Protein AF-A0A7V5YPP4-F1 (afdb_monomer)

Foldseek 3Di:
DPPPDPADLLLVLLVVLVVQLVVQLVQCQDCQWFPVVDGDDSLQSSLLSLLLLLLQAAHLDALQHGTDPSNLVSSLVSLLCSFLSQLLSLVVVVLVVLVVDDQVSNVVVCCLQPNDSHPPSVVSSVVSVVVLVVLLVVQLVQQLVVCVVPDPSVVSSVQSSSLSSLLLLLRQRHSDPQQCQVCLVPPSNLVSSLVSNQNQQLAPSLVSQVVPPPDDGDPQNVLQVVLLCCQQVVQLVVLLVQCVVPPCPPPDPSSSSSQSNSLSSLLQRRQGHNDQPLRGDLVNLVSSLVSLQAHGARSGSWWHQYSVLVSLQVQVVVCVVVVHPFSDDPRDTDDPVSNVVSVVLSVLLVVLLVVLLVQQCVQCVVVLFDPSGDSNSQSSSLSSSLLRSRNHHSPCSNSGDSSNSVSSSVSSSCRSSGVVSVVVSPDDDDPPDPDDDDDDDDDDD

Mean predicted aligned error: 7.01 Å

Sequence (445 aa):
MRRRTPLQPQRVLVLSFLLLILTGTLLLQTPWATPPDQPIPFIDALFTATSATCVTGLTVRDTGTGFTLFGQLVILSLIQLGGLGIMTFSILGTAVVERRLSIPARSLLAQTITGTDRPDLIAVLKLVLRFTLIVELLGAVLLWIRWREQYPVTDAAYLALFHAISAFCNAGFGLWTDSLAAYRADAYVVVVVCVLIVLGGLGFITVHDLLRLRQRKSLHARIVVWTTGVLTLGGAAVFWLLERRHLLQGLSASESLLVSLFQSVTARTAGFSTVDIGALASPTLLLLIVLMFIGGSPGSCAGGIKTTTSANLVLAFWNRLRRRTHVNVAGRTIPQDSVATAVNITLAGLGAVLLGWFALLVCESGNSLPAQHDPFTSCFFETVSALGTVGLSTGITPYLEPLSRLVLTGLMFSGRVGPLTLALALASPDPIRDWQYPEEEVMVG

pLDDT: mean 86.73, std 14.37, range [33.94, 98.25]

Radius of gyration: 22.11 Å; Cα contacts (8 Å, |Δi|>4): 721; chains: 1; bounding box: 52×50×67 Å

Secondary structure (DSSP, 8-state):
----PPPPHHHHHHHHHHHHHHHHHHHHTSTTTS-TTSPPPHHHHHHHHHHHHHT----SS-HHHHS-HHHHHHHHHHHHHHHHHHHHHHHHHHHHHHTTS-HHHHHHHHHHHTSSSS--HHHHHHHHHHHHHHHHHHHHHHHHHHHTTTS-HHHHHHHHHHHHHHHHHT----SSTTTTGGGTT-HHHHHHHHHHHHHHHS-HHHHHHHH-TTSPPPHHHHHHHHHHHHHHHHHHHHHHHHHTTTTTTTS-HHHHHHHHHHHHHHTTTT---SS-STTS-HHHHHHHHHHHHB---TTSS--SB-HHHHHHHHHHHHHHHTT-SSEEETTEEE-HHHHHHHHHHHHHHHHHHHHHHHHHHHHGGGS-S-TTS-HHHHHHHHHHHHHHT----SS-GGGS-HHHHHHHHHHHHHHHH-HHHHHHHHS---------PPP------

Solvent-accessible surface area (backbone atoms only — not comparable to full-atom values): 22794 Å² total; per-residue (Å²): 131,86,77,76,73,78,77,54,71,58,46,53,52,55,52,52,53,52,51,50,26,53,52,41,17,58,55,43,56,35,76,68,12,21,50,89,92,52,75,63,54,68,67,58,26,40,34,40,22,37,19,26,30,39,12,12,23,52,53,64,57,52,52,45,84,49,26,30,74,59,24,44,52,49,42,54,49,33,27,51,52,31,20,53,45,50,25,51,51,42,50,53,50,52,57,55,55,43,73,72,48,58,73,75,62,33,51,61,50,27,46,70,78,61,66,35,100,64,72,54,64,67,60,52,51,54,48,52,54,52,51,51,54,50,53,28,50,52,43,13,52,57,44,20,68,60,36,42,80,79,38,59,68,68,58,14,45,52,54,16,44,50,42,21,45,21,26,27,26,9,16,20,55,39,65,43,91,63,48,41,33,93,41,39,72,40,62,67,60,51,49,54,45,49,50,33,30,49,62,23,18,50,4,57,66,36,54,58,51,59,70,45,75,91,54,87,72,51,71,66,41,51,50,46,52,50,49,51,49,49,51,30,54,50,39,14,52,52,43,37,68,64,29,53,84,51,83,39,50,90,53,52,74,66,37,40,50,46,45,20,40,48,53,28,50,20,28,32,6,21,16,55,35,50,60,71,57,57,73,52,56,70,72,48,51,51,51,41,46,58,37,15,43,45,12,14,23,70,40,16,30,22,19,28,48,30,40,59,39,58,47,44,52,55,46,40,52,54,26,44,77,68,73,40,94,60,36,69,56,98,93,42,73,59,58,66,69,61,46,53,50,33,51,52,44,48,52,44,47,51,51,49,38,54,54,47,27,52,52,34,54,62,65,50,66,80,66,63,58,64,92,90,57,59,64,70,63,46,42,43,45,41,33,37,16,25,26,5,8,9,17,52,56,57,72,52,64,58,55,52,52,75,66,40,46,49,50,44,40,52,30,22,52,34,22,52,70,30,49,54,48,51,52,58,53,72,47,78,85,72,77,88,70,94,72,80,77,86,89,74,93,74,92,74,136

Nearest PDB structures (foldseek):
  8k1s-assembly1_I  TM=9.705E-01  e=1.070E-30  Bacillus subtilis
  7zpo-assembly1_M  TM=9.224E-01  e=2.915E-29  Vibrio alginolyticus
  7zp9-assembly1_M  TM=9.219E-01  e=4.764E-29  Vibrio alginolyticus
  7zp9-assembly1_I  TM=9.139E-01  e=4.556E-29  Vibrio alginolyticus
  8poo-assembly2_A  TM=9.608E-01  e=3.381E-26  Bacillus subtilis subsp. subtilis str. 168

Structure (mmCIF, N/CA/C/O backbone):
data_AF-A0A7V5YPP4-F1
#
_entry.id   AF-A0A7V5YPP4-F1
#
loop_
_atom_site.group_PDB
_atom_site.id
_atom_site.type_symbol
_atom_site.label_atom_id
_atom_site.label_alt_id
_atom_site.label_comp_id
_atom_site.label_asym_id
_atom_site.label_entity_id
_atom_site.label_seq_id
_atom_site.pdbx_PDB_ins_code
_atom_site.Cartn_x
_atom_site.Cartn_y
_atom_site.Cartn_z
_atom_site.occupancy
_atom_site.B_iso_or_equiv
_atom_site.auth_seq_id
_atom_site.auth_comp_id
_atom_site.auth_asym_id
_atom_site.auth_atom_id
_atom_site.pdbx_PDB_model_num
ATOM 1 N N . MET A 1 1 ? 19.720 -20.409 36.048 1.00 38.69 1 MET A N 1
ATOM 2 C CA . MET A 1 1 ? 19.062 -20.351 34.721 1.00 38.69 1 MET A CA 1
ATOM 3 C C . MET A 1 1 ? 18.516 -18.944 34.491 1.00 38.69 1 MET A C 1
ATOM 5 O O . MET A 1 1 ? 17.532 -18.581 35.123 1.00 38.69 1 MET A O 1
ATOM 9 N N . ARG A 1 2 ? 19.156 -18.120 33.644 1.00 36.59 2 ARG A N 1
ATOM 10 C CA . ARG A 1 2 ? 18.581 -16.828 33.222 1.00 36.59 2 ARG A CA 1
ATOM 11 C C . ARG A 1 2 ? 17.288 -17.127 32.459 1.00 36.59 2 ARG A C 1
ATOM 13 O O . ARG A 1 2 ? 17.353 -17.617 31.333 1.00 36.59 2 ARG A O 1
ATOM 20 N N . ARG A 1 3 ? 16.124 -16.893 33.077 1.00 37.84 3 ARG A N 1
ATOM 21 C CA . ARG A 1 3 ? 14.834 -16.903 32.374 1.00 37.84 3 ARG A CA 1
ATOM 22 C C . ARG A 1 3 ? 14.948 -15.872 31.254 1.00 37.84 3 ARG A C 1
ATOM 24 O O . ARG A 1 3 ? 14.982 -14.679 31.534 1.00 37.84 3 ARG A O 1
ATOM 31 N N . ARG A 1 4 ? 15.082 -16.326 30.003 1.00 39.12 4 ARG A N 1
ATOM 32 C CA . ARG A 1 4 ? 14.943 -15.450 28.838 1.00 39.12 4 ARG A CA 1
ATOM 33 C C . ARG A 1 4 ? 13.543 -14.856 28.941 1.00 39.12 4 ARG A C 1
ATOM 35 O O . ARG A 1 4 ? 12.564 -15.598 28.883 1.00 39.12 4 ARG A O 1
ATOM 42 N N . THR A 1 5 ? 13.452 -13.557 29.196 1.00 51.78 5 THR A N 1
ATOM 43 C CA . THR A 1 5 ? 12.185 -12.840 29.104 1.00 51.78 5 THR A CA 1
ATOM 44 C C . THR A 1 5 ? 11.649 -13.073 27.691 1.00 51.78 5 THR A C 1
ATOM 46 O O . THR A 1 5 ? 12.398 -12.883 26.728 1.00 51.78 5 THR A O 1
ATOM 49 N N . PRO A 1 6 ? 10.413 -13.574 27.532 1.00 58.66 6 PRO A N 1
ATOM 50 C CA . PRO A 1 6 ? 9.853 -13.761 26.203 1.00 58.66 6 PRO A CA 1
ATOM 51 C C . PRO A 1 6 ? 9.845 -12.402 25.499 1.00 58.66 6 PRO A C 1
ATOM 53 O O . PRO A 1 6 ? 9.441 -11.397 26.087 1.00 58.66 6 PRO A O 1
ATOM 56 N N . LEU A 1 7 ? 10.354 -12.365 24.265 1.00 62.09 7 LEU A N 1
ATOM 57 C CA . LEU A 1 7 ? 10.361 -11.153 23.450 1.00 62.09 7 LEU A CA 1
ATOM 58 C C . LEU A 1 7 ? 8.935 -10.597 23.359 1.00 62.09 7 LEU A C 1
ATOM 60 O O . LEU A 1 7 ? 7.978 -11.349 23.171 1.00 62.09 7 LEU A O 1
ATOM 64 N N . GLN A 1 8 ? 8.797 -9.278 23.497 1.00 71.19 8 GLN A N 1
ATOM 65 C CA . GLN A 1 8 ? 7.509 -8.610 23.318 1.00 71.19 8 GLN A CA 1
ATOM 66 C C . GLN A 1 8 ? 6.975 -8.895 21.899 1.00 71.19 8 GLN A C 1
ATOM 68 O O . GLN A 1 8 ? 7.756 -8.804 20.947 1.00 71.19 8 GLN A O 1
ATOM 73 N N . PRO A 1 9 ? 5.677 -9.215 21.720 1.00 72.62 9 PRO A N 1
ATOM 74 C CA . PRO A 1 9 ? 5.106 -9.561 20.413 1.00 72.62 9 PRO A CA 1
ATOM 75 C C . PRO A 1 9 ? 5.399 -8.535 19.308 1.00 72.62 9 PRO A C 1
ATOM 77 O O . PRO A 1 9 ? 5.677 -8.909 18.172 1.00 72.62 9 PRO A O 1
ATOM 80 N N . GLN A 1 10 ? 5.418 -7.246 19.658 1.00 75.88 10 GLN A N 1
ATOM 81 C CA . GLN A 1 10 ? 5.750 -6.139 18.759 1.00 75.88 10 GLN A CA 1
ATOM 82 C C . GLN A 1 10 ? 7.186 -6.245 18.224 1.00 75.88 10 GLN A C 1
ATOM 84 O O . GLN A 1 10 ? 7.423 -6.041 17.037 1.00 75.88 10 GLN A O 1
ATOM 89 N N . ARG A 1 11 ? 8.147 -6.628 19.077 1.00 82.06 11 ARG A N 1
ATOM 90 C CA . ARG A 1 11 ? 9.552 -6.816 18.679 1.00 82.06 11 ARG A CA 1
ATOM 91 C C . ARG A 1 11 ? 9.725 -8.022 17.762 1.00 82.06 11 ARG A C 1
ATOM 93 O O . ARG A 1 11 ? 10.530 -7.963 16.842 1.00 82.06 11 ARG A O 1
ATOM 100 N N . VAL A 1 12 ? 8.963 -9.094 17.985 1.00 83.19 12 VAL A N 1
ATOM 101 C CA . VAL A 1 12 ? 8.981 -10.273 17.101 1.00 83.19 12 VAL A CA 1
ATOM 102 C C . VAL A 1 12 ? 8.495 -9.901 15.701 1.00 83.19 12 VAL A C 1
ATOM 104 O O . VAL A 1 12 ? 9.151 -10.264 14.728 1.00 83.19 12 VAL A O 1
ATOM 107 N N . LEU A 1 13 ? 7.407 -9.128 15.599 1.00 83.75 13 LEU A N 1
ATOM 108 C CA . LEU A 1 13 ? 6.908 -8.620 14.318 1.00 83.75 13 LEU A CA 1
ATOM 109 C C . LEU A 1 13 ? 7.983 -7.795 13.592 1.00 83.75 13 LEU A C 1
ATOM 111 O O . LEU A 1 13 ? 8.350 -8.140 12.470 1.00 83.75 13 LEU A O 1
ATOM 115 N N . VAL A 1 14 ? 8.536 -6.770 14.253 1.00 88.19 14 VAL A N 1
ATOM 116 C CA . VAL A 1 14 ? 9.585 -5.893 13.692 1.00 88.19 14 VAL A CA 1
ATOM 117 C C . VAL A 1 14 ? 10.781 -6.705 13.185 1.00 88.19 14 VAL A C 1
ATOM 119 O O . VAL A 1 14 ? 11.195 -6.547 12.039 1.00 88.19 14 VAL A O 1
ATOM 122 N N . LEU A 1 15 ? 11.315 -7.607 14.017 1.00 88.88 15 LEU A N 1
ATOM 123 C CA . LEU A 1 15 ? 12.488 -8.412 13.666 1.00 88.88 15 LEU A CA 1
ATOM 124 C C . LEU A 1 15 ? 12.198 -9.403 12.534 1.00 88.88 15 LEU A C 1
ATOM 126 O O . LEU A 1 15 ? 13.066 -9.625 11.694 1.00 88.88 15 LEU A O 1
ATOM 130 N N . SER A 1 16 ? 10.992 -9.977 12.485 1.00 89.75 16 SER A N 1
ATOM 131 C CA . SER A 1 16 ? 10.605 -10.902 11.414 1.00 89.75 16 SER A CA 1
ATOM 132 C C . SER A 1 16 ? 10.545 -10.213 10.048 1.00 89.75 16 SER A C 1
ATOM 134 O O . SER A 1 16 ? 11.088 -10.743 9.081 1.00 89.75 16 SER A O 1
ATOM 136 N N . PHE A 1 17 ? 9.972 -9.006 9.980 1.00 91.25 17 PHE A N 1
ATOM 137 C CA . PHE A 1 17 ? 9.941 -8.211 8.752 1.00 91.25 17 PHE A CA 1
ATOM 138 C C . PHE A 1 17 ? 11.341 -7.752 8.348 1.00 91.25 17 PHE A C 1
ATOM 140 O O . PHE A 1 17 ? 11.702 -7.868 7.181 1.00 91.25 17 PHE A O 1
ATOM 147 N N . LEU A 1 18 ? 12.159 -7.298 9.304 1.00 93.94 18 LEU A N 1
ATOM 148 C CA . LEU A 1 18 ? 13.534 -6.887 9.022 1.00 93.94 18 LEU A CA 1
ATOM 149 C C . LEU A 1 18 ? 14.365 -8.045 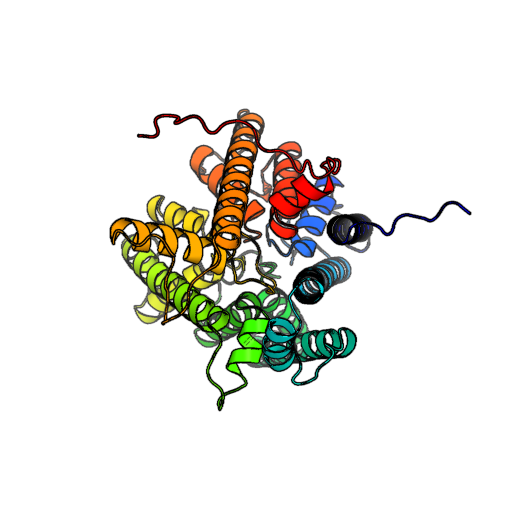8.445 1.00 93.94 18 LEU A C 1
ATOM 151 O O . LEU A 1 18 ? 15.062 -7.865 7.451 1.00 93.94 18 LEU A O 1
ATOM 155 N N . LEU A 1 19 ? 14.262 -9.245 9.026 1.00 94.88 19 LEU A N 1
ATOM 156 C CA . LEU A 1 19 ? 14.966 -10.430 8.530 1.00 94.88 19 LEU A CA 1
ATOM 157 C C . LEU A 1 19 ? 14.526 -10.806 7.108 1.00 94.88 19 LEU A C 1
ATOM 159 O O . LEU A 1 19 ? 15.368 -11.142 6.273 1.00 94.88 19 LEU A O 1
ATOM 163 N N . LEU A 1 20 ? 13.219 -10.741 6.837 1.00 95.62 20 LEU A N 1
ATOM 164 C CA . LEU A 1 20 ? 12.659 -11.027 5.518 1.00 95.62 20 LEU A CA 1
ATOM 165 C C . LEU A 1 20 ? 13.166 -10.027 4.467 1.00 95.62 20 LEU A C 1
ATOM 167 O O . LEU A 1 20 ? 13.623 -10.447 3.407 1.00 95.62 20 LEU A O 1
ATOM 171 N N . ILE A 1 21 ? 13.187 -8.732 4.798 1.00 97.31 21 ILE A N 1
ATOM 172 C CA . ILE A 1 21 ? 13.722 -7.667 3.935 1.00 97.31 21 ILE A CA 1
ATOM 173 C C . ILE A 1 21 ? 15.208 -7.886 3.647 1.00 97.31 21 ILE A C 1
ATOM 175 O O . ILE A 1 21 ? 15.622 -7.829 2.490 1.00 97.31 21 ILE A O 1
ATOM 179 N N . LEU A 1 22 ? 16.017 -8.162 4.673 1.00 97.25 22 LEU A N 1
ATOM 180 C CA . LEU A 1 22 ? 17.456 -8.379 4.503 1.00 97.25 22 LEU A CA 1
ATOM 181 C C . LEU A 1 22 ? 17.740 -9.617 3.648 1.00 97.25 22 LEU A C 1
ATOM 183 O O . LEU A 1 22 ? 18.587 -9.573 2.760 1.00 97.25 22 LEU A O 1
ATOM 187 N N . THR A 1 23 ? 16.989 -10.698 3.861 1.00 97.31 23 THR A N 1
ATOM 188 C CA . THR A 1 23 ? 17.115 -11.917 3.052 1.00 97.31 23 THR A CA 1
ATOM 189 C C . THR A 1 23 ? 16.712 -11.652 1.601 1.00 97.31 23 THR A C 1
ATOM 191 O O . THR A 1 23 ? 17.440 -12.029 0.687 1.00 97.31 23 THR A O 1
ATOM 194 N N . GLY A 1 24 ? 15.603 -10.941 1.377 1.00 97.31 24 GLY A N 1
ATOM 195 C CA . GLY A 1 24 ? 15.173 -10.507 0.048 1.00 97.31 24 GLY A CA 1
ATOM 196 C C . GLY A 1 24 ? 16.207 -9.627 -0.655 1.00 97.31 24 GLY A C 1
ATOM 197 O O . GLY A 1 24 ? 16.499 -9.842 -1.825 1.00 97.31 24 GLY A O 1
ATOM 198 N N . THR A 1 25 ? 16.820 -8.698 0.080 1.00 97.69 25 THR A N 1
ATOM 199 C CA . THR A 1 25 ? 17.880 -7.812 -0.428 1.00 97.69 25 THR A CA 1
ATOM 200 C C . THR A 1 25 ? 19.068 -8.624 -0.935 1.00 97.69 25 THR A C 1
ATOM 202 O O . THR A 1 25 ? 19.504 -8.436 -2.067 1.00 97.69 25 THR A O 1
ATOM 205 N N . LEU A 1 26 ? 19.555 -9.574 -0.130 1.00 97.06 26 LEU A N 1
ATOM 206 C CA . LEU A 1 26 ? 20.679 -10.435 -0.504 1.00 97.06 26 LEU A CA 1
ATOM 207 C C . LEU A 1 26 ? 20.350 -11.323 -1.711 1.00 97.06 26 LEU A C 1
ATOM 209 O O . LEU A 1 26 ? 21.198 -11.501 -2.581 1.00 97.06 26 LEU A O 1
ATOM 213 N N . LEU A 1 27 ? 19.122 -11.848 -1.797 1.00 97.19 27 LEU A N 1
ATOM 214 C CA . LEU A 1 27 ? 18.677 -12.642 -2.945 1.00 97.19 27 LEU A CA 1
ATOM 215 C C . LEU A 1 27 ? 18.593 -11.804 -4.228 1.00 97.19 27 LEU A C 1
ATOM 217 O O . LEU A 1 27 ? 19.044 -12.262 -5.277 1.00 97.19 27 LEU A O 1
ATOM 221 N N . LEU A 1 28 ? 18.073 -10.575 -4.155 1.00 96.12 28 LEU A N 1
ATOM 222 C CA . LEU A 1 28 ? 17.990 -9.668 -5.306 1.00 96.12 28 LEU A CA 1
ATOM 223 C C . LEU A 1 28 ? 19.357 -9.150 -5.769 1.00 96.12 28 LEU A C 1
ATOM 225 O O . LEU A 1 28 ? 19.508 -8.810 -6.938 1.00 96.12 28 LEU A O 1
ATOM 229 N N . GLN A 1 29 ? 20.360 -9.128 -4.890 1.00 95.00 29 GLN A N 1
ATOM 230 C CA . GLN A 1 29 ? 21.737 -8.798 -5.265 1.00 95.00 29 GLN A CA 1
ATOM 231 C C . GLN A 1 29 ? 22.477 -9.924 -5.993 1.00 95.00 29 GLN A C 1
ATOM 233 O O . GLN A 1 29 ? 23.570 -9.700 -6.512 1.00 95.00 29 GLN A O 1
ATOM 238 N N . THR A 1 30 ? 21.928 -11.139 -6.025 1.00 94.62 30 THR A N 1
ATOM 239 C CA . THR A 1 30 ? 22.583 -12.236 -6.742 1.00 94.62 30 THR A CA 1
ATOM 240 C C . THR A 1 30 ? 22.604 -11.968 -8.254 1.00 94.62 30 THR A C 1
ATOM 242 O O . THR A 1 30 ? 21.656 -11.393 -8.798 1.00 94.62 30 THR A O 1
ATOM 245 N N . PRO A 1 31 ? 23.636 -12.442 -8.978 1.00 92.25 31 PRO A N 1
ATOM 246 C CA . PRO A 1 31 ? 23.728 -12.272 -10.431 1.00 92.25 31 PRO A CA 1
ATOM 247 C C . PRO A 1 31 ? 22.612 -12.999 -11.195 1.00 92.25 31 PRO A C 1
ATOM 249 O O . PRO A 1 31 ? 22.431 -12.775 -12.383 1.00 92.25 31 PRO A O 1
ATOM 252 N N . TRP A 1 32 ? 21.857 -13.881 -10.532 1.00 93.81 32 TRP A N 1
ATOM 253 C CA . TRP A 1 32 ? 20.709 -14.554 -11.131 1.00 93.81 32 TRP A CA 1
ATOM 254 C C . TRP A 1 32 ? 19.449 -13.703 -11.124 1.00 93.81 32 TRP A C 1
ATOM 256 O O . TRP A 1 32 ? 18.552 -13.997 -11.904 1.00 93.81 32 TRP A O 1
ATOM 266 N N . ALA A 1 33 ? 19.352 -12.688 -10.261 1.00 93.94 33 ALA A N 1
ATOM 267 C CA . ALA A 1 33 ? 18.147 -11.876 -10.099 1.00 93.94 33 ALA A CA 1
ATOM 268 C C . ALA A 1 33 ? 18.056 -10.709 -11.086 1.00 93.94 33 ALA A C 1
ATOM 270 O O . ALA A 1 33 ? 16.955 -10.237 -11.369 1.00 93.94 33 ALA A O 1
ATOM 271 N N . THR A 1 34 ? 19.187 -10.262 -11.627 1.00 93.56 34 THR A N 1
ATOM 272 C CA . THR A 1 34 ? 19.261 -9.130 -12.557 1.00 93.56 34 THR A CA 1
ATOM 273 C C . THR A 1 34 ? 19.972 -9.524 -13.850 1.00 93.56 34 THR A C 1
ATOM 275 O O . THR A 1 34 ? 20.782 -10.452 -13.840 1.00 93.56 34 THR A O 1
ATOM 278 N N . PRO A 1 35 ? 19.657 -8.865 -14.979 1.00 91.06 35 PRO A N 1
ATOM 279 C CA . PRO A 1 35 ? 20.409 -9.036 -16.217 1.00 91.06 35 PRO A CA 1
ATOM 280 C C . PRO A 1 35 ? 21.919 -8.790 -16.005 1.00 91.06 35 PRO A C 1
ATOM 282 O O . PRO A 1 35 ? 22.270 -7.851 -15.283 1.00 91.06 35 PRO A O 1
ATOM 285 N N . PRO A 1 36 ? 22.822 -9.590 -16.612 1.00 85.81 36 PRO A N 1
ATOM 286 C CA . PRO A 1 36 ? 24.268 -9.508 -16.362 1.00 85.81 36 PRO A CA 1
ATOM 287 C C . PRO A 1 36 ? 24.897 -8.143 -16.670 1.00 85.81 36 PRO A C 1
ATOM 289 O O . PRO A 1 36 ? 25.913 -7.778 -16.085 1.00 85.81 36 PRO A O 1
ATOM 292 N N . ASP A 1 37 ? 24.300 -7.401 -17.598 1.00 86.12 37 ASP A N 1
ATOM 293 C CA . ASP A 1 37 ? 24.714 -6.073 -18.046 1.00 86.12 37 ASP A CA 1
ATOM 294 C C . ASP A 1 37 ? 24.282 -4.946 -17.094 1.00 86.12 37 ASP A C 1
ATOM 296 O O . ASP A 1 37 ? 24.785 -3.828 -17.198 1.00 86.12 37 ASP A O 1
ATOM 300 N N . GLN A 1 38 ? 23.367 -5.219 -16.157 1.00 88.50 38 GLN A N 1
ATOM 301 C CA . GLN A 1 38 ? 22.753 -4.208 -15.293 1.00 88.50 38 GLN A CA 1
ATOM 302 C C . GLN A 1 38 ? 22.598 -4.721 -13.849 1.00 88.50 38 GLN A C 1
ATOM 304 O O . GLN A 1 38 ? 21.470 -4.977 -13.406 1.00 88.50 38 GLN A O 1
ATOM 309 N N . PRO A 1 39 ? 23.701 -4.869 -13.089 1.00 90.00 39 PRO A N 1
ATOM 310 C CA . PRO A 1 39 ? 23.638 -5.268 -11.687 1.00 90.00 39 PRO A CA 1
ATOM 311 C C . PRO A 1 39 ? 22.944 -4.197 -10.835 1.00 90.00 39 PRO A C 1
ATOM 313 O O . PRO A 1 39 ? 23.101 -2.998 -11.063 1.00 90.00 39 PRO A O 1
ATOM 316 N N . ILE A 1 40 ? 22.187 -4.628 -9.824 1.00 93.38 40 ILE A N 1
ATOM 317 C CA . ILE A 1 40 ? 21.458 -3.719 -8.931 1.00 93.38 40 ILE A CA 1
ATOM 318 C C . ILE A 1 40 ? 22.329 -3.252 -7.745 1.00 93.38 40 ILE A C 1
ATOM 320 O O . ILE A 1 40 ? 22.887 -4.085 -7.021 1.00 93.38 40 ILE A O 1
ATOM 324 N N . PRO A 1 41 ? 22.439 -1.933 -7.489 1.00 94.62 41 PRO A N 1
ATOM 325 C CA . PRO A 1 41 ? 23.097 -1.412 -6.292 1.00 94.62 41 PRO A CA 1
ATOM 326 C C . PRO A 1 41 ? 22.423 -1.892 -4.998 1.00 94.62 41 PRO A C 1
ATOM 328 O O . PRO A 1 41 ? 21.221 -2.145 -4.963 1.00 94.62 41 PRO A O 1
ATOM 331 N N . PHE A 1 42 ? 23.175 -1.956 -3.893 1.00 96.19 42 PHE A N 1
ATOM 332 C CA . PHE A 1 42 ? 22.640 -2.413 -2.599 1.00 96.19 42 PHE A CA 1
ATOM 333 C C . PHE A 1 42 ? 21.424 -1.612 -2.126 1.00 96.19 42 PHE A C 1
ATOM 335 O O . PHE A 1 42 ? 20.450 -2.198 -1.666 1.00 96.19 42 PHE A O 1
ATOM 342 N N . ILE A 1 43 ? 21.465 -0.284 -2.258 1.00 97.00 43 ILE A N 1
ATOM 343 C CA . ILE A 1 43 ? 20.372 0.595 -1.819 1.00 97.00 43 ILE A CA 1
ATOM 344 C C . ILE A 1 43 ? 19.100 0.317 -2.629 1.00 97.00 43 ILE A C 1
ATOM 346 O O . ILE A 1 43 ? 18.018 0.253 -2.055 1.00 97.00 43 ILE A O 1
ATOM 350 N N . ASP A 1 44 ? 19.231 0.055 -3.928 1.00 96.44 44 ASP A N 1
ATOM 351 C CA . ASP A 1 44 ? 18.098 -0.216 -4.817 1.00 96.44 44 ASP A CA 1
ATOM 352 C C . ASP A 1 44 ? 17.522 -1.614 -4.578 1.00 96.44 44 ASP A C 1
ATOM 354 O O . ASP A 1 44 ? 16.302 -1.801 -4.589 1.00 96.44 44 ASP A O 1
ATOM 358 N N . ALA A 1 45 ? 18.386 -2.592 -4.289 1.00 97.12 45 ALA A N 1
ATOM 359 C CA . ALA A 1 45 ? 17.969 -3.926 -3.871 1.00 97.12 45 ALA A CA 1
ATOM 360 C C . ALA A 1 45 ? 17.241 -3.884 -2.520 1.00 97.12 45 ALA A C 1
ATOM 362 O O . ALA A 1 45 ? 16.188 -4.504 -2.376 1.00 97.12 45 ALA A O 1
ATOM 363 N N . LEU A 1 46 ? 17.756 -3.113 -1.554 1.00 98.12 46 LEU A N 1
ATOM 364 C CA . LEU A 1 46 ? 17.135 -2.915 -0.244 1.00 98.12 46 LEU A CA 1
ATOM 365 C C . LEU A 1 46 ? 15.781 -2.217 -0.376 1.00 98.12 46 LEU A C 1
ATOM 367 O O . LEU A 1 46 ? 14.803 -2.649 0.239 1.00 98.12 46 LEU A O 1
ATOM 371 N N . PHE A 1 47 ? 15.710 -1.173 -1.201 1.00 98.25 47 PHE A N 1
ATOM 372 C CA . PHE A 1 47 ? 14.475 -0.456 -1.493 1.00 98.25 47 PHE A CA 1
ATOM 373 C C . PHE A 1 47 ? 13.435 -1.392 -2.109 1.00 98.25 47 PHE A C 1
ATOM 375 O O . PHE A 1 47 ? 12.313 -1.478 -1.615 1.00 98.25 47 PHE A O 1
ATOM 382 N N . THR A 1 48 ? 13.819 -2.146 -3.143 1.00 97.50 48 THR A N 1
ATOM 383 C CA . THR A 1 48 ? 12.916 -3.064 -3.852 1.00 97.50 48 THR A CA 1
ATOM 384 C C . THR A 1 48 ? 12.449 -4.196 -2.939 1.00 97.50 48 THR A C 1
ATOM 386 O O . THR A 1 48 ? 11.253 -4.473 -2.871 1.00 97.50 48 THR A O 1
ATOM 389 N N . ALA A 1 49 ? 13.352 -4.808 -2.166 1.00 97.88 49 ALA A N 1
ATOM 390 C CA . ALA A 1 49 ? 13.001 -5.849 -1.201 1.00 97.88 49 ALA A CA 1
ATOM 391 C C . ALA A 1 49 ? 12.076 -5.323 -0.092 1.00 97.88 49 ALA A C 1
ATOM 393 O O . ALA A 1 49 ? 11.135 -6.015 0.310 1.00 97.88 49 ALA A O 1
ATOM 394 N N . THR A 1 50 ? 12.315 -4.097 0.384 1.00 97.75 50 THR A N 1
ATOM 395 C CA . THR A 1 50 ? 11.454 -3.436 1.374 1.00 97.75 50 THR A CA 1
ATOM 396 C C . THR A 1 50 ? 10.088 -3.129 0.792 1.00 97.75 50 THR A C 1
ATOM 398 O O . THR A 1 50 ? 9.091 -3.448 1.429 1.00 97.75 50 THR A O 1
ATOM 401 N N . SER A 1 51 ? 10.029 -2.576 -0.418 1.00 97.44 51 SER A N 1
ATOM 402 C CA . SER A 1 51 ? 8.783 -2.284 -1.124 1.00 97.44 51 SER A CA 1
ATOM 403 C C . SER A 1 51 ? 7.973 -3.559 -1.377 1.00 97.44 51 SER A C 1
ATOM 405 O O . SER A 1 51 ? 6.783 -3.587 -1.080 1.00 97.44 51 SER A O 1
ATOM 407 N N . ALA A 1 52 ? 8.608 -4.656 -1.799 1.00 97.31 52 ALA A N 1
ATOM 408 C CA . ALA A 1 52 ? 7.943 -5.945 -1.995 1.00 97.31 52 ALA A CA 1
ATOM 409 C C . ALA A 1 52 ? 7.428 -6.541 -0.672 1.00 97.31 52 ALA A C 1
ATOM 411 O O . ALA A 1 52 ? 6.264 -6.915 -0.569 1.00 97.31 52 ALA A O 1
ATOM 412 N N . THR A 1 53 ? 8.262 -6.571 0.373 1.00 96.81 53 THR A N 1
ATOM 413 C CA . THR A 1 53 ? 7.904 -7.155 1.682 1.00 96.81 53 THR A CA 1
ATOM 414 C C . THR A 1 53 ? 6.875 -6.320 2.444 1.00 96.81 53 THR A C 1
ATOM 416 O O . THR A 1 53 ? 6.001 -6.850 3.132 1.00 96.81 53 THR A O 1
ATOM 419 N N . CYS A 1 54 ? 6.984 -4.995 2.361 1.00 95.06 54 CYS A N 1
ATOM 420 C CA . CYS A 1 54 ? 6.012 -4.076 2.946 1.00 95.06 54 CYS A CA 1
ATOM 421 C C . CYS A 1 54 ? 4.771 -3.928 2.080 1.00 95.06 54 CYS A C 1
ATOM 423 O O . CYS A 1 54 ? 3.790 -3.361 2.565 1.00 95.06 54 CYS A O 1
ATOM 425 N N . VAL A 1 55 ? 4.798 -4.507 0.873 1.00 95.44 55 VAL A N 1
ATOM 426 C CA . VAL A 1 55 ? 3.669 -4.538 -0.045 1.00 95.44 55 VAL A CA 1
ATOM 427 C C . VAL A 1 55 ? 3.283 -3.096 -0.398 1.00 95.44 55 VAL A C 1
ATOM 429 O O . VAL A 1 55 ? 2.147 -2.671 -0.252 1.00 95.44 55 VAL A O 1
ATOM 432 N N . THR A 1 56 ? 4.301 -2.309 -0.751 1.00 95.06 56 THR A N 1
ATOM 433 C CA . THR A 1 56 ? 4.173 -0.893 -1.086 1.00 95.06 56 THR A CA 1
ATOM 434 C C . THR A 1 56 ? 3.941 -0.722 -2.574 1.00 95.06 56 THR A C 1
ATOM 436 O O . THR A 1 56 ? 2.925 -0.158 -2.930 1.00 95.06 56 THR A O 1
ATOM 439 N N . GLY A 1 57 ? 4.863 -1.172 -3.432 1.00 92.38 57 GLY A N 1
ATOM 440 C CA . GLY A 1 57 ? 4.730 -1.052 -4.892 1.00 92.38 57 GLY A CA 1
ATOM 441 C C . GLY A 1 57 ? 5.537 0.066 -5.534 1.00 92.38 57 GLY A C 1
ATOM 442 O O . GLY A 1 57 ? 5.547 0.179 -6.751 1.00 92.38 57 GLY A O 1
ATOM 443 N N . LEU A 1 58 ? 6.268 0.860 -4.745 1.00 94.56 58 LEU A N 1
ATOM 444 C CA . LEU A 1 58 ? 7.252 1.791 -5.295 1.00 94.56 58 LEU A CA 1
ATOM 445 C C . LEU A 1 58 ? 8.433 1.008 -5.869 1.00 94.56 58 LEU A C 1
ATOM 447 O O . LEU A 1 58 ? 8.990 0.133 -5.194 1.00 94.56 58 LEU A O 1
ATOM 451 N N . THR A 1 59 ? 8.840 1.343 -7.088 1.00 92.25 59 THR A N 1
ATOM 452 C CA . THR A 1 59 ? 9.926 0.664 -7.798 1.00 92.25 59 THR A CA 1
ATOM 453 C C . THR A 1 59 ? 10.945 1.672 -8.306 1.00 92.25 59 THR A C 1
ATOM 455 O O . THR A 1 59 ? 10.598 2.605 -9.024 1.00 92.25 59 THR A O 1
ATOM 458 N N . VAL A 1 60 ? 12.219 1.467 -7.967 1.00 93.06 60 VAL A N 1
ATOM 459 C CA . VAL A 1 60 ? 13.336 2.260 -8.522 1.00 93.06 60 VAL A CA 1
ATOM 460 C C . VAL A 1 60 ? 13.668 1.808 -9.944 1.00 93.06 60 VAL A C 1
ATOM 462 O O . VAL A 1 60 ? 14.081 2.604 -10.780 1.00 93.06 60 VAL A O 1
ATOM 465 N N . ARG A 1 61 ? 13.468 0.519 -10.222 1.00 91.38 61 ARG A N 1
ATOM 466 C CA . ARG A 1 61 ? 13.673 -0.107 -11.524 1.00 91.38 61 ARG A CA 1
ATOM 467 C C . ARG A 1 61 ? 12.416 -0.872 -11.904 1.00 91.38 61 ARG A C 1
ATOM 469 O O . ARG A 1 61 ? 11.803 -1.495 -11.040 1.00 91.38 61 ARG A O 1
ATOM 476 N N . ASP A 1 62 ? 12.065 -0.838 -13.184 1.00 92.00 62 ASP A N 1
ATOM 477 C CA . ASP A 1 62 ? 10.923 -1.582 -13.702 1.00 92.00 62 ASP A CA 1
ATOM 478 C C . ASP A 1 62 ? 11.026 -3.080 -13.369 1.00 92.00 62 ASP A C 1
ATOM 480 O O . ASP A 1 62 ? 12.085 -3.694 -13.511 1.00 92.00 62 ASP A O 1
ATOM 484 N N . THR A 1 63 ? 9.925 -3.674 -12.908 1.00 92.75 63 THR A N 1
ATOM 485 C CA . THR A 1 63 ? 9.941 -5.056 -12.403 1.00 92.75 63 THR A CA 1
ATOM 486 C C . THR A 1 63 ? 9.982 -6.078 -13.540 1.00 92.75 63 THR A C 1
ATOM 488 O O . THR A 1 63 ? 10.640 -7.114 -13.418 1.00 92.75 63 THR A O 1
ATOM 491 N N . GLY A 1 64 ? 9.309 -5.783 -14.655 1.00 90.25 64 GLY A N 1
ATOM 492 C CA . GLY A 1 64 ? 9.218 -6.678 -15.807 1.00 90.25 64 GLY A CA 1
ATOM 493 C C . GLY A 1 64 ? 10.523 -6.793 -16.587 1.00 90.25 64 GLY A C 1
ATOM 494 O O . GLY A 1 64 ? 10.959 -7.890 -16.924 1.00 90.25 64 GLY A O 1
ATOM 495 N N . THR A 1 65 ? 11.164 -5.659 -16.848 1.00 90.06 65 THR A N 1
ATOM 496 C CA . THR A 1 65 ? 12.392 -5.564 -17.650 1.00 90.06 65 THR A CA 1
ATOM 497 C C . THR A 1 65 ? 13.657 -5.555 -16.799 1.00 90.06 65 THR A C 1
ATOM 499 O O . THR A 1 65 ? 14.727 -5.943 -17.266 1.00 90.06 65 THR A O 1
ATOM 502 N N . GLY A 1 66 ? 13.560 -5.118 -15.542 1.00 90.94 66 GLY A N 1
ATOM 503 C CA . GLY A 1 66 ? 14.719 -4.927 -14.683 1.00 90.94 66 GLY A CA 1
ATOM 504 C C . GLY A 1 66 ? 15.186 -6.151 -13.908 1.00 90.94 66 GLY A C 1
ATOM 505 O O . GLY A 1 66 ? 16.319 -6.180 -13.425 1.00 90.94 66 GLY A O 1
ATOM 506 N N . PHE A 1 67 ? 14.341 -7.169 -13.800 1.00 95.62 67 PHE A N 1
ATOM 507 C CA . PHE A 1 67 ? 14.647 -8.396 -13.081 1.00 95.62 67 PHE A CA 1
ATOM 508 C C . PHE A 1 67 ? 14.441 -9.598 -13.990 1.00 95.62 67 PHE A C 1
ATOM 510 O O . PHE A 1 67 ? 13.545 -9.626 -14.830 1.00 95.62 67 PHE A O 1
ATOM 517 N N . THR A 1 68 ? 15.275 -10.616 -13.805 1.00 96.38 68 THR A N 1
ATOM 518 C CA . THR A 1 68 ? 15.071 -11.915 -14.450 1.00 96.38 68 THR A CA 1
ATOM 519 C C . THR A 1 68 ? 13.852 -12.613 -13.841 1.00 96.38 68 THR A C 1
ATOM 521 O O . THR A 1 68 ? 13.358 -12.217 -12.782 1.00 96.38 68 THR A O 1
ATOM 524 N N . LEU A 1 69 ? 13.432 -13.737 -14.425 1.00 95.56 69 LEU A N 1
ATOM 525 C CA . LEU A 1 69 ? 12.398 -14.589 -13.830 1.00 95.56 69 LEU A CA 1
ATOM 526 C C . LEU A 1 69 ? 12.711 -14.960 -12.366 1.00 95.56 69 LEU A C 1
ATOM 528 O O . LEU A 1 69 ? 11.814 -14.970 -11.528 1.00 95.56 69 LEU A O 1
ATOM 532 N N . PHE A 1 70 ? 13.981 -15.222 -12.031 1.00 96.69 70 PHE A N 1
ATOM 533 C CA . PHE A 1 70 ? 14.380 -15.496 -10.648 1.00 96.69 70 PHE A CA 1
ATOM 534 C C . PHE A 1 70 ? 14.137 -14.280 -9.743 1.00 96.69 70 PHE A C 1
ATOM 536 O O . PHE A 1 70 ? 13.528 -14.424 -8.685 1.00 96.69 70 PHE A O 1
ATOM 543 N N . GLY A 1 71 ? 14.545 -13.080 -10.169 1.00 96.75 71 GLY A N 1
ATOM 544 C CA . GLY A 1 71 ? 14.314 -11.849 -9.407 1.00 96.75 71 GLY A CA 1
ATOM 545 C C . GLY A 1 71 ? 12.824 -11.537 -9.229 1.00 96.75 71 GLY A C 1
ATOM 546 O O . GLY A 1 71 ? 12.386 -11.227 -8.121 1.00 96.75 71 GLY A O 1
ATOM 547 N N . GLN A 1 72 ? 12.023 -11.719 -10.280 1.00 97.38 72 GLN A N 1
ATOM 548 C CA . GLN A 1 72 ? 10.569 -11.548 -10.226 1.00 97.38 72 GLN A CA 1
ATOM 549 C C . GLN A 1 72 ? 9.909 -12.550 -9.263 1.00 97.38 72 GLN A C 1
ATOM 551 O O . GLN A 1 72 ? 9.028 -12.171 -8.492 1.00 97.38 72 GLN A O 1
ATOM 556 N N . LEU A 1 73 ? 10.355 -13.812 -9.235 1.00 97.31 73 LEU A N 1
ATOM 557 C CA . LEU A 1 73 ? 9.871 -14.814 -8.274 1.00 97.31 73 LEU A CA 1
ATOM 558 C C . LEU A 1 73 ? 10.275 -14.493 -6.829 1.00 97.31 73 LEU A C 1
ATOM 560 O O . LEU A 1 73 ? 9.491 -14.743 -5.909 1.00 97.31 73 LEU A O 1
ATOM 564 N N . VAL A 1 74 ? 11.462 -13.916 -6.613 1.00 97.81 74 VAL A N 1
ATOM 565 C CA . VAL A 1 74 ? 11.872 -13.410 -5.293 1.00 97.81 74 VAL A CA 1
ATOM 566 C C . VAL A 1 74 ? 10.940 -12.280 -4.856 1.00 97.81 74 VAL A C 1
ATOM 568 O O . VAL A 1 74 ? 10.387 -12.360 -3.761 1.00 97.81 74 VAL A O 1
ATOM 571 N N . ILE A 1 75 ? 10.692 -11.281 -5.712 1.00 97.81 75 ILE A N 1
ATOM 572 C CA . ILE A 1 75 ? 9.754 -10.177 -5.435 1.00 97.81 75 ILE A CA 1
ATOM 573 C C . ILE A 1 75 ? 8.362 -10.723 -5.099 1.00 97.81 75 ILE A C 1
ATOM 575 O O . ILE A 1 75 ? 7.804 -10.380 -4.058 1.00 97.81 75 ILE A O 1
ATOM 579 N N . LEU A 1 76 ? 7.834 -11.636 -5.918 1.00 97.56 76 LEU A N 1
ATOM 580 C CA . LEU A 1 76 ? 6.525 -12.257 -5.706 1.00 97.56 76 LEU A CA 1
ATOM 581 C C . LEU A 1 76 ? 6.448 -13.012 -4.368 1.00 97.56 76 LEU A C 1
ATOM 583 O O . LEU A 1 76 ? 5.450 -12.929 -3.652 1.00 97.56 76 LEU A O 1
ATOM 587 N N . SER A 1 77 ? 7.524 -13.707 -3.994 1.00 97.44 77 SER A N 1
ATOM 588 C CA . SER A 1 77 ? 7.615 -14.414 -2.711 1.00 97.44 77 SER A CA 1
ATOM 589 C C . SER A 1 77 ? 7.645 -13.448 -1.524 1.00 97.44 77 SER A C 1
ATOM 591 O O . SER A 1 77 ? 6.989 -13.699 -0.513 1.00 97.44 77 SER A O 1
ATOM 593 N N . LEU A 1 78 ? 8.371 -12.329 -1.638 1.00 97.56 78 LEU A N 1
ATOM 594 C CA . LEU A 1 78 ? 8.405 -11.282 -0.612 1.00 97.56 78 LEU A CA 1
ATOM 595 C C . LEU A 1 78 ? 7.032 -10.623 -0.438 1.00 97.56 78 LEU A C 1
ATOM 597 O O . LEU A 1 78 ? 6.607 -10.431 0.703 1.00 97.56 78 LEU A O 1
ATOM 601 N N . ILE A 1 79 ? 6.320 -10.359 -1.540 1.00 96.81 79 ILE A N 1
ATOM 602 C CA . ILE A 1 79 ? 4.937 -9.858 -1.524 1.00 96.81 79 ILE A CA 1
ATOM 603 C C . ILE A 1 79 ? 4.038 -10.815 -0.742 1.00 96.81 79 ILE A C 1
ATOM 605 O O . ILE A 1 79 ? 3.363 -10.399 0.202 1.00 96.81 79 ILE A O 1
ATOM 609 N N . GLN A 1 80 ? 4.077 -12.107 -1.074 1.00 95.94 80 GLN A N 1
ATOM 610 C CA . GLN A 1 80 ? 3.211 -13.103 -0.447 1.00 95.94 80 GLN A CA 1
ATOM 611 C C . GLN A 1 80 ? 3.499 -13.263 1.049 1.00 95.94 80 GLN A C 1
ATOM 613 O O . GLN A 1 80 ? 2.588 -13.248 1.882 1.00 95.94 80 GLN A O 1
ATOM 618 N N . LEU A 1 81 ? 4.777 -13.389 1.415 1.00 94.19 81 LEU A N 1
ATOM 619 C CA . LEU A 1 81 ? 5.193 -13.544 2.809 1.00 94.19 81 LEU A CA 1
ATOM 620 C C . LEU A 1 81 ? 4.911 -12.276 3.629 1.00 94.19 81 LEU A C 1
ATOM 622 O O . LEU A 1 81 ? 4.469 -12.376 4.775 1.00 94.19 81 LEU A O 1
ATOM 626 N N . GLY A 1 82 ? 5.101 -11.094 3.043 1.00 91.50 82 GLY A N 1
ATOM 627 C CA . GLY A 1 82 ? 4.800 -9.805 3.663 1.00 91.50 82 GLY A CA 1
ATOM 628 C C . GLY A 1 82 ? 3.300 -9.542 3.843 1.00 91.50 82 GLY A C 1
ATOM 629 O O . GLY A 1 82 ? 2.867 -9.045 4.892 1.00 91.50 82 GLY A O 1
ATOM 630 N N . GLY A 1 83 ? 2.490 -9.906 2.846 1.00 89.56 83 GLY A N 1
ATOM 631 C CA . GLY A 1 83 ? 1.024 -9.868 2.870 1.00 89.56 83 GLY A CA 1
ATOM 632 C C . GLY A 1 83 ? 0.447 -10.771 3.957 1.00 89.56 83 GLY A C 1
ATOM 633 O O . GLY A 1 83 ? -0.218 -10.313 4.891 1.00 89.56 83 GLY A O 1
ATOM 634 N N . LEU A 1 84 ? 0.779 -12.060 3.898 1.00 86.44 84 LEU A N 1
ATOM 635 C CA . LEU A 1 84 ? 0.325 -13.057 4.871 1.00 86.44 84 LEU A CA 1
ATOM 636 C C . LEU A 1 84 ? 0.870 -12.798 6.281 1.00 86.44 84 LEU A C 1
ATOM 638 O O . LEU A 1 84 ? 0.167 -13.032 7.271 1.00 86.44 84 LEU A O 1
ATOM 642 N N . GLY A 1 85 ? 2.105 -12.298 6.383 1.00 82.69 85 GLY A N 1
ATOM 643 C CA . GLY A 1 85 ? 2.764 -11.985 7.645 1.00 82.69 85 GLY A CA 1
ATOM 644 C C . GLY A 1 85 ? 1.971 -10.971 8.464 1.00 82.69 85 GLY A C 1
ATOM 645 O O . GLY A 1 85 ? 1.595 -11.263 9.603 1.00 82.69 85 GLY A O 1
ATOM 646 N N . ILE A 1 86 ? 1.638 -9.810 7.883 1.00 80.56 86 ILE A N 1
ATOM 647 C CA . ILE A 1 86 ? 0.922 -8.758 8.624 1.00 80.56 86 ILE A CA 1
ATOM 648 C C . ILE A 1 86 ? -0.490 -9.200 9.031 1.00 80.56 86 ILE A C 1
ATOM 650 O O . ILE A 1 86 ? -0.933 -8.902 10.146 1.00 80.56 86 ILE A O 1
ATOM 654 N N . MET A 1 87 ? -1.180 -9.960 8.173 1.00 79.62 87 MET A N 1
ATOM 655 C CA . MET A 1 87 ? -2.508 -10.499 8.477 1.00 79.62 87 MET A CA 1
ATOM 656 C C . MET A 1 87 ? -2.448 -11.475 9.651 1.00 79.62 87 MET A C 1
ATOM 658 O O . MET A 1 87 ? -3.221 -11.352 10.604 1.00 79.62 87 MET A O 1
ATOM 662 N N . THR A 1 88 ? -1.484 -12.396 9.622 1.00 78.56 88 THR A N 1
ATOM 663 C CA . THR A 1 88 ? -1.281 -13.384 10.687 1.00 78.56 88 THR A CA 1
ATOM 664 C C . THR A 1 88 ? -1.003 -12.694 12.018 1.00 78.56 88 THR A C 1
ATOM 666 O O . THR A 1 88 ? -1.686 -12.962 13.006 1.00 78.56 88 THR A O 1
ATOM 669 N N . PHE A 1 89 ? -0.057 -11.752 12.055 1.00 73.19 89 PHE A N 1
ATOM 670 C CA . PHE A 1 89 ? 0.276 -11.033 13.286 1.00 73.19 89 PHE A CA 1
ATOM 671 C C . PHE A 1 89 ? -0.871 -10.161 13.804 1.00 73.19 89 PHE A C 1
ATOM 673 O O . PHE A 1 89 ? -1.078 -10.109 15.016 1.00 73.19 89 PHE A O 1
ATOM 680 N N . SER A 1 90 ? -1.652 -9.533 12.920 1.00 69.62 90 SER A N 1
ATOM 681 C CA . SER A 1 90 ? -2.836 -8.757 13.317 1.00 69.62 90 SER A CA 1
ATOM 682 C C . SER A 1 90 ? -3.862 -9.633 14.044 1.00 69.62 90 SER A C 1
ATOM 684 O O . SER A 1 90 ? -4.359 -9.262 15.108 1.00 69.62 90 SER A O 1
ATOM 686 N N . ILE A 1 91 ? -4.124 -10.832 13.517 1.00 67.88 91 ILE A N 1
ATOM 687 C CA . ILE A 1 91 ? -5.053 -11.803 14.107 1.00 67.88 91 ILE A CA 1
ATOM 688 C C . ILE A 1 91 ? -4.517 -12.337 15.443 1.00 67.88 91 ILE A C 1
ATOM 690 O O . ILE A 1 91 ? -5.235 -12.343 16.448 1.00 67.88 91 ILE A O 1
ATOM 694 N N . LEU A 1 92 ? -3.243 -12.743 15.490 1.00 65.94 92 LEU A N 1
ATOM 695 C CA . LEU A 1 92 ? -2.601 -13.191 16.730 1.00 65.94 92 LEU A CA 1
ATOM 696 C C . LEU A 1 92 ? -2.645 -12.094 17.808 1.00 65.94 92 LEU A C 1
ATOM 698 O O . LEU A 1 92 ? -2.942 -12.382 18.968 1.00 65.94 92 LEU A O 1
ATOM 702 N N . GLY A 1 93 ? -2.406 -10.837 17.423 1.00 60.03 93 GLY A N 1
ATOM 703 C CA . GLY A 1 93 ? -2.498 -9.674 18.303 1.00 60.03 93 GLY A CA 1
ATOM 704 C C . GLY A 1 93 ? -3.890 -9.514 18.910 1.00 60.03 93 GLY A C 1
ATOM 705 O O . GLY A 1 93 ? -4.010 -9.398 20.132 1.00 60.03 93 GLY A O 1
ATOM 706 N N . THR A 1 94 ? -4.947 -9.602 18.093 1.00 58.72 94 THR A N 1
ATOM 707 C CA . THR A 1 94 ? -6.332 -9.563 18.597 1.00 58.72 94 THR A CA 1
ATOM 708 C C . THR A 1 94 ? -6.627 -10.701 19.578 1.00 58.72 94 THR A C 1
ATOM 710 O O . THR A 1 94 ? -7.158 -10.445 20.657 1.00 58.72 94 THR A O 1
ATOM 713 N N . ALA A 1 95 ? -6.169 -11.925 19.300 1.00 56.53 95 ALA A N 1
ATOM 714 C CA . ALA A 1 95 ? -6.369 -13.067 20.194 1.00 56.53 95 ALA A CA 1
ATOM 715 C C . ALA A 1 95 ? -5.625 -12.928 21.541 1.00 56.53 95 ALA A C 1
ATOM 717 O O . ALA A 1 95 ? -6.077 -13.435 22.570 1.00 56.53 95 ALA A O 1
ATOM 718 N N . VAL A 1 96 ? -4.482 -12.231 21.576 1.00 51.81 96 VAL A N 1
ATOM 719 C CA . VAL A 1 96 ? -3.750 -11.936 22.824 1.00 51.81 96 VAL A CA 1
ATOM 720 C C . VAL A 1 96 ? -4.453 -10.850 23.643 1.00 51.81 96 VAL A C 1
ATOM 722 O O . VAL A 1 96 ? -4.505 -10.957 24.870 1.00 51.81 96 VAL A O 1
ATOM 725 N N . VAL A 1 97 ? -5.031 -9.835 22.995 1.00 45.69 97 VAL A N 1
ATOM 726 C CA . VAL A 1 97 ? -5.847 -8.806 23.667 1.00 45.69 97 VAL A CA 1
ATOM 727 C C . VAL A 1 97 ? -7.136 -9.415 24.227 1.00 45.69 97 VAL A C 1
ATOM 729 O O . VAL A 1 97 ? -7.510 -9.110 25.358 1.00 45.69 97 VAL A O 1
ATOM 732 N N . GLU A 1 98 ? -7.754 -10.366 23.522 1.00 45.78 98 GLU A N 1
ATOM 733 C CA . GLU A 1 98 ? -8.898 -11.138 24.031 1.00 45.78 98 GLU A CA 1
ATOM 734 C C . GLU A 1 98 ? -8.556 -11.912 25.311 1.00 45.78 98 GLU A C 1
ATOM 736 O O . GLU A 1 98 ? -9.357 -11.975 26.248 1.00 45.78 98 GLU A O 1
ATOM 741 N N . ARG A 1 99 ? -7.319 -12.410 25.440 1.00 37.72 99 ARG A N 1
ATOM 742 C CA . ARG A 1 99 ? -6.826 -12.999 26.697 1.00 37.72 99 ARG A CA 1
ATOM 743 C C . ARG A 1 99 ? -6.676 -11.984 27.840 1.00 37.72 99 ARG A C 1
ATOM 745 O O . ARG A 1 99 ? -6.383 -12.403 28.953 1.00 37.72 99 ARG A O 1
ATOM 752 N N . ARG A 1 100 ? -6.911 -10.687 27.651 1.00 33.94 100 ARG A N 1
ATOM 753 C CA . ARG A 1 100 ? -6.978 -9.700 28.749 1.00 33.94 100 ARG A CA 1
ATOM 754 C C . ARG A 1 100 ? -8.403 -9.249 29.089 1.00 33.94 100 ARG A C 1
ATOM 756 O O . ARG A 1 100 ? -8.583 -8.547 30.076 1.00 33.94 100 ARG A O 1
ATOM 763 N N . LEU A 1 101 ? -9.411 -9.681 28.326 1.00 37.03 101 LEU A N 1
ATOM 764 C CA . LEU A 1 101 ? -10.821 -9.367 28.576 1.00 37.03 101 LEU A CA 1
ATOM 765 C C . LEU A 1 101 ? -11.434 -10.298 29.638 1.00 37.03 101 LEU A C 1
ATOM 767 O O . LEU A 1 101 ? -11.034 -11.460 29.762 1.00 37.03 101 LEU A O 1
ATOM 771 N N . SER A 1 102 ? -12.424 -9.796 30.387 1.00 35.62 102 SER A N 1
ATOM 772 C CA . SER A 1 102 ? -13.188 -10.589 31.358 1.00 35.62 102 SER A CA 1
ATOM 773 C C . SER A 1 102 ? -13.946 -11.739 30.669 1.00 35.62 102 SER A C 1
ATOM 775 O O . SER A 1 102 ? -14.298 -11.664 29.489 1.00 35.62 102 SER A O 1
ATOM 777 N N . ILE A 1 103 ? -14.180 -12.834 31.403 1.00 44.81 103 ILE A N 1
ATOM 778 C CA . ILE A 1 103 ? -14.739 -14.108 30.901 1.00 44.81 103 ILE A CA 1
ATOM 779 C C . ILE A 1 103 ? -16.026 -13.937 30.050 1.00 44.81 103 ILE A C 1
ATOM 781 O O . ILE A 1 103 ? -16.116 -14.586 29.005 1.00 44.81 103 ILE A O 1
ATOM 785 N N . PRO A 1 104 ? -16.976 -13.031 30.374 1.00 41.22 104 PRO A N 1
ATOM 786 C CA . PRO A 1 104 ? -18.159 -12.807 29.535 1.00 41.22 104 PRO A CA 1
ATOM 787 C C . PRO A 1 104 ? -17.835 -12.186 28.166 1.00 41.22 104 PRO A C 1
ATOM 789 O O . PRO A 1 104 ? -18.377 -12.616 27.148 1.00 41.22 104 PRO A O 1
ATOM 792 N N . ALA A 1 105 ? -16.909 -11.221 28.109 1.00 40.75 105 ALA A N 1
ATOM 793 C CA . ALA A 1 105 ? -16.521 -10.536 26.871 1.00 40.75 105 ALA A CA 1
ATOM 794 C C . ALA A 1 105 ? -15.678 -11.428 25.941 1.00 40.75 105 ALA A C 1
ATOM 796 O O . ALA A 1 105 ? -15.791 -11.326 24.717 1.00 40.75 105 ALA A O 1
ATOM 797 N N . ARG A 1 106 ? -14.893 -12.354 26.514 1.00 42.97 106 ARG A N 1
ATOM 798 C CA . ARG A 1 106 ? -14.168 -13.391 25.761 1.00 42.97 106 ARG A CA 1
ATOM 799 C C . ARG A 1 106 ? -15.100 -14.319 24.992 1.00 42.97 106 ARG A C 1
ATOM 801 O O . ARG A 1 106 ? -14.814 -14.621 23.840 1.00 42.97 106 ARG A O 1
ATOM 808 N N . SER A 1 107 ? -16.206 -14.748 25.604 1.00 39.91 107 SER A N 1
ATOM 809 C CA . SER A 1 107 ? -17.143 -15.689 24.972 1.00 39.91 107 SER A CA 1
ATOM 810 C C . SER A 1 107 ? -17.797 -15.108 23.711 1.00 39.91 107 SER A C 1
ATOM 812 O O . SER A 1 107 ? -17.910 -15.794 22.699 1.00 39.91 107 SER A O 1
ATOM 814 N N . LEU A 1 108 ? -18.133 -13.813 23.719 1.00 44.38 108 LEU A N 1
ATOM 815 C CA . LEU A 1 108 ? -18.785 -13.142 22.592 1.00 44.38 108 LEU A CA 1
ATOM 816 C C . LEU A 1 108 ? -17.844 -12.958 21.390 1.00 44.38 108 LEU A C 1
ATOM 818 O O . LEU A 1 108 ? -18.267 -13.125 20.246 1.00 44.38 108 LEU A O 1
ATOM 822 N N . LEU A 1 109 ? -16.564 -12.654 21.624 1.00 43.25 109 LEU A N 1
ATOM 823 C CA . LEU A 1 109 ? -15.562 -12.524 20.557 1.00 43.25 109 LEU A CA 1
ATOM 824 C C . LEU A 1 109 ? -15.051 -13.886 20.058 1.00 43.25 109 LEU A C 1
ATOM 826 O O . LEU A 1 109 ? -14.997 -14.100 18.846 1.00 43.25 109 LEU A O 1
ATOM 830 N N . ALA A 1 110 ? -14.804 -14.847 20.955 1.00 44.78 110 ALA A N 1
ATOM 831 C CA . ALA A 1 110 ? -14.421 -16.213 20.587 1.00 44.78 110 ALA A CA 1
ATOM 832 C C . ALA A 1 110 ? -15.507 -16.907 19.737 1.00 44.78 110 ALA A C 1
ATOM 834 O O . ALA A 1 110 ? -15.196 -17.526 18.713 1.00 44.78 110 ALA A O 1
ATOM 835 N N . GLN A 1 111 ? -16.791 -16.695 20.058 1.00 41.69 111 GLN A N 1
ATOM 836 C CA . GLN A 1 111 ? -17.917 -17.134 19.220 1.00 41.69 111 GLN A CA 1
ATOM 837 C C . GLN A 1 111 ? -17.938 -16.450 17.840 1.00 41.69 111 GLN A C 1
ATOM 839 O O . GLN A 1 111 ? -18.299 -17.071 16.834 1.00 41.69 111 GLN A O 1
ATOM 844 N N . THR A 1 112 ? -17.505 -15.189 17.760 1.00 43.44 112 THR A N 1
ATOM 845 C CA . THR A 1 112 ? -17.489 -14.427 16.502 1.00 43.44 112 THR A CA 1
ATOM 846 C C . THR A 1 112 ? -16.353 -14.878 15.572 1.00 43.44 112 THR A C 1
ATOM 848 O O . THR A 1 112 ? -16.565 -14.987 14.364 1.00 43.44 112 THR A O 1
ATOM 851 N N . ILE A 1 113 ? -15.173 -15.215 16.108 1.00 44.84 113 ILE A N 1
ATOM 852 C CA . ILE A 1 113 ? -13.998 -15.589 15.297 1.00 44.84 113 ILE A CA 1
ATOM 853 C C . ILE A 1 113 ? -13.925 -17.100 15.036 1.00 44.84 113 ILE A C 1
ATOM 855 O O . ILE A 1 113 ? -13.678 -17.505 13.905 1.00 44.84 113 ILE A O 1
ATOM 859 N N . THR A 1 114 ? -14.176 -17.944 16.040 1.00 40.28 114 THR A N 1
ATOM 860 C CA . THR A 1 114 ? -13.950 -19.405 15.939 1.00 40.28 114 THR A CA 1
ATOM 861 C C . THR A 1 114 ? -15.177 -20.260 16.237 1.00 40.28 114 THR A C 1
ATOM 863 O O . THR A 1 114 ? -15.202 -21.425 15.856 1.00 40.28 114 THR A O 1
ATOM 866 N N . GLY A 1 115 ? -16.229 -19.698 16.843 1.00 41.91 115 GLY A N 1
ATOM 867 C CA . GLY A 1 115 ? -17.411 -20.479 17.229 1.00 41.91 115 GLY A CA 1
ATOM 868 C C . GLY A 1 115 ? -17.146 -21.470 18.372 1.00 41.91 115 GLY A C 1
ATOM 869 O O . GLY A 1 115 ? -18.006 -22.293 18.664 1.00 41.91 115 GLY A O 1
ATOM 870 N N . THR A 1 116 ? -15.976 -21.398 19.016 1.00 36.91 116 THR A N 1
ATOM 871 C CA . THR A 1 116 ? -15.526 -22.296 20.088 1.00 36.91 116 THR A CA 1
ATOM 872 C C . THR A 1 116 ? -14.893 -21.499 21.234 1.00 36.91 116 THR A C 1
ATOM 874 O O . THR A 1 116 ? -14.331 -20.426 21.023 1.00 36.91 116 THR A O 1
ATOM 877 N N . ASP A 1 117 ? -14.951 -22.029 22.462 1.00 41.00 117 ASP A N 1
ATOM 878 C CA . ASP A 1 117 ? -14.474 -21.364 23.694 1.00 41.00 117 ASP A CA 1
ATOM 879 C C . ASP A 1 117 ? -12.943 -21.168 23.773 1.00 41.00 117 ASP A C 1
ATOM 881 O O . ASP A 1 117 ? -12.428 -20.551 24.711 1.00 41.00 117 ASP A O 1
ATOM 885 N N . ARG A 1 118 ? -12.187 -21.681 22.793 1.00 49.97 118 ARG A N 1
ATOM 886 C CA . ARG A 1 118 ? -10.742 -21.464 22.652 1.00 49.97 118 ARG A CA 1
ATOM 887 C C . ARG A 1 118 ? -10.403 -21.190 21.186 1.00 49.97 118 ARG A C 1
ATOM 889 O O . ARG A 1 118 ? -10.549 -22.105 20.377 1.00 49.97 118 ARG A O 1
ATOM 896 N N . PRO A 1 119 ? -9.899 -19.992 20.841 1.00 53.75 119 PRO A N 1
ATOM 897 C CA . PRO A 1 119 ? -9.466 -19.724 19.482 1.00 53.75 119 PRO A CA 1
ATOM 898 C C . PRO A 1 119 ? -8.251 -20.598 19.154 1.00 53.75 119 PRO A C 1
ATOM 900 O O . PRO A 1 119 ? -7.162 -20.412 19.705 1.00 53.75 119 PRO A O 1
ATOM 903 N N . ASP A 1 120 ? -8.445 -21.575 18.268 1.00 66.25 120 ASP A N 1
ATOM 904 C CA . ASP A 1 120 ? -7.355 -22.340 17.673 1.00 66.25 120 ASP A CA 1
ATOM 905 C C . ASP A 1 120 ? -6.636 -21.450 16.651 1.00 66.25 120 ASP A C 1
ATOM 907 O O . ASP A 1 120 ? -7.058 -21.297 15.504 1.00 66.25 120 ASP A O 1
ATOM 911 N N . LEU A 1 121 ? -5.540 -20.831 17.095 1.00 67.44 121 LEU A N 1
ATOM 912 C CA . LEU A 1 121 ? -4.711 -19.938 16.281 1.00 67.44 121 LEU A CA 1
ATOM 913 C C . LEU A 1 121 ? -4.196 -20.629 15.009 1.00 67.44 121 LEU A C 1
ATOM 915 O O . LEU A 1 121 ? -4.061 -19.982 13.972 1.00 67.44 121 LEU A O 1
ATOM 919 N N . ILE A 1 122 ? -3.943 -21.942 15.071 1.00 72.19 1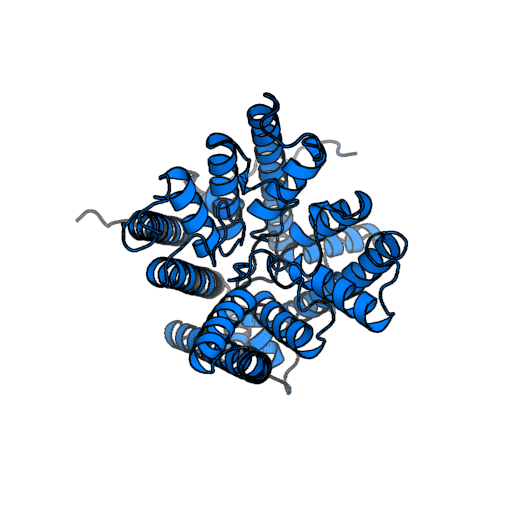22 ILE A N 1
ATOM 920 C CA . ILE A 1 122 ? -3.474 -22.725 13.924 1.00 72.19 122 ILE A CA 1
ATOM 921 C C . ILE A 1 122 ? -4.623 -22.924 12.933 1.00 72.19 122 ILE A C 1
ATOM 923 O O . ILE A 1 122 ? -4.407 -22.816 11.724 1.00 72.19 122 ILE A O 1
ATOM 927 N N . ALA A 1 123 ? -5.843 -23.178 13.412 1.00 72.00 123 ALA A N 1
ATOM 928 C CA . ALA A 1 123 ? -7.020 -23.259 12.547 1.00 72.00 123 ALA A CA 1
ATOM 929 C C . ALA A 1 123 ? -7.300 -21.926 11.840 1.00 72.00 123 ALA A C 1
ATOM 931 O O . ALA A 1 123 ? -7.561 -21.928 10.636 1.00 72.00 123 ALA A O 1
ATOM 932 N N . VAL A 1 124 ? -7.179 -20.796 12.548 1.00 71.56 124 VAL A N 1
ATOM 933 C CA . VAL A 1 124 ? -7.355 -19.468 11.939 1.00 71.56 124 VAL A CA 1
ATOM 934 C C . VAL A 1 124 ? -6.274 -19.201 10.890 1.00 71.56 124 VAL A C 1
ATOM 936 O O . VAL A 1 124 ? -6.605 -18.793 9.780 1.00 71.56 124 VAL A O 1
ATOM 939 N N . LEU A 1 125 ? -5.006 -19.516 11.175 1.00 75.75 125 LEU A N 1
ATOM 940 C CA . LEU A 1 125 ? -3.922 -19.388 10.195 1.00 75.75 125 LEU A CA 1
ATOM 941 C C . LEU A 1 125 ? -4.168 -20.247 8.944 1.00 75.75 125 LEU A C 1
ATOM 943 O O . LEU A 1 125 ? -4.062 -19.752 7.824 1.00 75.75 125 LEU A O 1
ATOM 947 N N . LYS A 1 126 ? -4.550 -21.521 9.115 1.00 81.50 126 LYS A N 1
ATOM 948 C CA . LYS A 1 126 ? -4.897 -22.410 7.990 1.00 81.50 126 LYS A CA 1
ATOM 949 C C . LYS A 1 126 ? -6.061 -21.860 7.169 1.00 81.50 126 LYS A C 1
ATOM 951 O O . LYS A 1 126 ? -6.070 -22.028 5.952 1.00 81.50 126 LYS A O 1
ATOM 956 N N . LEU A 1 127 ? -7.038 -21.232 7.818 1.00 80.19 127 LEU A N 1
ATOM 957 C CA . LEU A 1 127 ? -8.188 -20.641 7.144 1.00 80.19 127 LEU A CA 1
ATOM 958 C C . LEU A 1 127 ? -7.796 -19.402 6.330 1.00 80.19 127 LEU A C 1
ATOM 960 O O . LEU A 1 127 ? -8.209 -19.308 5.179 1.00 80.19 127 LEU A O 1
ATOM 964 N N . VAL A 1 128 ? -6.966 -18.510 6.884 1.00 82.44 128 VAL A N 1
ATOM 965 C CA . VAL A 1 128 ? -6.428 -17.338 6.168 1.00 82.44 128 VAL A CA 1
ATOM 966 C C . VAL A 1 128 ? -5.636 -17.786 4.944 1.00 82.44 128 VAL A C 1
ATOM 968 O O . VAL A 1 128 ? -5.935 -17.348 3.840 1.00 82.44 128 VAL A O 1
ATOM 971 N N . LEU A 1 129 ? -4.699 -18.725 5.115 1.00 87.25 129 LEU A N 1
ATOM 972 C CA . LEU A 1 129 ? -3.883 -19.245 4.013 1.00 87.25 129 LEU A CA 1
ATOM 973 C C . LEU A 1 129 ? -4.739 -19.866 2.903 1.00 87.25 129 LEU A C 1
ATOM 975 O O . LEU A 1 129 ? -4.530 -19.574 1.730 1.00 87.25 129 LEU A O 1
ATOM 979 N N . ARG A 1 130 ? -5.728 -20.698 3.258 1.00 88.88 130 ARG A N 1
ATOM 980 C CA . ARG A 1 130 ? -6.649 -21.289 2.272 1.00 88.88 130 ARG A CA 1
ATOM 981 C C . ARG A 1 130 ? -7.478 -20.227 1.562 1.00 88.88 130 ARG A C 1
ATOM 983 O O . ARG A 1 130 ? -7.639 -20.314 0.353 1.00 88.88 130 ARG A O 1
ATOM 990 N N . PHE A 1 131 ? -8.006 -19.254 2.300 1.00 87.69 131 PHE A N 1
ATOM 991 C CA . PHE A 1 131 ? -8.795 -18.168 1.726 1.00 87.69 131 PHE A CA 1
ATOM 992 C C . PHE A 1 131 ? -7.971 -17.358 0.720 1.00 87.69 131 PHE A C 1
ATOM 994 O O . PHE A 1 131 ? -8.409 -17.197 -0.415 1.00 87.69 131 PHE A O 1
ATOM 1001 N N . THR A 1 132 ? -6.769 -16.930 1.109 1.00 91.44 132 THR A N 1
ATOM 1002 C CA . THR A 1 132 ? -5.839 -16.195 0.244 1.00 91.44 132 THR A CA 1
ATOM 1003 C C . THR A 1 132 ? -5.529 -16.975 -1.030 1.00 91.44 132 THR A C 1
ATOM 1005 O O . THR A 1 132 ? -5.810 -16.481 -2.116 1.00 91.44 132 THR A O 1
ATOM 1008 N N . LEU A 1 133 ? -5.090 -18.233 -0.909 1.00 92.94 133 LEU A N 1
ATOM 1009 C CA . LEU A 1 133 ? -4.754 -19.063 -2.071 1.00 92.94 133 LEU A CA 1
ATOM 1010 C C . LEU A 1 133 ? -5.945 -19.282 -3.015 1.00 92.94 133 LEU A C 1
ATOM 1012 O O . LEU A 1 133 ? -5.767 -19.297 -4.228 1.00 92.94 133 LEU A O 1
ATOM 1016 N N . ILE A 1 134 ? -7.161 -19.450 -2.481 1.00 94.19 134 ILE A N 1
ATOM 1017 C CA . ILE A 1 134 ? -8.367 -19.614 -3.305 1.00 94.19 134 ILE A CA 1
ATOM 1018 C C . ILE A 1 134 ? -8.676 -18.324 -4.067 1.00 94.19 134 ILE A C 1
ATOM 1020 O O . ILE A 1 134 ? -8.937 -18.380 -5.266 1.00 94.19 134 ILE A O 1
ATOM 1024 N N . VAL A 1 135 ? -8.662 -17.171 -3.394 1.00 94.44 135 VAL A N 1
ATOM 1025 C CA . VAL A 1 135 ? -8.989 -15.885 -4.028 1.00 94.44 135 VAL A CA 1
ATOM 1026 C C . VAL A 1 135 ? -7.938 -15.505 -5.070 1.00 94.44 135 VAL A C 1
ATOM 1028 O O . VAL A 1 135 ? -8.306 -15.105 -6.172 1.00 94.44 135 VAL A O 1
ATOM 1031 N N . GLU A 1 136 ? -6.655 -15.696 -4.766 1.00 96.56 136 GLU A N 1
ATOM 1032 C CA . GLU A 1 136 ? -5.549 -15.462 -5.700 1.00 96.56 136 GLU A CA 1
ATOM 1033 C C . GLU A 1 136 ? -5.639 -16.375 -6.920 1.00 96.56 136 GLU A C 1
ATOM 1035 O O . GLU A 1 136 ? -5.541 -15.894 -8.046 1.00 96.56 136 GLU A O 1
ATOM 1040 N N . LEU A 1 137 ? -5.891 -17.674 -6.723 1.00 96.94 137 LEU A N 1
ATOM 1041 C CA . LEU A 1 137 ? -6.017 -18.619 -7.830 1.00 96.94 137 LEU A CA 1
ATOM 1042 C C . LEU A 1 137 ? -7.234 -18.306 -8.705 1.00 96.94 137 LEU A C 1
ATOM 1044 O O . LEU A 1 137 ? -7.128 -18.342 -9.927 1.00 96.94 137 LEU A O 1
ATOM 1048 N N . LEU A 1 138 ? -8.381 -17.972 -8.107 1.00 97.12 138 LEU A N 1
ATOM 1049 C CA . LEU A 1 138 ? -9.566 -17.556 -8.862 1.00 97.12 138 LEU A CA 1
ATOM 1050 C C . LEU A 1 138 ? -9.296 -16.267 -9.646 1.00 97.12 138 LEU A C 1
ATOM 1052 O O . LEU A 1 138 ? -9.624 -16.198 -10.828 1.00 97.12 138 LEU A O 1
ATOM 1056 N N . GLY A 1 139 ? -8.657 -15.278 -9.018 1.00 97.38 139 GLY A N 1
ATOM 1057 C CA . GLY A 1 139 ? -8.221 -14.048 -9.676 1.00 97.38 139 GLY A CA 1
ATOM 1058 C C . GLY A 1 139 ? -7.284 -14.317 -10.851 1.00 97.38 139 GLY A C 1
ATOM 1059 O O . GLY A 1 139 ? -7.513 -13.808 -11.946 1.00 97.38 139 GLY A O 1
ATOM 1060 N N . ALA A 1 140 ? -6.284 -15.177 -10.651 1.00 97.69 140 ALA A N 1
ATOM 1061 C CA . ALA A 1 140 ? -5.339 -15.582 -11.683 1.00 97.69 140 ALA A CA 1
ATOM 1062 C C . ALA A 1 140 ? -6.043 -16.308 -12.836 1.00 97.69 140 ALA A C 1
ATOM 1064 O O . ALA A 1 140 ? -5.790 -16.003 -13.995 1.00 97.69 140 ALA A O 1
ATOM 1065 N N . VAL A 1 141 ? -6.977 -17.220 -12.557 1.00 97.88 141 VAL A N 1
ATOM 1066 C CA . VAL A 1 141 ? -7.747 -17.905 -13.608 1.00 97.88 141 VAL A CA 1
ATOM 1067 C C . VAL A 1 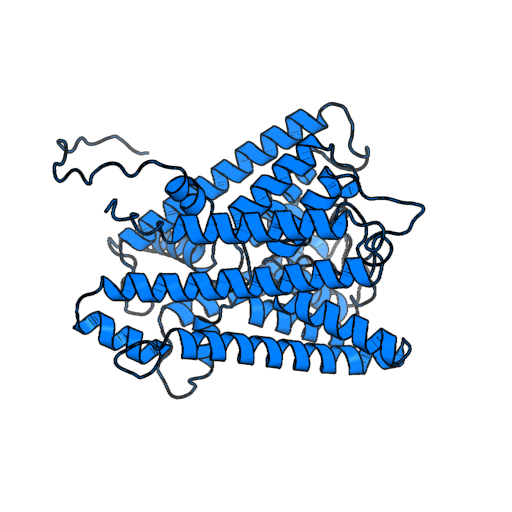141 ? -8.580 -16.909 -14.417 1.00 97.88 141 VAL A C 1
ATOM 1069 O O . VAL A 1 141 ? -8.592 -16.994 -15.644 1.00 97.88 141 VAL A O 1
ATOM 1072 N N . LEU A 1 142 ? -9.243 -15.952 -13.761 1.00 97.62 142 LEU A N 1
ATOM 1073 C CA . LEU A 1 142 ? -10.024 -14.919 -14.446 1.00 97.62 142 LEU A CA 1
ATOM 1074 C C . LEU A 1 142 ? -9.130 -14.045 -15.337 1.00 97.62 142 LEU A C 1
ATOM 1076 O O . LEU A 1 142 ? -9.404 -13.912 -16.527 1.00 97.62 142 LEU A O 1
ATOM 1080 N N . LEU A 1 143 ? -8.017 -13.523 -14.816 1.00 97.31 143 LEU A N 1
ATOM 1081 C CA . LEU A 1 143 ? -7.071 -12.731 -15.613 1.00 97.31 143 LEU A CA 1
ATOM 1082 C C . LEU A 1 143 ? -6.474 -13.541 -16.775 1.00 97.31 143 LEU A C 1
ATOM 1084 O O . LEU A 1 143 ? -6.400 -13.050 -17.901 1.00 97.31 143 LEU A O 1
ATOM 1088 N N . TRP A 1 144 ? -6.129 -14.808 -16.540 1.00 97.38 144 TRP A N 1
ATOM 1089 C CA . TRP A 1 144 ? -5.592 -15.708 -17.561 1.00 97.38 144 TRP A CA 1
ATOM 1090 C C . TRP A 1 144 ? -6.572 -15.954 -18.711 1.00 97.38 144 TRP A C 1
ATOM 1092 O O . TRP A 1 144 ? -6.152 -15.993 -19.868 1.00 97.38 144 TRP A O 1
ATOM 1102 N N . ILE A 1 145 ? -7.878 -16.076 -18.427 1.00 96.38 145 ILE A N 1
ATOM 1103 C CA . ILE A 1 145 ? -8.914 -16.228 -19.463 1.00 96.38 145 ILE A CA 1
ATOM 1104 C C . ILE A 1 145 ? -8.858 -15.077 -20.469 1.00 96.38 145 ILE A C 1
ATOM 1106 O O . ILE A 1 145 ? -9.030 -15.324 -21.662 1.00 96.38 145 ILE A O 1
ATOM 1110 N N . ARG A 1 146 ? -8.593 -13.853 -20.001 1.00 95.31 146 ARG A N 1
ATOM 1111 C CA . ARG A 1 146 ? -8.496 -12.669 -20.856 1.00 95.31 146 ARG A CA 1
ATOM 1112 C C . ARG A 1 146 ? -7.131 -12.543 -21.530 1.00 95.31 146 ARG A C 1
ATOM 1114 O O . ARG A 1 146 ? -7.061 -12.270 -22.722 1.00 95.31 146 ARG A O 1
ATOM 1121 N N . TRP A 1 147 ? -6.042 -12.772 -20.799 1.00 95.94 147 TRP A N 1
ATOM 1122 C CA . TRP A 1 147 ? -4.686 -12.565 -21.322 1.00 95.94 147 TRP A CA 1
ATOM 1123 C C . TRP A 1 147 ? -4.186 -13.674 -22.246 1.00 95.94 147 TRP A C 1
ATOM 1125 O O . TRP A 1 147 ? -3.346 -13.400 -23.099 1.00 95.94 147 TRP A O 1
ATOM 1135 N N . ARG A 1 148 ? -4.739 -14.892 -22.182 1.00 95.44 148 ARG A N 1
ATOM 1136 C CA . ARG A 1 148 ? -4.421 -15.955 -23.158 1.00 95.44 148 ARG A CA 1
ATOM 1137 C C . ARG A 1 148 ? -4.853 -15.620 -24.593 1.00 95.44 148 ARG A C 1
ATOM 1139 O O . ARG A 1 148 ? -4.423 -16.289 -25.521 1.00 95.44 148 ARG A O 1
ATOM 1146 N N . GLU A 1 149 ? -5.748 -14.642 -24.770 1.00 93.81 149 GLU A N 1
ATOM 1147 C CA . GLU A 1 149 ? -6.153 -14.152 -26.096 1.00 93.81 149 GLU A CA 1
ATOM 1148 C C . GLU A 1 149 ? -5.065 -13.268 -26.728 1.00 93.81 149 GLU A C 1
ATOM 1150 O O . GLU A 1 149 ? -5.049 -13.092 -27.942 1.00 93.81 149 GLU A O 1
ATOM 1155 N N . GLN A 1 150 ? -4.161 -12.716 -25.909 1.00 92.00 150 GLN A N 1
ATOM 1156 C CA . GLN A 1 150 ? -3.162 -11.717 -26.306 1.00 92.00 150 GLN A CA 1
ATOM 1157 C C . GLN A 1 150 ? -1.722 -12.244 -26.207 1.00 92.00 150 GLN A C 1
ATOM 1159 O O . GLN A 1 150 ? -0.856 -11.802 -26.958 1.00 92.00 150 GLN A O 1
ATOM 1164 N N . TYR A 1 151 ? -1.467 -13.197 -25.307 1.00 94.00 151 TYR A N 1
ATOM 1165 C CA . TYR A 1 151 ? -0.142 -13.755 -25.029 1.00 94.00 151 TYR A CA 1
ATOM 1166 C C . TYR A 1 151 ? -0.133 -15.285 -25.149 1.00 94.00 151 TYR A C 1
ATOM 1168 O O . TYR A 1 151 ? -1.179 -15.923 -24.982 1.00 94.00 151 TYR A O 1
ATOM 1176 N N . PRO A 1 152 ? 1.046 -15.906 -25.368 1.00 96.38 152 PRO A N 1
ATOM 1177 C CA . PRO A 1 152 ? 1.204 -17.352 -25.268 1.00 96.38 152 PRO A CA 1
ATOM 1178 C C . PRO A 1 152 ? 0.665 -17.889 -23.940 1.00 96.38 152 PRO A C 1
ATOM 1180 O O . PRO A 1 152 ? 0.769 -17.244 -22.898 1.00 96.38 152 PRO A O 1
ATOM 1183 N N . VAL A 1 153 ? 0.106 -19.099 -23.965 1.00 94.06 153 VAL A N 1
ATOM 1184 C CA . VAL A 1 153 ? -0.647 -19.667 -22.832 1.00 94.06 153 VAL A CA 1
ATOM 1185 C C . VAL A 1 153 ? 0.162 -19.708 -21.529 1.00 94.06 153 VAL A C 1
ATOM 1187 O O . VAL A 1 153 ? -0.393 -19.451 -20.458 1.00 94.06 153 VAL A O 1
ATOM 1190 N N . THR A 1 154 ? 1.455 -20.021 -21.617 1.00 94.00 154 THR A N 1
ATOM 1191 C CA . THR A 1 154 ? 2.386 -20.075 -20.479 1.00 94.00 154 THR A CA 1
ATOM 1192 C C . THR A 1 154 ? 2.667 -18.695 -19.904 1.00 94.00 154 THR A C 1
ATOM 1194 O O . THR A 1 154 ? 2.622 -18.508 -18.689 1.00 94.00 154 THR A O 1
ATOM 1197 N N . ASP A 1 155 ? 2.892 -17.719 -20.777 1.00 93.56 155 ASP A N 1
ATOM 1198 C CA . ASP A 1 155 ? 3.270 -16.360 -20.399 1.00 93.56 155 ASP A CA 1
ATOM 1199 C C . ASP A 1 155 ? 2.061 -15.638 -19.805 1.00 93.56 155 ASP A C 1
ATOM 1201 O O . ASP A 1 155 ? 2.157 -15.018 -18.747 1.00 93.56 155 ASP A O 1
ATOM 1205 N N . ALA A 1 156 ? 0.885 -15.832 -20.411 1.00 95.62 156 ALA A N 1
ATOM 1206 C CA . ALA A 1 156 ? -0.392 -15.393 -19.866 1.00 95.62 156 ALA A CA 1
ATOM 1207 C C . ALA A 1 156 ? -0.630 -15.951 -18.455 1.00 95.62 156 ALA A C 1
ATOM 1209 O O . ALA A 1 156 ? -1.143 -15.236 -17.597 1.00 95.62 156 ALA A O 1
ATOM 1210 N N . ALA A 1 157 ? -0.283 -17.219 -18.198 1.00 96.19 157 ALA A N 1
ATOM 1211 C CA . ALA A 1 157 ? -0.482 -17.836 -16.885 1.00 96.19 157 ALA A CA 1
ATOM 1212 C C . ALA A 1 157 ? 0.443 -17.220 -15.829 1.00 96.19 157 ALA A C 1
ATOM 1214 O O . ALA A 1 157 ? 0.002 -16.944 -14.712 1.00 96.19 157 ALA A O 1
ATOM 1215 N N . TYR A 1 158 ? 1.700 -16.953 -16.193 1.00 96.75 158 TYR A N 1
ATOM 1216 C CA . TYR A 1 158 ? 2.649 -16.274 -15.317 1.00 96.75 158 TYR A CA 1
ATOM 1217 C C . TYR A 1 158 ? 2.223 -14.831 -15.015 1.00 96.75 158 TYR A C 1
ATOM 1219 O O . TYR A 1 158 ? 2.136 -14.454 -13.844 1.00 96.75 158 TYR A O 1
ATOM 1227 N N . LEU A 1 159 ? 1.871 -14.059 -16.051 1.00 96.12 159 LEU A N 1
ATOM 1228 C CA . LEU A 1 159 ? 1.348 -12.696 -15.918 1.00 96.12 159 LEU A CA 1
ATOM 1229 C C . LEU A 1 159 ? 0.126 -12.672 -14.994 1.00 96.12 159 LEU A C 1
ATOM 1231 O O . LEU A 1 159 ? 0.076 -11.870 -14.062 1.00 96.12 159 LEU A O 1
ATOM 1235 N N . ALA A 1 160 ? -0.834 -13.571 -15.223 1.00 97.38 160 ALA A N 1
ATOM 1236 C CA . ALA A 1 160 ? -2.062 -13.673 -14.444 1.00 97.38 160 ALA A CA 1
ATOM 1237 C C . ALA A 1 160 ? -1.807 -13.999 -12.973 1.00 97.38 160 ALA A C 1
ATOM 1239 O O . ALA A 1 160 ? -2.378 -13.347 -12.099 1.00 97.38 160 ALA A O 1
ATOM 1240 N N . LEU A 1 161 ? -0.930 -14.964 -12.689 1.00 97.62 161 LEU A N 1
ATOM 1241 C CA . LEU A 1 161 ? -0.586 -15.334 -11.319 1.00 97.62 161 LEU A CA 1
ATOM 1242 C C . LEU A 1 161 ? 0.123 -14.190 -10.585 1.00 97.62 161 LEU A C 1
ATOM 1244 O O . LEU A 1 161 ? -0.248 -13.869 -9.455 1.00 97.62 161 LEU A O 1
ATOM 1248 N N . PHE A 1 162 ? 1.103 -13.553 -11.232 1.00 97.75 162 PHE A N 1
ATOM 1249 C CA . PHE A 1 162 ? 1.862 -12.453 -10.642 1.00 97.75 162 PHE A CA 1
ATOM 1250 C C . PHE A 1 162 ? 0.950 -11.275 -10.283 1.00 97.75 162 PHE A C 1
ATOM 1252 O O . PHE A 1 162 ? 0.946 -10.814 -9.140 1.00 97.75 162 PHE A O 1
ATOM 1259 N N . HIS A 1 163 ? 0.127 -10.820 -11.234 1.00 97.31 163 HIS A N 1
ATOM 1260 C CA . HIS A 1 163 ? -0.773 -9.690 -11.006 1.00 97.31 163 HIS A CA 1
ATOM 1261 C C . HIS A 1 163 ? -1.906 -10.032 -10.037 1.00 97.31 163 HIS A C 1
ATOM 1263 O O . HIS A 1 163 ? -2.318 -9.158 -9.282 1.00 97.31 163 HIS A O 1
ATOM 1269 N N . ALA A 1 164 ? -2.390 -11.279 -9.997 1.00 97.62 164 ALA A N 1
ATOM 1270 C CA . ALA A 1 164 ? -3.418 -11.677 -9.037 1.00 97.62 164 ALA A CA 1
ATOM 1271 C C . ALA A 1 164 ? -2.904 -11.653 -7.592 1.00 97.62 164 ALA A C 1
ATOM 1273 O O . ALA A 1 164 ? -3.575 -11.096 -6.722 1.00 97.62 164 ALA A O 1
ATOM 1274 N N . ILE A 1 165 ? -1.709 -12.204 -7.347 1.00 97.19 165 ILE A N 1
ATOM 1275 C CA . ILE A 1 165 ? -1.054 -12.152 -6.032 1.00 97.19 165 ILE A CA 1
ATOM 1276 C C . ILE A 1 165 ? -0.749 -10.701 -5.663 1.00 97.19 165 ILE A C 1
ATOM 1278 O O . ILE A 1 165 ? -1.109 -10.260 -4.576 1.00 97.19 165 ILE A O 1
ATOM 1282 N N . SER A 1 166 ? -0.152 -9.932 -6.577 1.00 96.88 166 SER A N 1
ATOM 1283 C CA . SER A 1 166 ? 0.152 -8.517 -6.348 1.00 96.88 166 SER A CA 1
ATOM 1284 C C . SER A 1 166 ? -1.111 -7.700 -6.032 1.00 96.88 166 SER A C 1
ATOM 1286 O O . SER A 1 166 ? -1.124 -6.938 -5.068 1.00 96.88 166 SER A O 1
ATOM 1288 N N . ALA A 1 167 ? -2.216 -7.916 -6.753 1.00 96.81 167 ALA A N 1
ATOM 1289 C CA . ALA A 1 167 ? -3.491 -7.241 -6.507 1.00 96.81 167 ALA A CA 1
ATOM 1290 C C . ALA A 1 167 ? -4.158 -7.651 -5.197 1.00 96.81 167 ALA A C 1
ATOM 1292 O O . ALA A 1 167 ? -4.583 -6.775 -4.449 1.00 96.81 167 ALA A O 1
ATOM 1293 N N . PHE A 1 168 ? -4.239 -8.947 -4.887 1.00 95.88 168 PHE A N 1
ATOM 1294 C CA . PHE A 1 168 ? -4.838 -9.409 -3.632 1.00 95.88 168 PHE A CA 1
ATOM 1295 C C . PHE A 1 168 ? -4.001 -9.002 -2.420 1.00 95.88 168 PHE A C 1
ATOM 1297 O O . PHE A 1 168 ? -4.531 -8.608 -1.380 1.00 95.88 168 PHE A O 1
ATOM 1304 N N . CYS A 1 169 ? -2.679 -9.092 -2.543 1.00 94.56 169 CYS A N 1
ATOM 1305 C CA . CYS A 1 169 ? -1.795 -8.637 -1.495 1.00 94.56 169 CYS A CA 1
ATOM 1306 C C . CYS A 1 169 ? -1.739 -7.119 -1.413 1.00 94.56 169 CYS A C 1
ATOM 1308 O O . CYS A 1 169 ? -1.243 -6.673 -0.399 1.00 94.56 169 CYS A O 1
ATOM 1310 N N . ASN A 1 170 ? -2.305 -6.334 -2.340 1.00 95.31 170 ASN A N 1
ATOM 1311 C CA . ASN A 1 170 ? -2.258 -4.868 -2.304 1.00 95.31 170 ASN A CA 1
ATOM 1312 C C . ASN A 1 170 ? -0.842 -4.295 -2.571 1.00 95.31 170 ASN A C 1
ATOM 1314 O O . ASN A 1 170 ? -0.467 -3.259 -2.040 1.00 95.31 170 ASN A O 1
ATOM 1318 N N . ALA A 1 171 ? -0.039 -4.988 -3.385 1.00 93.50 171 ALA A N 1
ATOM 1319 C CA . ALA A 1 171 ? 1.393 -4.738 -3.537 1.00 93.50 171 ALA A CA 1
ATOM 1320 C C . ALA A 1 171 ? 1.783 -3.738 -4.627 1.00 93.50 171 ALA A C 1
ATOM 1322 O O . ALA A 1 171 ? 2.873 -3.196 -4.541 1.00 93.50 171 ALA A O 1
ATOM 1323 N N . GLY A 1 172 ? 0.982 -3.560 -5.679 1.00 91.12 172 GLY A N 1
ATOM 1324 C CA . GLY A 1 172 ? 1.250 -2.597 -6.760 1.00 91.12 172 GLY A CA 1
ATOM 1325 C C . GLY A 1 172 ? 2.366 -2.936 -7.738 1.00 91.12 172 GLY A C 1
ATOM 1326 O O . GLY A 1 172 ? 2.538 -2.226 -8.724 1.00 91.12 172 GLY A O 1
ATOM 1327 N N . PHE A 1 173 ? 3.081 -4.042 -7.535 1.00 94.81 173 PHE A N 1
ATOM 1328 C CA . PHE A 1 173 ? 4.054 -4.529 -8.508 1.00 94.81 173 PHE A CA 1
ATOM 1329 C C . PHE A 1 173 ? 3.334 -5.050 -9.755 1.00 94.81 173 PHE A C 1
ATOM 1331 O O . PHE A 1 173 ? 2.488 -5.946 -9.661 1.00 94.81 173 PHE A O 1
ATOM 1338 N N . GLY A 1 174 ? 3.698 -4.513 -10.917 1.00 92.94 174 GLY A N 1
ATOM 1339 C CA . GLY A 1 174 ? 3.278 -4.994 -12.232 1.00 92.94 174 GLY A CA 1
ATOM 1340 C C . GLY A 1 174 ? 4.474 -5.479 -13.044 1.00 92.94 174 GLY A C 1
ATOM 1341 O O . GLY A 1 174 ? 5.605 -5.069 -12.796 1.00 92.94 174 GLY A O 1
ATOM 1342 N N . LEU A 1 175 ? 4.228 -6.362 -14.011 1.00 93.69 175 LEU A N 1
ATOM 1343 C CA . LEU A 1 175 ? 5.262 -6.806 -14.960 1.00 93.69 175 LEU A CA 1
ATOM 1344 C C . LEU A 1 175 ? 5.332 -5.917 -16.210 1.00 93.69 175 LEU A C 1
ATOM 1346 O O . LEU A 1 175 ? 6.208 -6.111 -17.046 1.00 93.69 175 LEU A O 1
ATOM 1350 N N . TRP A 1 176 ? 4.420 -4.954 -16.335 1.00 92.94 176 TRP A N 1
ATOM 1351 C CA . TRP A 1 176 ? 4.445 -3.938 -17.379 1.00 92.94 176 TRP A CA 1
ATOM 1352 C C . TRP A 1 176 ? 4.944 -2.606 -16.825 1.00 92.94 176 TRP A C 1
ATOM 1354 O O . TRP A 1 176 ? 4.604 -2.223 -15.704 1.00 92.94 176 TRP A O 1
ATOM 1364 N N . THR A 1 177 ? 5.704 -1.887 -17.650 1.00 86.44 177 THR A N 1
ATOM 1365 C CA . THR A 1 177 ? 6.282 -0.576 -17.322 1.00 86.44 177 THR A CA 1
ATOM 1366 C C . THR A 1 177 ? 5.223 0.496 -17.086 1.00 86.44 177 THR A C 1
ATOM 1368 O O . THR A 1 177 ? 5.421 1.400 -16.281 1.00 86.44 177 THR A O 1
ATOM 1371 N N . ASP A 1 178 ? 4.085 0.398 -17.770 1.00 84.88 178 ASP A N 1
ATOM 1372 C CA . ASP A 1 178 ? 2.938 1.301 -17.662 1.00 84.88 178 ASP A CA 1
ATOM 1373 C C . ASP A 1 178 ? 1.873 0.794 -16.673 1.00 84.88 178 ASP A C 1
ATOM 1375 O O . ASP A 1 178 ? 0.730 1.259 -16.682 1.00 84.88 178 ASP A O 1
ATOM 1379 N N . SER A 1 179 ? 2.238 -0.150 -15.797 1.00 91.12 179 SER A N 1
ATOM 1380 C CA . SER A 1 179 ? 1.334 -0.765 -14.825 1.00 91.12 179 SER A CA 1
ATOM 1381 C C . SER A 1 179 ? 0.126 -1.429 -15.508 1.00 91.12 179 SER A C 1
ATOM 1383 O O . SER A 1 179 ? 0.275 -2.479 -16.125 1.00 91.12 179 SER A O 1
ATOM 1385 N N . LEU A 1 180 ? -1.079 -0.857 -15.400 1.00 92.88 180 LEU A N 1
ATOM 1386 C CA . LEU A 1 180 ? -2.301 -1.347 -16.049 1.00 92.88 180 LEU A CA 1
ATOM 1387 C C . LEU A 1 180 ? -2.915 -0.300 -16.994 1.00 92.88 180 LEU A C 1
ATOM 1389 O O . LEU A 1 180 ? -4.091 -0.411 -17.356 1.00 92.88 180 LEU A O 1
ATOM 1393 N N . ALA A 1 181 ? -2.147 0.710 -17.416 1.00 91.38 181 ALA A N 1
ATOM 1394 C CA . ALA A 1 181 ? -2.627 1.780 -18.290 1.00 91.38 181 ALA A CA 1
ATOM 1395 C C . ALA A 1 181 ? -3.160 1.257 -19.632 1.00 91.38 181 ALA A C 1
ATOM 1397 O O . ALA A 1 181 ? -4.238 1.682 -20.064 1.00 91.38 181 ALA A O 1
ATOM 1398 N N . ALA A 1 182 ? -2.497 0.262 -20.230 1.00 91.88 182 ALA A N 1
ATOM 1399 C CA . ALA A 1 182 ? -2.980 -0.428 -21.428 1.00 91.88 182 ALA A CA 1
ATOM 1400 C C . ALA A 1 182 ? -4.396 -1.033 -21.283 1.00 91.88 182 ALA A C 1
ATOM 1402 O O . ALA A 1 182 ? -5.136 -1.118 -22.262 1.00 91.88 182 ALA A O 1
ATOM 1403 N N . TYR A 1 183 ? -4.816 -1.400 -20.066 1.00 92.62 183 TYR A N 1
ATOM 1404 C CA . TYR A 1 183 ? -6.113 -2.034 -19.790 1.00 92.62 183 TYR A CA 1
ATOM 1405 C C . TYR A 1 183 ? -7.179 -1.064 -19.267 1.00 92.62 183 TYR A C 1
ATOM 1407 O O . TYR A 1 183 ? -8.251 -1.504 -18.855 1.00 92.62 183 TYR A O 1
ATOM 1415 N N . ARG A 1 184 ? -6.949 0.257 -19.308 1.00 92.12 184 ARG A N 1
ATOM 1416 C CA . ARG A 1 184 ? -7.877 1.266 -18.752 1.00 92.12 184 ARG A CA 1
ATOM 1417 C C . ARG A 1 184 ? -9.314 1.198 -19.295 1.00 92.12 184 ARG A C 1
ATOM 1419 O O . ARG A 1 184 ? -10.244 1.588 -18.595 1.00 92.12 184 ARG A O 1
ATOM 1426 N N . ALA A 1 185 ? -9.488 0.715 -20.528 1.00 91.88 185 ALA A N 1
ATOM 1427 C CA . ALA A 1 185 ? -10.788 0.541 -21.180 1.00 91.88 185 ALA A CA 1
ATOM 1428 C C . ALA A 1 185 ? -11.359 -0.883 -21.039 1.00 91.88 185 ALA A C 1
ATOM 1430 O O . ALA A 1 185 ? -12.536 -1.115 -21.320 1.00 91.88 185 ALA A O 1
ATOM 1431 N N . ASP A 1 186 ? -10.545 -1.845 -20.596 1.00 94.12 186 ASP A N 1
ATOM 1432 C CA . ASP A 1 186 ? -10.959 -3.233 -20.429 1.00 94.12 186 ASP A CA 1
ATOM 1433 C C . ASP A 1 186 ? -11.658 -3.415 -19.076 1.00 94.12 186 ASP A C 1
ATOM 1435 O O . ASP A 1 186 ? -11.042 -3.680 -18.040 1.00 94.12 186 ASP A O 1
ATOM 1439 N N . ALA A 1 187 ? -12.986 -3.284 -19.099 1.00 94.81 187 ALA A N 1
ATOM 1440 C CA . ALA A 1 187 ? -13.827 -3.440 -17.918 1.00 94.81 187 ALA A CA 1
ATOM 1441 C C . ALA A 1 187 ? -13.606 -4.781 -17.201 1.00 94.81 187 ALA A C 1
ATOM 1443 O O . ALA A 1 187 ? -13.718 -4.837 -15.978 1.00 94.81 187 ALA A O 1
ATOM 1444 N N . TYR A 1 188 ? -13.288 -5.853 -17.935 1.00 95.69 188 TYR A N 1
ATOM 1445 C CA . TYR A 1 188 ? -13.103 -7.174 -17.347 1.00 95.69 188 TYR A CA 1
ATOM 1446 C C . TYR A 1 188 ? -11.862 -7.200 -16.451 1.00 95.69 188 TYR A C 1
ATOM 1448 O O . TYR A 1 188 ? -11.963 -7.538 -15.270 1.00 95.69 188 TYR A O 1
ATOM 1456 N N . VAL A 1 189 ? -10.710 -6.772 -16.978 1.00 95.75 189 VAL A N 1
ATOM 1457 C CA . VAL A 1 189 ? -9.446 -6.734 -16.220 1.00 95.75 189 VAL A CA 1
ATOM 1458 C C . VAL A 1 189 ? -9.555 -5.769 -15.039 1.00 95.75 189 VAL A C 1
ATOM 1460 O O . VAL A 1 189 ? -9.252 -6.143 -13.905 1.00 95.75 189 VAL A O 1
ATOM 1463 N N . VAL A 1 190 ? -10.063 -4.556 -15.282 1.00 95.44 190 VAL A N 1
ATOM 1464 C CA . VAL A 1 190 ? -10.221 -3.509 -14.259 1.00 95.44 190 VAL A CA 1
ATOM 1465 C C . VAL A 1 190 ? -11.097 -3.987 -13.099 1.00 95.44 190 VAL A C 1
ATOM 1467 O O . VAL A 1 190 ? -10.736 -3.800 -11.936 1.00 95.44 190 VAL A O 1
ATOM 1470 N N . VAL A 1 191 ? -12.232 -4.636 -13.382 1.00 96.00 191 VAL A N 1
ATOM 1471 C CA . VAL A 1 191 ? -13.139 -5.135 -12.336 1.00 96.00 191 VAL A CA 1
ATOM 1472 C C . VAL A 1 191 ? -12.511 -6.286 -11.555 1.00 96.00 191 VAL A C 1
ATOM 1474 O O . VAL A 1 191 ? -12.593 -6.279 -10.326 1.00 96.00 191 VAL A O 1
ATOM 1477 N N . VAL A 1 192 ? -11.862 -7.246 -12.223 1.00 97.06 192 VAL A N 1
ATOM 1478 C CA . VAL A 1 192 ? -11.201 -8.373 -11.541 1.00 97.06 192 VAL A CA 1
ATOM 1479 C C . VAL A 1 192 ? -10.122 -7.866 -10.582 1.00 97.06 192 VAL A C 1
ATOM 1481 O O . VAL A 1 192 ? -10.118 -8.251 -9.411 1.00 97.06 192 VAL A O 1
ATOM 1484 N N . VAL A 1 193 ? -9.267 -6.943 -11.032 1.00 97.06 193 VAL A N 1
ATOM 1485 C CA . VAL A 1 193 ? -8.213 -6.349 -10.195 1.00 97.06 193 VAL A CA 1
ATOM 1486 C C . VAL A 1 193 ? -8.814 -5.549 -9.034 1.00 97.06 193 VAL A C 1
ATOM 1488 O O . VAL A 1 193 ? -8.414 -5.752 -7.889 1.00 97.06 193 VAL A O 1
ATOM 1491 N N . CYS A 1 194 ? -9.833 -4.716 -9.278 1.00 96.44 194 CYS A N 1
ATOM 1492 C CA . CYS A 1 194 ? -10.540 -3.992 -8.214 1.00 96.44 194 CYS A CA 1
ATOM 1493 C C . CYS A 1 194 ? -11.122 -4.930 -7.148 1.00 96.44 194 CYS A C 1
ATOM 1495 O O . CYS A 1 194 ? -11.029 -4.641 -5.955 1.00 96.44 194 CYS A O 1
ATOM 1497 N N . VAL A 1 195 ? -11.723 -6.052 -7.553 1.00 95.62 195 VAL A N 1
ATOM 1498 C CA . VAL A 1 195 ? -12.286 -7.035 -6.617 1.00 95.62 195 VAL A CA 1
ATOM 1499 C C . VAL A 1 195 ? -11.186 -7.673 -5.772 1.00 95.62 195 VAL A C 1
ATOM 1501 O O . VAL A 1 195 ? -11.357 -7.773 -4.557 1.00 95.62 195 VAL A O 1
ATOM 1504 N N . LEU A 1 196 ? -10.053 -8.050 -6.372 1.00 96.06 196 LEU A N 1
ATOM 1505 C CA . LEU A 1 196 ? -8.910 -8.603 -5.636 1.00 96.06 196 LEU A CA 1
ATOM 1506 C C . LEU A 1 196 ? -8.375 -7.611 -4.597 1.00 96.06 196 LEU A C 1
ATOM 1508 O O . LEU A 1 196 ? -8.251 -7.980 -3.429 1.00 96.06 196 LEU A O 1
ATOM 1512 N N . ILE A 1 197 ? -8.175 -6.350 -4.992 1.00 95.75 197 ILE A N 1
ATOM 1513 C CA . ILE A 1 197 ? -7.714 -5.271 -4.103 1.00 95.75 197 ILE A CA 1
ATOM 1514 C C . ILE A 1 197 ? -8.692 -5.051 -2.945 1.00 95.75 197 ILE A C 1
ATOM 1516 O O . ILE A 1 197 ? -8.308 -4.919 -1.781 1.00 95.75 197 ILE A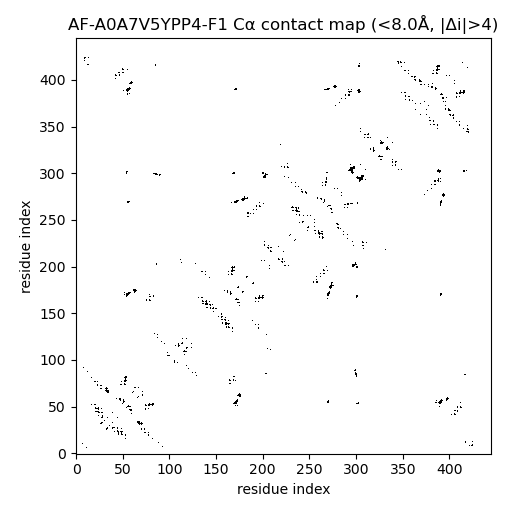 O 1
ATOM 1520 N N . VAL A 1 198 ? -9.996 -4.998 -3.234 1.00 94.75 198 VAL A N 1
ATOM 1521 C CA . VAL A 1 198 ? -11.008 -4.773 -2.195 1.00 94.75 198 VAL A CA 1
ATOM 1522 C C . VAL A 1 198 ? -11.066 -5.958 -1.229 1.00 94.75 198 VAL A C 1
ATOM 1524 O O . VAL A 1 198 ? -11.120 -5.741 -0.018 1.00 94.75 198 VAL A O 1
ATOM 1527 N N . LEU A 1 199 ? -11.019 -7.198 -1.722 1.00 93.06 199 LEU A N 1
ATOM 1528 C CA . LEU A 1 199 ? -11.013 -8.389 -0.868 1.00 93.06 199 LEU A CA 1
ATOM 1529 C C . LEU A 1 199 ? -9.750 -8.469 0.001 1.00 93.06 199 LEU A C 1
ATOM 1531 O O . LEU A 1 199 ? -9.864 -8.766 1.193 1.00 93.06 199 LEU A O 1
ATOM 1535 N N . GLY A 1 200 ? -8.586 -8.138 -0.560 1.00 91.56 200 GLY A N 1
ATOM 1536 C CA . GLY A 1 200 ? -7.319 -8.037 0.163 1.00 91.56 200 GLY A CA 1
ATOM 1537 C C . GLY A 1 200 ? -7.312 -6.941 1.231 1.00 91.56 200 GLY A C 1
ATOM 1538 O O . GLY A 1 200 ? -6.824 -7.153 2.345 1.00 91.56 200 GLY A O 1
ATOM 1539 N N . GLY A 1 201 ? -7.919 -5.787 0.929 1.00 90.94 201 GLY A N 1
ATOM 1540 C CA . GLY A 1 201 ? -7.950 -4.593 1.781 1.00 90.94 201 GLY A CA 1
ATOM 1541 C C . GLY A 1 201 ? -9.051 -4.541 2.855 1.00 90.94 201 GLY A C 1
ATOM 1542 O O . GLY A 1 201 ? -8.928 -3.780 3.820 1.00 90.94 201 GLY A O 1
ATOM 1543 N N . LEU A 1 202 ? -10.132 -5.326 2.745 1.00 88.69 202 LEU A N 1
ATOM 1544 C CA . LEU A 1 202 ? -11.224 -5.363 3.745 1.00 88.69 202 LEU A CA 1
ATOM 1545 C C . LEU A 1 202 ? -10.824 -6.039 5.066 1.00 88.69 202 LEU A C 1
ATOM 1547 O O . LEU A 1 202 ? -11.442 -5.793 6.107 1.00 88.69 202 LEU A O 1
ATOM 1551 N N . GLY A 1 203 ? -9.784 -6.867 5.024 1.00 81.69 203 GLY A N 1
ATOM 1552 C CA . GLY A 1 203 ? -9.283 -7.607 6.171 1.00 81.69 203 GLY A CA 1
ATOM 1553 C C . GLY A 1 203 ? -10.067 -8.881 6.448 1.00 81.69 203 GLY A C 1
ATOM 1554 O O . GLY A 1 203 ? -11.291 -8.950 6.307 1.00 81.69 203 GLY A O 1
ATOM 1555 N N . PHE A 1 204 ? -9.339 -9.908 6.878 1.00 77.62 204 PHE A N 1
ATOM 1556 C CA . PHE A 1 204 ? -9.877 -11.258 7.016 1.00 77.62 204 PHE A CA 1
ATOM 1557 C C . PHE A 1 204 ? -11.058 -11.335 7.999 1.00 77.62 204 PHE A C 1
ATOM 1559 O O . PHE A 1 204 ? -12.041 -12.026 7.735 1.00 77.62 204 PHE A O 1
ATOM 1566 N N . ILE A 1 205 ? -10.997 -10.582 9.104 1.00 76.56 205 ILE A N 1
ATOM 1567 C CA . ILE A 1 205 ? -12.051 -10.547 10.134 1.00 76.56 205 ILE A CA 1
ATOM 1568 C C . ILE A 1 205 ? -13.380 -10.081 9.527 1.00 76.56 205 ILE A C 1
ATOM 1570 O O . ILE A 1 205 ? -14.421 -10.699 9.753 1.00 76.56 205 ILE A O 1
ATOM 1574 N N . THR A 1 206 ? -13.338 -9.017 8.724 1.00 83.12 206 THR A N 1
ATOM 1575 C CA . THR A 1 206 ? -14.516 -8.471 8.046 1.00 83.12 206 THR A CA 1
ATOM 1576 C C . THR A 1 206 ? -15.064 -9.456 7.027 1.00 83.12 206 THR A C 1
ATOM 1578 O O . THR A 1 206 ? -16.267 -9.708 7.015 1.00 83.12 206 THR A O 1
ATOM 1581 N N . VAL A 1 207 ? -14.200 -10.035 6.187 1.00 83.12 207 VAL A N 1
ATOM 1582 C CA . VAL A 1 207 ? -14.625 -10.993 5.157 1.00 83.12 207 VAL A CA 1
ATOM 1583 C C . VAL A 1 207 ? -15.303 -12.203 5.797 1.00 83.12 207 VAL A C 1
ATOM 1585 O O . VAL A 1 207 ? -16.409 -12.574 5.407 1.00 83.12 207 VAL A O 1
ATOM 1588 N N . HIS A 1 208 ? -14.694 -12.775 6.832 1.00 79.44 208 HIS A N 1
ATOM 1589 C CA . HIS A 1 208 ? -15.263 -13.907 7.553 1.00 79.44 208 HIS A CA 1
ATOM 1590 C C . HIS A 1 208 ? -16.614 -13.568 8.217 1.00 79.44 208 HIS A C 1
ATOM 1592 O O . HIS A 1 208 ? -17.552 -14.364 8.131 1.00 79.44 208 HIS A O 1
ATOM 1598 N N . ASP A 1 209 ? -16.767 -12.376 8.809 1.00 80.12 209 ASP A N 1
ATOM 1599 C CA . ASP A 1 209 ? -18.055 -11.919 9.359 1.00 80.12 209 ASP A CA 1
ATOM 1600 C C . ASP A 1 209 ? -19.111 -11.714 8.252 1.00 80.12 209 ASP A C 1
ATOM 1602 O O . ASP A 1 209 ? -20.285 -12.062 8.411 1.00 80.12 209 ASP A O 1
ATOM 1606 N N . LEU A 1 210 ? -18.717 -11.214 7.075 1.00 83.25 210 LEU A N 1
ATOM 1607 C CA . LEU A 1 210 ? -19.611 -11.035 5.925 1.00 83.25 210 LEU A CA 1
ATOM 1608 C C . LEU A 1 210 ? -20.120 -12.366 5.358 1.00 83.25 210 LEU A C 1
ATOM 1610 O O . LEU A 1 210 ? -21.321 -12.472 5.089 1.00 83.25 210 LEU A O 1
ATOM 1614 N N . LEU A 1 211 ? -19.272 -13.394 5.289 1.00 81.94 211 LEU A N 1
ATOM 1615 C CA . LEU A 1 211 ? -19.646 -14.733 4.813 1.00 81.94 211 LEU A CA 1
ATOM 1616 C C . LEU A 1 211 ? -20.702 -15.421 5.700 1.00 81.94 211 LEU A C 1
ATOM 1618 O O . LEU A 1 211 ? -21.462 -16.266 5.227 1.00 81.94 211 LEU A O 1
ATOM 1622 N N . ARG A 1 212 ? -20.841 -15.022 6.972 1.00 79.06 212 ARG A N 1
ATOM 1623 C CA . ARG A 1 212 ? -21.897 -15.514 7.880 1.00 79.06 212 ARG A CA 1
ATOM 1624 C C . ARG A 1 212 ? -23.245 -14.830 7.605 1.00 79.06 212 ARG A C 1
ATOM 1626 O O . ARG A 1 212 ? -23.716 -14.006 8.390 1.00 79.06 212 ARG A O 1
ATOM 1633 N N . LEU A 1 213 ? -23.870 -15.125 6.462 1.00 71.75 213 LEU A N 1
ATOM 1634 C CA . LEU A 1 213 ? -25.059 -14.417 5.941 1.00 71.75 213 LEU A CA 1
ATOM 1635 C C . LEU A 1 213 ? -26.280 -14.405 6.886 1.00 71.75 213 LEU A C 1
ATOM 1637 O O . LEU A 1 213 ? -27.056 -13.456 6.862 1.00 71.75 213 LEU A O 1
ATOM 1641 N N . ARG A 1 214 ? -26.442 -15.422 7.743 1.00 69.38 214 ARG A N 1
ATOM 1642 C CA . ARG A 1 214 ? -27.604 -15.569 8.646 1.00 69.38 214 ARG A CA 1
ATOM 1643 C C . ARG A 1 214 ? -27.456 -14.894 10.019 1.00 69.38 214 ARG A C 1
ATOM 1645 O O . ARG A 1 214 ? -28.390 -14.947 10.812 1.00 69.38 214 ARG A O 1
ATOM 1652 N N . GLN A 1 215 ? -26.312 -14.278 10.328 1.00 73.88 215 GLN A N 1
ATOM 1653 C CA . GLN A 1 215 ? -26.045 -13.681 11.644 1.00 73.88 215 GLN A CA 1
ATOM 1654 C C . GLN A 1 215 ? -25.989 -12.147 11.600 1.00 73.88 215 GLN A C 1
ATOM 1656 O O . GLN A 1 215 ? -25.699 -11.535 10.570 1.00 73.88 215 GLN A O 1
ATOM 1661 N N . ARG A 1 216 ? -26.264 -11.505 12.746 1.00 74.31 216 ARG A N 1
ATOM 1662 C CA . ARG A 1 216 ? -26.117 -10.049 12.893 1.00 74.31 216 ARG A CA 1
ATOM 1663 C C . ARG A 1 216 ? -24.640 -9.675 12.764 1.00 74.31 216 ARG A C 1
ATOM 1665 O O . ARG A 1 216 ? -23.842 -10.054 13.610 1.00 74.31 216 ARG A O 1
ATOM 1672 N N . LYS A 1 217 ? -24.316 -8.875 11.745 1.00 81.25 217 LYS A N 1
ATOM 1673 C CA . LYS A 1 217 ? -22.953 -8.376 11.500 1.00 81.25 217 LYS A CA 1
ATOM 1674 C C . LYS A 1 217 ? -22.423 -7.558 12.675 1.00 81.25 217 LYS A C 1
ATOM 1676 O O . LYS A 1 217 ? -23.173 -6.761 13.258 1.00 81.25 217 LYS A O 1
ATOM 1681 N N . SER A 1 218 ? -21.138 -7.720 12.971 1.00 81.06 218 SER A N 1
ATOM 1682 C CA . SER A 1 218 ? -20.433 -6.981 14.016 1.00 81.06 218 SER A CA 1
ATOM 1683 C C . SER A 1 218 ? -20.397 -5.472 13.732 1.00 81.06 218 SER A C 1
ATOM 1685 O O . SER A 1 218 ? -20.524 -5.021 12.591 1.00 81.06 218 SER A O 1
ATOM 1687 N N . LEU A 1 219 ? -20.206 -4.662 14.783 1.00 82.06 219 LEU A N 1
ATOM 1688 C CA . LEU A 1 219 ? -20.000 -3.217 14.622 1.00 82.06 219 LEU A CA 1
ATOM 1689 C C . LEU A 1 219 ? -18.755 -2.932 13.771 1.00 82.06 219 LEU A C 1
ATOM 1691 O O . LEU A 1 219 ? -18.790 -2.042 12.929 1.00 82.06 219 LEU A O 1
ATOM 1695 N N . HIS A 1 220 ? -17.696 -3.724 13.961 1.00 83.69 220 HIS A N 1
ATOM 1696 C CA . HIS A 1 220 ? -16.456 -3.621 13.202 1.00 83.69 220 HIS A CA 1
ATOM 1697 C C . HIS A 1 220 ? -16.700 -3.793 11.699 1.00 83.69 220 HIS A C 1
ATOM 1699 O O . HIS A 1 220 ? -16.394 -2.883 10.934 1.00 83.69 220 HIS A O 1
ATOM 1705 N N . ALA A 1 221 ? -17.343 -4.891 11.284 1.00 85.88 221 ALA A N 1
ATOM 1706 C CA . ALA A 1 221 ? -17.625 -5.137 9.871 1.00 85.88 221 ALA A CA 1
ATOM 1707 C C . ALA A 1 221 ? -18.539 -4.064 9.263 1.00 85.88 221 ALA A C 1
ATOM 1709 O O . ALA A 1 221 ? -18.322 -3.638 8.131 1.00 85.88 221 ALA A O 1
ATOM 1710 N N . ARG A 1 222 ? -19.530 -3.568 10.020 1.00 88.62 222 ARG A N 1
ATOM 1711 C CA . ARG A 1 222 ? -20.386 -2.460 9.565 1.00 88.62 222 ARG A CA 1
ATOM 1712 C C . ARG A 1 222 ? -19.584 -1.186 9.318 1.00 88.62 222 ARG A C 1
ATOM 1714 O O . ARG A 1 222 ? -19.766 -0.582 8.269 1.00 88.62 222 ARG A O 1
ATOM 1721 N N . ILE A 1 223 ? -18.718 -0.791 10.255 1.00 90.38 223 ILE A N 1
ATOM 1722 C CA . ILE A 1 223 ? -17.865 0.398 10.105 1.00 90.38 223 ILE A CA 1
ATOM 1723 C C . ILE A 1 223 ? -16.924 0.216 8.913 1.00 90.38 223 ILE A C 1
ATOM 1725 O O . ILE A 1 223 ? -16.843 1.104 8.074 1.00 90.38 223 ILE A O 1
ATOM 1729 N N . VAL A 1 224 ? -16.268 -0.940 8.794 1.00 92.00 224 VAL A N 1
ATOM 1730 C CA . VAL A 1 224 ? -15.345 -1.226 7.688 1.00 92.00 224 VAL A CA 1
ATOM 1731 C C . VAL A 1 224 ? -16.037 -1.117 6.329 1.00 92.00 224 VAL A C 1
ATOM 1733 O O . VAL A 1 224 ? -15.537 -0.412 5.453 1.00 92.00 224 VAL A O 1
ATOM 1736 N N . VAL A 1 225 ? -17.189 -1.772 6.147 1.00 92.31 225 VAL A N 1
ATOM 1737 C CA . VAL A 1 225 ? -17.921 -1.758 4.869 1.00 92.31 225 VAL A CA 1
ATOM 1738 C C . VAL A 1 225 ? -18.430 -0.359 4.538 1.00 92.31 225 VAL A C 1
ATOM 1740 O O . VAL A 1 225 ? -18.251 0.094 3.409 1.00 92.31 225 VAL A O 1
ATOM 1743 N N . TRP A 1 226 ? -19.009 0.351 5.514 1.00 93.19 226 TRP A N 1
ATOM 1744 C CA . TRP A 1 226 ? -19.485 1.720 5.306 1.00 93.19 226 TRP A CA 1
ATOM 1745 C C . TRP A 1 226 ? -18.350 2.668 4.935 1.00 93.19 226 TRP A C 1
ATOM 1747 O O . TRP A 1 226 ? -18.440 3.352 3.919 1.00 93.19 226 TRP A O 1
ATOM 1757 N N . THR A 1 227 ? -17.268 2.685 5.714 1.00 93.81 227 THR A N 1
ATOM 1758 C CA . THR A 1 227 ? -16.128 3.572 5.462 1.00 93.81 227 THR A CA 1
ATOM 1759 C C . THR A 1 227 ? -15.468 3.250 4.124 1.00 93.81 227 THR A C 1
ATOM 1761 O O . THR A 1 227 ? -15.201 4.156 3.343 1.00 93.81 227 THR A O 1
ATOM 1764 N N . THR A 1 228 ? -15.274 1.966 3.807 1.00 93.56 228 THR A N 1
ATOM 1765 C CA . THR A 1 228 ? -14.704 1.537 2.520 1.00 93.56 228 THR A CA 1
ATOM 1766 C C . THR A 1 228 ? -15.582 1.960 1.343 1.00 93.56 228 THR A C 1
ATOM 1768 O O . THR A 1 228 ? -15.070 2.495 0.360 1.00 93.56 228 THR A O 1
ATOM 1771 N N . GLY A 1 229 ? -16.901 1.766 1.445 1.00 94.44 229 GLY A N 1
ATOM 1772 C CA . GLY A 1 229 ? -17.851 2.169 0.409 1.00 94.44 229 GLY A CA 1
ATOM 1773 C C . GLY A 1 229 ? -17.875 3.682 0.195 1.00 94.44 229 GLY A C 1
ATOM 1774 O O . GLY A 1 229 ? -17.778 4.136 -0.942 1.00 94.44 229 GLY A O 1
ATOM 1775 N N . VAL A 1 230 ? -17.925 4.464 1.280 1.00 95.38 230 VAL A N 1
ATOM 1776 C CA . VAL A 1 230 ? -17.917 5.936 1.220 1.00 95.38 230 VAL A CA 1
ATOM 1777 C C . VAL A 1 230 ? -16.619 6.460 0.613 1.00 95.38 230 VAL A C 1
ATOM 1779 O O . VAL A 1 230 ? -16.677 7.294 -0.285 1.00 95.38 230 VAL A O 1
ATOM 1782 N N . LEU A 1 231 ? -15.460 5.959 1.048 1.00 95.00 231 LEU A N 1
ATOM 1783 C CA . LEU A 1 231 ? -14.169 6.403 0.514 1.00 95.00 231 LEU A CA 1
ATOM 1784 C C . LEU A 1 231 ? -13.988 6.018 -0.957 1.00 95.00 231 LEU A C 1
ATOM 1786 O O . LEU A 1 231 ? -13.463 6.816 -1.722 1.00 95.00 231 LEU A O 1
ATOM 1790 N N . THR A 1 232 ? -14.451 4.833 -1.366 1.00 94.94 232 THR A N 1
ATOM 1791 C CA . THR A 1 232 ? -14.315 4.366 -2.758 1.00 94.94 232 THR A CA 1
ATOM 1792 C C . THR A 1 232 ? -15.260 5.098 -3.704 1.00 94.94 232 THR A C 1
ATOM 1794 O O . THR A 1 232 ? -14.848 5.603 -4.740 1.00 94.94 232 THR A O 1
ATOM 1797 N N . LEU A 1 233 ? -16.550 5.166 -3.368 1.00 96.38 233 LEU A N 1
ATOM 1798 C CA . LEU A 1 233 ? -17.535 5.802 -4.244 1.00 96.38 233 LEU A CA 1
ATOM 1799 C C . LEU A 1 233 ? -17.402 7.326 -4.208 1.00 96.38 233 LEU A C 1
ATOM 1801 O O . LEU A 1 233 ? -17.473 7.974 -5.248 1.00 96.38 233 LEU A O 1
ATOM 1805 N N . GLY A 1 234 ? -17.166 7.896 -3.023 1.00 96.56 234 GLY A N 1
ATOM 1806 C CA . GLY A 1 234 ? -16.908 9.323 -2.858 1.00 96.56 234 GLY A CA 1
ATOM 1807 C C . GLY A 1 234 ? -15.598 9.743 -3.521 1.00 96.56 234 GLY A C 1
ATOM 1808 O O . GLY A 1 234 ? -15.587 10.722 -4.262 1.00 96.56 234 GLY A O 1
ATOM 1809 N N . GLY A 1 235 ? -14.523 8.973 -3.331 1.00 96.50 235 GLY A N 1
ATOM 1810 C CA . GLY A 1 235 ? -13.241 9.209 -3.992 1.00 96.50 235 GLY A CA 1
ATOM 1811 C C . GLY A 1 235 ? -13.357 9.157 -5.514 1.00 96.50 235 GLY A C 1
ATOM 1812 O O . GLY A 1 235 ? -12.919 10.088 -6.181 1.00 96.50 235 GLY A O 1
ATOM 1813 N N . ALA A 1 236 ? -14.031 8.143 -6.063 1.00 96.56 236 ALA A N 1
ATOM 1814 C CA . ALA A 1 236 ? -14.266 8.032 -7.503 1.00 96.56 236 ALA A CA 1
ATOM 1815 C C . ALA A 1 236 ? -15.092 9.206 -8.056 1.00 96.56 236 ALA A C 1
ATOM 1817 O O . ALA A 1 236 ? -14.775 9.740 -9.117 1.00 96.56 236 ALA A O 1
ATOM 1818 N N . ALA A 1 237 ? -16.126 9.643 -7.331 1.00 96.88 237 ALA A N 1
ATOM 1819 C CA . ALA A 1 237 ? -16.958 10.771 -7.743 1.00 96.88 237 ALA A CA 1
ATOM 1820 C C . ALA A 1 237 ? -16.179 12.097 -7.763 1.00 96.88 237 ALA A C 1
ATOM 1822 O O . ALA A 1 237 ? -16.303 12.866 -8.718 1.00 96.88 237 ALA A O 1
ATOM 1823 N N . VAL A 1 238 ? -15.362 12.360 -6.735 1.00 96.94 238 VAL A N 1
ATOM 1824 C CA . VAL A 1 238 ? -14.522 13.568 -6.682 1.00 96.94 238 VAL A CA 1
ATOM 1825 C C . VAL A 1 238 ? -13.417 13.500 -7.738 1.00 96.94 238 VAL A C 1
ATOM 1827 O O . VAL A 1 238 ? -13.204 14.490 -8.430 1.00 96.94 238 VAL A O 1
ATOM 1830 N N . PHE A 1 239 ? -12.780 12.341 -7.935 1.00 96.94 239 PHE A N 1
ATOM 1831 C CA . PHE A 1 239 ? -11.778 12.141 -8.987 1.00 96.94 239 PHE A CA 1
ATOM 1832 C C . PHE A 1 239 ? -12.357 12.468 -10.368 1.00 96.94 239 PHE A C 1
ATOM 1834 O O . PHE A 1 239 ? -11.807 13.292 -11.096 1.00 96.94 239 PHE A O 1
ATOM 1841 N N . TRP A 1 240 ? -13.518 11.892 -10.697 1.00 96.19 240 TRP A N 1
ATOM 1842 C CA . TRP A 1 240 ? -14.214 12.175 -11.950 1.00 96.19 240 TRP A CA 1
ATOM 1843 C C . TRP A 1 240 ? -14.532 13.668 -12.101 1.00 96.19 240 TRP A C 1
ATOM 1845 O O . TRP A 1 240 ? -14.311 14.250 -13.161 1.00 96.19 240 TRP A O 1
ATOM 1855 N N . LEU A 1 241 ? -15.026 14.315 -11.038 1.00 95.81 241 LEU A N 1
ATOM 1856 C CA . LEU A 1 241 ? -15.392 15.731 -11.068 1.00 95.81 241 LEU A CA 1
ATOM 1857 C C . LEU A 1 241 ? -14.196 16.644 -11.377 1.00 95.81 241 LEU A C 1
ATOM 1859 O O . LEU A 1 241 ? -14.367 17.627 -12.107 1.00 95.81 241 LEU A O 1
ATOM 1863 N N . LEU A 1 242 ? -13.028 16.328 -10.816 1.00 95.50 242 LEU A N 1
ATOM 1864 C CA . LEU A 1 242 ? -11.796 17.096 -10.986 1.00 95.50 242 LEU A CA 1
ATOM 1865 C C . LEU A 1 242 ? -11.159 16.851 -12.362 1.00 95.50 242 LEU A C 1
ATOM 1867 O O . LEU A 1 242 ? -10.794 17.808 -13.042 1.00 95.50 242 LEU A O 1
ATOM 1871 N N . GLU A 1 243 ? -11.109 15.598 -12.820 1.00 95.38 243 GLU A N 1
ATOM 1872 C CA . GLU A 1 243 ? -10.386 15.219 -14.043 1.00 95.38 243 GLU A CA 1
ATOM 1873 C C . GLU A 1 243 ? -11.233 15.225 -15.325 1.00 95.38 243 GLU A C 1
ATOM 1875 O O . GLU A 1 243 ? -10.681 15.134 -16.422 1.00 95.38 243 GLU A O 1
ATOM 1880 N N . ARG A 1 244 ? -12.563 15.397 -15.247 1.00 92.56 244 ARG A N 1
ATOM 1881 C CA . ARG A 1 244 ? -13.453 15.430 -16.436 1.00 92.56 244 ARG A CA 1
ATOM 1882 C C . ARG A 1 244 ? -13.075 16.473 -17.498 1.00 92.56 244 ARG A C 1
ATOM 1884 O O . ARG A 1 244 ? -13.519 16.358 -18.635 1.00 92.56 244 ARG A O 1
ATOM 1891 N N . ARG A 1 245 ? -12.335 17.524 -17.122 1.00 90.31 245 ARG A N 1
ATOM 1892 C CA . ARG A 1 245 ? -11.846 18.587 -18.027 1.00 90.31 245 ARG A CA 1
ATOM 1893 C C . ARG A 1 245 ? -10.335 18.523 -18.282 1.00 90.31 245 ARG A C 1
ATOM 1895 O O . ARG A 1 245 ? -9.811 19.417 -18.932 1.00 90.31 245 ARG A O 1
ATOM 1902 N N . HIS A 1 246 ? -9.664 17.515 -17.738 1.00 90.19 246 HIS A N 1
ATOM 1903 C CA . HIS A 1 246 ? -8.225 17.306 -17.841 1.00 90.19 246 HIS A CA 1
ATOM 1904 C C . HIS A 1 246 ? -7.978 15.908 -18.409 1.00 90.19 246 HIS A C 1
ATOM 1906 O O . HIS A 1 246 ? -8.272 15.674 -19.580 1.00 90.19 246 HIS A O 1
ATOM 1912 N N . LEU A 1 247 ? -7.499 14.958 -17.604 1.00 89.06 247 LEU A N 1
ATOM 1913 C CA . LEU A 1 247 ? -7.018 13.672 -18.105 1.00 89.06 247 LEU A CA 1
ATOM 1914 C C . LEU A 1 247 ? -8.143 12.785 -18.668 1.00 89.06 247 LEU A C 1
ATOM 1916 O O . LEU A 1 247 ? -7.914 11.980 -19.569 1.00 89.06 247 LEU A O 1
ATOM 1920 N N . LEU A 1 248 ? -9.380 12.962 -18.193 1.00 90.12 248 LEU A N 1
ATOM 1921 C CA . LEU A 1 248 ? -10.543 12.229 -18.707 1.00 90.12 248 LEU A CA 1
ATOM 1922 C C . LEU A 1 248 ? -11.157 12.871 -19.961 1.00 90.12 248 LEU A C 1
ATOM 1924 O O . LEU A 1 248 ? -12.122 12.339 -20.515 1.00 90.12 248 LEU A O 1
ATOM 1928 N N . GLN A 1 249 ? -10.641 14.016 -20.418 1.00 89.25 249 GLN A N 1
ATOM 1929 C CA . GLN A 1 249 ? -11.166 14.677 -21.604 1.00 89.25 249 GLN A CA 1
ATOM 1930 C C . GLN A 1 249 ? -10.947 13.796 -22.844 1.00 89.25 249 GLN A C 1
ATOM 1932 O O . GLN A 1 249 ? -9.832 13.391 -23.154 1.00 89.25 249 GLN A O 1
ATOM 1937 N N . GLY A 1 250 ? -12.030 13.506 -23.569 1.00 86.06 250 GLY A N 1
ATOM 1938 C CA . GLY A 1 250 ? -11.991 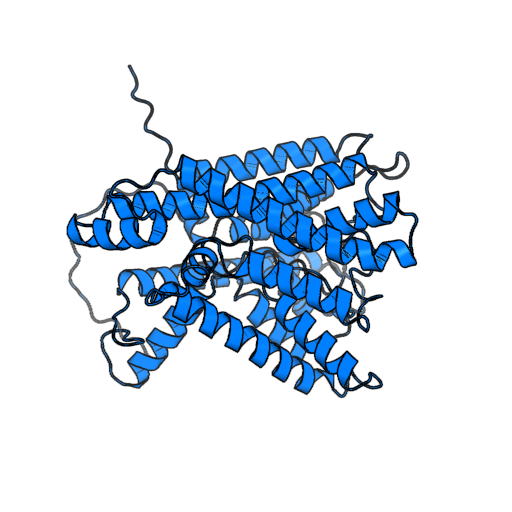12.671 -24.774 1.00 86.06 250 GLY A CA 1
ATOM 1939 C C . GLY A 1 250 ? -12.144 11.167 -24.528 1.00 86.06 250 GLY A C 1
ATOM 1940 O O . GLY A 1 250 ? -12.246 10.421 -25.497 1.00 86.06 250 GLY A O 1
ATOM 1941 N N . LEU A 1 251 ? -12.222 10.718 -23.270 1.00 90.50 251 LEU A N 1
ATOM 1942 C CA . LEU A 1 251 ? -12.605 9.341 -22.951 1.00 90.50 251 LEU A CA 1
ATOM 1943 C C . LEU A 1 251 ? -14.123 9.157 -23.036 1.00 90.50 251 LEU A C 1
ATOM 1945 O O . LEU A 1 251 ? -14.903 10.083 -22.789 1.00 90.50 251 LEU A O 1
ATOM 1949 N N . SER A 1 252 ? -14.558 7.933 -23.333 1.00 93.06 252 SER A N 1
ATOM 1950 C CA . SER A 1 252 ? -15.976 7.582 -23.238 1.00 93.06 252 SER A CA 1
ATOM 1951 C C . SER A 1 252 ? -16.471 7.665 -21.786 1.00 93.06 252 SER A C 1
ATOM 1953 O O . SER A 1 252 ? -15.697 7.593 -20.825 1.00 93.06 252 SER A O 1
ATOM 1955 N N . ALA A 1 253 ? -17.788 7.794 -21.597 1.00 89.94 253 ALA A N 1
ATOM 1956 C CA . ALA A 1 253 ? -18.376 7.859 -20.258 1.00 89.94 253 ALA A CA 1
ATOM 1957 C C . ALA A 1 253 ? -18.102 6.584 -19.435 1.00 89.94 253 ALA A C 1
ATOM 1959 O O . ALA A 1 253 ? -17.846 6.667 -18.233 1.00 89.94 253 ALA A O 1
ATOM 1960 N N . SER A 1 254 ? -18.111 5.415 -20.084 1.00 91.50 254 SER A N 1
ATOM 1961 C CA . SER A 1 254 ? -17.790 4.128 -19.459 1.00 91.50 254 SER A CA 1
ATOM 1962 C C . SER A 1 254 ? -16.326 4.038 -19.037 1.00 91.50 254 SER A C 1
ATOM 1964 O O . SER A 1 254 ? -16.048 3.642 -17.909 1.00 91.50 254 SER A O 1
ATOM 1966 N N . GLU A 1 255 ? -15.393 4.449 -19.898 1.00 92.56 255 GLU A N 1
ATOM 1967 C CA . GLU A 1 255 ? -13.963 4.475 -19.564 1.00 92.56 255 GLU A CA 1
ATOM 1968 C C . GLU A 1 255 ? -13.679 5.466 -18.438 1.00 92.56 255 GLU A C 1
ATOM 1970 O O . GLU A 1 255 ? -12.976 5.137 -17.487 1.00 92.56 255 GLU A O 1
ATOM 1975 N N . SER A 1 256 ? -14.285 6.654 -18.491 1.00 93.19 256 SER A N 1
ATOM 1976 C CA . SER A 1 256 ? -14.135 7.668 -17.444 1.00 93.19 256 SER A CA 1
ATOM 1977 C C . SER A 1 256 ? -14.592 7.150 -16.081 1.00 93.19 256 SER A C 1
ATOM 1979 O O . SER A 1 256 ? -13.934 7.402 -15.070 1.00 93.19 256 SER A O 1
ATOM 1981 N N . LEU A 1 257 ? -15.702 6.405 -16.045 1.00 93.50 257 LEU A N 1
ATOM 1982 C CA . LEU A 1 257 ? -16.200 5.774 -14.825 1.00 93.50 257 LEU A CA 1
ATOM 1983 C C . LEU A 1 257 ? -15.233 4.698 -14.312 1.00 93.50 257 LEU A C 1
ATOM 1985 O O . LEU A 1 257 ? -14.924 4.682 -13.121 1.00 93.50 257 LEU A O 1
ATOM 1989 N N . LEU A 1 258 ? -14.743 3.826 -15.200 1.00 94.62 258 LEU A N 1
ATOM 1990 C CA . LEU A 1 258 ? -13.806 2.755 -14.853 1.00 94.62 258 LEU A CA 1
ATOM 1991 C C . LEU A 1 258 ? -12.486 3.306 -14.315 1.00 94.62 258 LEU A C 1
ATOM 1993 O O . LEU A 1 258 ? -12.041 2.868 -13.257 1.00 94.62 258 LEU A O 1
ATOM 1997 N N . VAL A 1 259 ? -11.902 4.301 -14.987 1.00 95.38 259 VAL A N 1
ATOM 1998 C CA . VAL A 1 259 ? -10.670 4.969 -14.546 1.00 95.38 259 VAL A CA 1
ATOM 1999 C C . VAL A 1 259 ? -10.878 5.617 -13.181 1.00 95.38 259 VAL A C 1
ATOM 2001 O O . VAL A 1 259 ? -10.088 5.384 -12.272 1.00 95.38 259 VAL A O 1
ATOM 2004 N N . SER A 1 260 ? -11.965 6.371 -13.001 1.00 96.00 260 SER A N 1
ATOM 2005 C CA . SER A 1 260 ? -12.233 7.066 -11.734 1.00 96.00 260 SER A CA 1
ATOM 2006 C C . SER A 1 260 ? -12.442 6.091 -10.572 1.00 96.00 260 SER A C 1
ATOM 2008 O O . SER A 1 260 ? -11.922 6.301 -9.474 1.00 96.00 260 SER A O 1
ATOM 2010 N N . LEU A 1 261 ? -13.171 4.995 -10.812 1.00 96.12 261 LEU A N 1
ATOM 2011 C CA . LEU A 1 261 ? -13.368 3.938 -9.824 1.00 96.12 261 LEU A CA 1
ATOM 2012 C C . LEU A 1 261 ? -12.049 3.238 -9.491 1.00 96.12 261 LEU A C 1
ATOM 2014 O O . LEU A 1 261 ? -11.727 3.075 -8.314 1.00 96.12 261 LEU A O 1
ATOM 2018 N N . PHE A 1 262 ? -11.280 2.857 -10.510 1.00 96.50 262 PHE A N 1
ATOM 2019 C CA . PHE A 1 262 ? -10.005 2.171 -10.339 1.00 96.50 262 PHE A CA 1
ATOM 2020 C C . PHE A 1 262 ? -9.016 3.020 -9.545 1.00 96.50 262 PHE A C 1
ATOM 2022 O O . PHE A 1 262 ? -8.430 2.529 -8.584 1.00 96.50 262 PHE A O 1
ATOM 2029 N N . GLN A 1 263 ? -8.897 4.309 -9.873 1.00 95.62 263 GLN A N 1
ATOM 2030 C CA . GLN A 1 263 ? -7.993 5.224 -9.179 1.00 95.62 263 GLN A CA 1
ATOM 2031 C C . GLN A 1 263 ? -8.390 5.437 -7.712 1.00 95.62 263 GLN A C 1
ATOM 2033 O O . GLN A 1 263 ? -7.539 5.494 -6.826 1.00 95.62 263 GLN A O 1
ATOM 2038 N N . SER A 1 264 ? -9.688 5.455 -7.405 1.00 95.69 264 SER A N 1
ATOM 2039 C CA . SER A 1 264 ? -10.132 5.512 -6.010 1.00 95.69 264 SER A CA 1
ATOM 2040 C C . SER A 1 264 ? -9.904 4.204 -5.241 1.00 95.69 264 SER A C 1
ATOM 2042 O O . SER A 1 264 ? -9.606 4.243 -4.044 1.00 95.69 264 SER A O 1
ATOM 2044 N N . VAL A 1 265 ? -10.039 3.044 -5.895 1.00 96.06 265 VAL A N 1
ATOM 2045 C CA . VAL A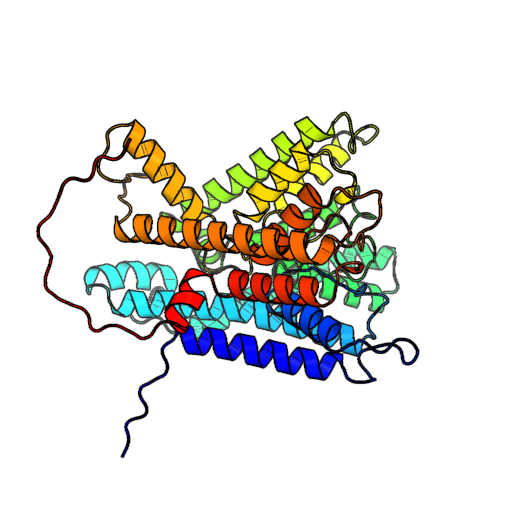 1 265 ? -9.750 1.736 -5.284 1.00 96.06 265 VAL A CA 1
ATOM 2046 C C . VAL A 1 265 ? -8.249 1.572 -5.046 1.00 96.06 265 VAL A C 1
ATOM 2048 O O . VAL A 1 265 ? -7.855 1.194 -3.945 1.00 96.06 265 VAL A O 1
ATOM 2051 N N . THR A 1 266 ? -7.419 1.899 -6.038 1.00 94.50 266 THR A N 1
ATOM 2052 C CA . THR A 1 266 ? -5.966 1.694 -5.986 1.00 94.50 266 THR A CA 1
ATOM 2053 C C . THR A 1 266 ? -5.254 2.647 -5.024 1.00 94.50 266 THR A C 1
ATOM 2055 O O . THR A 1 266 ? -4.321 2.240 -4.329 1.00 94.50 266 THR A O 1
ATOM 2058 N N . ALA A 1 267 ? -5.758 3.880 -4.865 1.00 93.31 267 ALA A N 1
ATOM 2059 C CA . ALA A 1 267 ? -5.255 4.824 -3.866 1.00 93.31 267 ALA A CA 1
ATOM 2060 C C . ALA A 1 267 ? -5.343 4.270 -2.439 1.00 93.31 267 ALA A C 1
ATOM 2062 O O . ALA A 1 267 ? -4.540 4.624 -1.583 1.00 93.31 267 ALA A O 1
ATOM 2063 N N . ARG A 1 268 ? -6.265 3.336 -2.176 1.00 89.44 268 ARG A N 1
ATOM 2064 C CA . ARG A 1 268 ? -6.371 2.641 -0.888 1.00 89.44 268 ARG A CA 1
ATOM 2065 C C . ARG A 1 268 ? -5.431 1.440 -0.837 1.00 89.44 268 ARG A C 1
ATOM 2067 O O . ARG A 1 268 ? -5.845 0.327 -0.509 1.00 89.44 268 ARG A O 1
ATOM 2074 N N . THR A 1 269 ? -4.154 1.712 -1.086 1.00 86.12 269 THR A N 1
ATOM 2075 C CA . THR A 1 269 ? -3.002 0.814 -0.941 1.00 86.12 269 THR A CA 1
ATOM 2076 C C . THR A 1 269 ? -2.895 -0.320 -1.957 1.00 86.12 269 THR A C 1
ATOM 2078 O O . THR A 1 269 ? -2.786 -1.457 -1.545 1.00 86.12 269 THR A O 1
ATOM 2081 N N . ALA A 1 270 ? -2.993 -0.076 -3.263 1.00 89.12 270 ALA A N 1
ATOM 2082 C CA . ALA A 1 270 ? -2.770 -1.146 -4.245 1.00 89.12 270 ALA A CA 1
ATOM 2083 C C . ALA A 1 270 ? -1.774 -0.832 -5.351 1.00 89.12 270 ALA A C 1
ATOM 2085 O O . ALA A 1 270 ? -1.384 -1.762 -6.039 1.00 89.12 270 ALA A O 1
ATOM 2086 N N . GLY A 1 271 ? -1.411 0.433 -5.560 1.00 89.56 271 GLY A N 1
ATOM 2087 C CA . GLY A 1 271 ? -0.253 0.853 -6.357 1.00 89.56 271 GLY A CA 1
ATOM 2088 C C . GLY A 1 271 ? -0.355 0.698 -7.868 1.00 89.56 271 GLY A C 1
ATOM 2089 O O . GLY A 1 271 ? 0.453 1.275 -8.585 1.00 89.56 271 GLY A O 1
ATOM 2090 N N . PHE A 1 272 ? -1.365 -0.002 -8.380 1.00 94.06 272 PHE A N 1
ATOM 2091 C CA . PHE A 1 272 ? -1.613 -0.050 -9.815 1.00 94.06 272 PHE A CA 1
ATOM 2092 C C . PHE A 1 272 ? -2.137 1.281 -10.339 1.00 94.06 272 PHE A C 1
ATOM 2094 O O . PHE A 1 272 ? -2.989 1.910 -9.708 1.00 94.06 272 PHE A O 1
ATOM 2101 N N . SER A 1 273 ? -1.719 1.656 -11.542 1.00 93.19 273 SER A N 1
ATOM 2102 C CA . SER A 1 273 ? -2.206 2.844 -12.232 1.00 93.19 273 SER A CA 1
ATOM 2103 C C . SER A 1 273 ? -2.773 2.482 -13.607 1.00 93.19 273 SER A C 1
ATOM 2105 O O . SER A 1 273 ? -2.242 1.649 -14.334 1.00 93.19 273 SER A O 1
ATOM 2107 N N . THR A 1 274 ? -3.905 3.095 -13.953 1.00 93.06 274 THR A N 1
ATOM 2108 C CA . THR A 1 274 ? -4.513 3.038 -15.299 1.00 93.06 274 THR A CA 1
ATOM 2109 C C . THR A 1 274 ? -4.305 4.326 -16.095 1.00 93.06 274 THR A C 1
ATOM 2111 O O . THR A 1 274 ? -4.675 4.414 -17.265 1.00 93.06 274 THR A O 1
ATOM 2114 N N . VAL A 1 275 ? -3.751 5.345 -15.441 1.00 93.44 275 VAL A N 1
ATOM 2115 C CA . VAL A 1 275 ? -3.405 6.644 -16.012 1.00 93.44 275 VAL A CA 1
ATOM 2116 C C . VAL A 1 275 ? -2.091 7.110 -15.407 1.00 93.44 275 VAL A C 1
ATOM 2118 O O . VAL A 1 275 ? -1.733 6.679 -14.309 1.00 93.44 275 VAL A O 1
ATOM 2121 N N . ASP A 1 276 ? -1.398 7.998 -16.110 1.00 92.50 276 ASP A N 1
ATOM 2122 C CA . ASP A 1 276 ? -0.205 8.643 -15.578 1.00 92.50 276 ASP A CA 1
ATOM 2123 C C . ASP A 1 276 ? -0.580 9.551 -14.398 1.00 92.50 276 ASP A C 1
ATOM 2125 O O . ASP A 1 276 ? -1.318 10.526 -14.544 1.00 92.50 276 ASP A O 1
ATOM 2129 N N . ILE A 1 277 ? -0.079 9.198 -13.215 1.00 93.75 277 ILE A N 1
ATOM 2130 C CA . ILE A 1 277 ? -0.325 9.928 -11.972 1.00 93.75 277 ILE A CA 1
ATOM 2131 C C . ILE A 1 277 ? 0.415 11.269 -11.978 1.00 93.75 277 ILE A C 1
ATOM 2133 O O . ILE A 1 277 ? -0.095 12.239 -11.422 1.00 93.75 277 ILE A O 1
ATOM 2137 N N . GLY A 1 278 ? 1.577 11.356 -12.636 1.00 89.56 278 GLY A N 1
ATOM 2138 C CA . GLY A 1 278 ? 2.346 12.597 -12.750 1.00 89.56 278 GLY A CA 1
ATOM 2139 C C . GLY A 1 278 ? 1.630 13.679 -13.563 1.00 89.56 278 GLY A C 1
ATOM 2140 O O . GLY A 1 278 ? 1.888 14.862 -13.363 1.00 89.56 278 GLY A O 1
ATOM 2141 N N . ALA A 1 279 ? 0.689 13.285 -14.427 1.00 91.25 279 ALA A N 1
ATOM 2142 C CA . ALA A 1 279 ? -0.090 14.184 -15.277 1.00 91.25 279 ALA A CA 1
ATOM 2143 C C . ALA A 1 279 ? -1.420 14.660 -14.653 1.00 91.25 279 ALA A C 1
ATOM 2145 O O . ALA A 1 279 ? -2.164 15.406 -15.293 1.00 91.25 279 ALA A O 1
ATOM 2146 N N . LEU A 1 280 ? -1.753 14.225 -13.432 1.00 93.56 280 LEU A N 1
ATOM 2147 C CA . LEU A 1 280 ? -2.998 14.610 -12.761 1.00 93.56 280 LEU A CA 1
ATOM 2148 C C . LEU A 1 280 ? -2.964 16.061 -12.269 1.00 93.56 280 LEU A C 1
ATOM 2150 O O . LEU A 1 280 ? -1.920 16.597 -11.895 1.00 93.56 280 LEU A O 1
ATOM 2154 N N . ALA A 1 281 ? -4.138 16.689 -12.190 1.00 93.12 281 ALA A N 1
ATOM 2155 C CA . ALA A 1 281 ? -4.254 18.023 -11.620 1.00 93.12 281 ALA A CA 1
ATOM 2156 C C . ALA A 1 281 ? -3.898 18.015 -10.120 1.00 93.12 281 ALA A C 1
ATOM 2158 O O . ALA A 1 281 ? -4.223 17.076 -9.388 1.00 93.12 281 ALA A O 1
ATOM 2159 N N . SER A 1 282 ? -3.299 19.099 -9.612 1.00 93.19 282 SER A N 1
ATOM 2160 C CA . SER A 1 282 ? -2.900 19.207 -8.196 1.00 93.19 282 SER A CA 1
ATOM 2161 C C . SER A 1 282 ? -4.037 18.933 -7.191 1.00 93.19 282 SER A C 1
ATOM 2163 O O . SER A 1 282 ? -3.788 18.249 -6.196 1.00 93.19 282 SER A O 1
ATOM 2165 N N . PRO A 1 283 ? -5.298 19.373 -7.420 1.00 94.94 283 PRO A N 1
ATOM 2166 C CA . PRO A 1 283 ? -6.418 18.998 -6.552 1.00 94.94 283 PRO A CA 1
ATOM 2167 C C . PRO A 1 283 ? -6.698 17.487 -6.535 1.00 94.94 283 PRO A C 1
ATOM 2169 O O . PRO A 1 283 ? -7.087 16.943 -5.501 1.00 94.94 283 PRO A O 1
ATOM 2172 N N . THR A 1 284 ? -6.483 16.799 -7.658 1.00 96.12 284 THR A N 1
ATOM 2173 C CA . THR A 1 284 ? -6.642 15.344 -7.775 1.00 96.12 284 THR A CA 1
ATOM 2174 C C . THR A 1 284 ? -5.519 14.616 -7.045 1.00 96.12 284 THR A C 1
ATOM 2176 O O . THR A 1 284 ? -5.787 13.663 -6.317 1.00 96.12 284 THR A O 1
ATOM 2179 N N . LEU A 1 285 ? -4.277 15.103 -7.143 1.00 95.69 285 LEU A N 1
ATOM 2180 C CA . LEU A 1 285 ? -3.160 14.588 -6.344 1.00 95.69 285 LEU A CA 1
ATOM 2181 C C . LEU A 1 285 ? -3.432 14.728 -4.841 1.00 95.69 285 LEU A C 1
ATOM 2183 O O . LEU A 1 285 ? -3.220 13.775 -4.095 1.00 95.69 285 LEU A O 1
ATOM 2187 N N . LEU A 1 286 ? -3.979 15.866 -4.398 1.00 95.81 286 LEU A N 1
ATOM 2188 C CA . LEU A 1 286 ? -4.381 16.064 -3.001 1.00 95.81 286 LEU A CA 1
ATOM 2189 C C . LEU A 1 286 ? -5.474 15.074 -2.565 1.00 95.81 286 LEU A C 1
ATOM 2191 O O . LEU A 1 286 ? -5.391 14.510 -1.472 1.00 95.81 286 LEU A O 1
ATOM 2195 N N . LEU A 1 287 ? -6.481 14.831 -3.412 1.00 96.62 287 LEU A N 1
ATOM 2196 C CA . LEU A 1 287 ? -7.502 13.810 -3.157 1.00 96.62 287 LEU A CA 1
ATOM 2197 C C . LEU A 1 287 ? -6.861 12.431 -2.962 1.00 96.62 287 LEU A C 1
ATOM 2199 O O . LEU A 1 287 ? -7.169 11.748 -1.982 1.00 96.62 287 LEU A O 1
ATOM 2203 N N . LEU A 1 288 ? -5.973 12.028 -3.876 1.00 97.06 288 LEU A N 1
ATOM 2204 C CA . LEU A 1 288 ? -5.273 10.751 -3.782 1.00 97.06 288 LEU A CA 1
ATOM 2205 C C . LEU A 1 288 ? -4.432 10.688 -2.507 1.00 97.06 288 LEU A C 1
ATOM 2207 O O . LEU A 1 288 ? -4.539 9.706 -1.791 1.00 97.06 288 LEU A O 1
ATOM 2211 N N . ILE A 1 289 ? -3.699 11.743 -2.144 1.00 96.75 289 ILE A N 1
ATOM 2212 C CA . ILE A 1 289 ? -2.927 11.817 -0.892 1.00 96.75 289 ILE A CA 1
ATOM 2213 C C . ILE A 1 289 ? -3.800 11.533 0.337 1.00 96.75 289 ILE A C 1
ATOM 2215 O O . ILE A 1 289 ? -3.421 10.730 1.191 1.00 96.75 289 ILE A O 1
ATOM 2219 N N . VAL A 1 290 ? -4.992 12.127 0.419 1.00 95.88 290 VAL A N 1
ATOM 2220 C CA . VAL A 1 290 ? -5.923 11.867 1.531 1.00 95.88 290 VAL A CA 1
ATOM 2221 C C . VAL A 1 290 ? -6.399 10.410 1.529 1.00 95.88 290 VAL A C 1
ATOM 2223 O O . VAL A 1 290 ? -6.435 9.774 2.585 1.00 95.88 290 VAL A O 1
ATOM 2226 N N . LEU A 1 291 ? -6.736 9.860 0.359 1.00 95.94 291 LEU A N 1
ATOM 2227 C CA . LEU A 1 291 ? -7.146 8.458 0.219 1.00 95.94 291 LEU A CA 1
ATOM 2228 C C . LEU A 1 291 ? -6.006 7.470 0.507 1.00 95.94 291 LEU A C 1
ATOM 2230 O O . LEU A 1 291 ? -6.262 6.407 1.051 1.00 95.94 291 LEU A O 1
ATOM 2234 N N . MET A 1 292 ? -4.766 7.826 0.183 1.00 96.19 292 MET A N 1
ATOM 2235 C CA . MET A 1 292 ? -3.557 7.042 0.445 1.00 96.19 292 MET A CA 1
ATOM 2236 C C . MET A 1 292 ? -3.212 7.006 1.929 1.00 96.19 292 MET A C 1
ATOM 2238 O O . MET A 1 292 ? -2.828 5.968 2.469 1.00 96.19 292 MET A O 1
ATOM 2242 N N . PHE A 1 293 ? -3.389 8.139 2.608 1.00 94.62 293 PHE A N 1
ATOM 2243 C CA . PHE A 1 293 ? -3.185 8.228 4.046 1.00 94.62 293 PHE A CA 1
ATOM 2244 C C . PHE A 1 293 ? -4.201 7.363 4.812 1.00 94.62 293 PHE A C 1
ATOM 2246 O O . PHE A 1 293 ? -3.843 6.691 5.786 1.00 94.62 293 PHE A O 1
ATOM 2253 N N . ILE A 1 294 ? -5.456 7.331 4.341 1.00 94.56 294 ILE A N 1
ATOM 2254 C CA . ILE A 1 294 ? -6.511 6.443 4.845 1.00 94.56 294 ILE A CA 1
ATOM 2255 C C . ILE A 1 294 ? -6.472 5.108 4.087 1.00 94.56 294 ILE A C 1
ATOM 2257 O O . ILE A 1 294 ? -7.230 4.876 3.147 1.00 94.56 294 ILE A O 1
ATOM 2261 N N . GLY A 1 295 ? -5.596 4.212 4.533 1.00 87.62 295 GLY A N 1
ATOM 2262 C CA . GLY A 1 295 ? -5.393 2.909 3.908 1.00 87.62 295 GLY A CA 1
ATOM 2263 C C . GLY A 1 295 ? -6.544 1.916 4.120 1.00 87.62 295 GLY A C 1
ATOM 2264 O O . GLY A 1 295 ? -7.715 2.268 4.280 1.00 87.62 295 GLY A O 1
ATOM 2265 N N . GLY A 1 296 ? -6.223 0.623 4.104 1.00 87.44 296 GLY A N 1
ATOM 2266 C CA . GLY A 1 296 ? -7.228 -0.434 4.241 1.00 87.44 296 GLY A CA 1
ATOM 2267 C C . GLY A 1 296 ? -7.645 -0.724 5.682 1.00 87.44 296 GLY A C 1
ATOM 2268 O O . GLY A 1 296 ? -7.388 0.025 6.623 1.00 87.44 296 GLY A O 1
ATOM 2269 N N . SER A 1 297 ? -8.357 -1.826 5.875 1.00 89.25 297 SER A N 1
ATOM 2270 C CA . SER A 1 297 ? -8.986 -2.142 7.163 1.00 89.25 297 SER A CA 1
ATOM 2271 C C . SER A 1 297 ? -8.064 -2.961 8.072 1.00 89.25 297 SER A C 1
ATOM 2273 O O . SER A 1 297 ? -7.087 -3.543 7.602 1.00 89.25 297 SER A O 1
ATOM 2275 N N . PRO A 1 298 ? -8.306 -3.026 9.390 1.00 83.31 298 PRO A N 1
ATOM 2276 C CA . PRO A 1 298 ? -7.486 -3.853 10.276 1.00 83.31 298 PRO A CA 1
ATOM 2277 C C . PRO A 1 298 ? -7.501 -5.338 9.880 1.00 83.31 298 PRO A C 1
ATOM 2279 O O . PRO A 1 298 ? -8.531 -5.868 9.469 1.00 83.31 298 PRO A O 1
ATOM 2282 N N . GLY A 1 299 ? -6.358 -6.018 10.017 1.00 78.19 299 GLY A N 1
ATOM 2283 C CA . GLY A 1 299 ? -6.224 -7.432 9.639 1.00 78.19 299 GLY A CA 1
ATOM 2284 C C . GLY A 1 299 ? -6.282 -7.696 8.129 1.00 78.19 299 GLY A C 1
ATOM 2285 O O . GLY A 1 299 ? -6.665 -8.793 7.725 1.00 78.19 299 GLY A O 1
ATOM 2286 N N . SER A 1 300 ? -5.953 -6.691 7.315 1.00 86.25 300 SER A N 1
ATOM 2287 C CA . SER A 1 300 ? -5.816 -6.768 5.855 1.00 86.25 300 SER A CA 1
ATOM 2288 C C . SER A 1 300 ? -4.352 -6.725 5.418 1.00 86.25 300 SER A C 1
ATOM 2290 O O . SER A 1 300 ? -3.465 -6.482 6.242 1.00 86.25 300 SER A O 1
ATOM 2292 N N . CYS A 1 301 ? -4.113 -6.922 4.120 1.00 84.25 301 CYS A N 1
ATOM 2293 C CA . CYS A 1 301 ? -2.801 -6.721 3.504 1.00 84.25 301 CYS A CA 1
ATOM 2294 C C . CYS A 1 301 ? -2.469 -5.244 3.255 1.00 84.25 301 CYS A C 1
ATOM 2296 O O . CYS A 1 301 ? -1.339 -4.940 2.904 1.00 84.25 301 CYS A O 1
ATOM 2298 N N . ALA A 1 302 ? -3.426 -4.335 3.420 1.00 82.75 302 ALA A N 1
ATOM 2299 C CA . ALA A 1 302 ? -3.267 -2.913 3.153 1.00 82.75 302 ALA A CA 1
ATOM 2300 C C . ALA A 1 302 ? -2.502 -2.190 4.270 1.00 82.75 302 ALA A C 1
ATOM 2302 O O . ALA A 1 302 ? -2.684 -2.515 5.448 1.00 82.75 302 ALA A O 1
ATOM 2303 N N . GLY A 1 303 ? -1.706 -1.175 3.929 1.00 84.75 303 GLY A N 1
ATOM 2304 C CA . GLY A 1 303 ? -1.000 -0.303 4.876 1.00 84.75 303 GLY A CA 1
ATOM 2305 C C . GLY A 1 303 ? -1.800 0.914 5.337 1.00 84.75 303 GLY A C 1
ATOM 2306 O O . GLY A 1 303 ? -3.028 0.852 5.451 1.00 84.75 303 GLY A O 1
ATOM 2307 N N . GLY A 1 304 ? -1.078 1.985 5.676 1.00 85.62 304 GLY A N 1
ATOM 2308 C CA . GLY A 1 304 ? -1.622 3.285 6.066 1.00 85.62 304 GLY A CA 1
ATOM 2309 C C . GLY A 1 304 ? -2.405 3.303 7.380 1.00 85.62 304 GLY A C 1
ATOM 2310 O O . GLY A 1 304 ? -2.483 2.317 8.129 1.00 85.62 304 GLY A O 1
ATOM 2311 N N . ILE A 1 305 ? -3.012 4.456 7.667 1.00 90.75 305 ILE A N 1
ATOM 2312 C CA . ILE A 1 305 ? -3.932 4.577 8.795 1.00 90.75 305 ILE A CA 1
ATOM 2313 C C . ILE A 1 305 ? -5.204 3.818 8.456 1.00 90.75 305 ILE A C 1
ATOM 2315 O O . ILE A 1 305 ? -5.855 4.073 7.447 1.00 90.75 305 ILE A O 1
ATOM 2319 N N . LYS A 1 306 ? -5.570 2.876 9.326 1.00 91.06 306 LYS A N 1
ATOM 2320 C CA . LYS A 1 306 ? -6.683 1.972 9.048 1.00 91.06 306 LYS A CA 1
ATOM 2321 C C . LYS A 1 306 ? -8.011 2.713 8.925 1.00 91.06 306 LYS A C 1
ATOM 2323 O O . LYS A 1 306 ? -8.282 3.641 9.688 1.00 91.06 306 LYS A O 1
ATOM 2328 N N . THR A 1 307 ? -8.897 2.208 8.067 1.00 92.25 307 THR A N 1
ATOM 2329 C CA . THR A 1 307 ? -10.261 2.742 7.875 1.00 92.25 307 THR A CA 1
ATOM 2330 C C . THR A 1 307 ? -11.016 2.944 9.192 1.00 92.25 307 THR A C 1
ATOM 2332 O O . THR A 1 307 ? -11.696 3.952 9.375 1.00 92.25 307 THR A O 1
ATOM 2335 N N . THR A 1 308 ? -10.873 2.023 10.150 1.00 90.06 308 THR A N 1
ATOM 2336 C CA . THR A 1 308 ? -11.511 2.119 11.472 1.00 90.06 308 THR A CA 1
ATOM 2337 C C . THR A 1 308 ? -10.925 3.224 12.340 1.00 90.06 308 THR A C 1
ATOM 2339 O O . THR A 1 308 ? -11.656 3.831 13.114 1.00 90.06 308 THR A O 1
ATOM 2342 N N . THR A 1 309 ? -9.625 3.495 12.222 1.00 91.25 309 THR A N 1
ATOM 2343 C CA . THR A 1 309 ? -8.951 4.578 12.946 1.00 91.25 309 THR A CA 1
ATOM 2344 C C . THR A 1 309 ? -9.507 5.919 12.485 1.00 91.25 309 THR A C 1
ATOM 2346 O O . THR A 1 309 ? -10.005 6.691 13.304 1.00 91.25 309 THR A O 1
ATOM 2349 N N . SER A 1 310 ? -9.541 6.142 11.170 1.00 93.00 310 SER A N 1
ATOM 2350 C CA . SER A 1 310 ? -10.113 7.354 10.577 1.00 93.00 310 SER A CA 1
ATOM 2351 C C . SER A 1 310 ? -11.605 7.489 10.890 1.00 93.00 310 SER A C 1
ATOM 2353 O O . SER A 1 310 ? -12.060 8.558 11.297 1.00 93.00 310 SER A O 1
ATOM 2355 N N . ALA A 1 311 ? -12.368 6.395 10.791 1.00 93.38 311 ALA A N 1
ATOM 2356 C CA . ALA A 1 311 ? -13.784 6.393 11.146 1.00 93.38 311 ALA A CA 1
ATOM 2357 C C . ALA A 1 311 ? -14.007 6.767 12.618 1.00 93.38 311 ALA A C 1
ATOM 2359 O O . ALA A 1 311 ? -14.873 7.590 12.904 1.00 93.38 311 ALA A O 1
ATOM 2360 N N . ASN A 1 312 ? -13.218 6.221 13.549 1.00 92.88 312 ASN A N 1
ATOM 2361 C CA . ASN A 1 312 ? -13.333 6.540 14.972 1.00 92.88 312 ASN A CA 1
ATOM 2362 C C . ASN A 1 312 ? -13.108 8.031 15.245 1.00 92.88 312 ASN A C 1
ATOM 2364 O O . ASN A 1 312 ? -13.853 8.606 16.036 1.00 92.88 312 ASN A O 1
ATOM 2368 N N . LEU A 1 313 ? -12.139 8.663 14.578 1.00 93.94 313 LEU A N 1
ATOM 2369 C CA . LEU A 1 313 ? -11.879 10.098 14.721 1.00 93.94 313 LEU A CA 1
ATOM 2370 C C . LEU A 1 313 ? -13.039 10.948 14.194 1.00 93.94 313 LEU A C 1
ATOM 2372 O O . LEU A 1 313 ? -13.527 11.830 14.902 1.00 93.94 313 LEU A O 1
ATOM 2376 N N . VAL A 1 314 ? -13.542 10.639 12.995 1.00 94.31 314 VAL A N 1
ATOM 2377 C CA . VAL A 1 314 ? -14.699 11.340 12.410 1.00 94.31 314 VAL A CA 1
ATOM 2378 C C . VAL A 1 314 ? -15.941 11.171 13.287 1.00 94.31 314 VAL A C 1
ATOM 2380 O O . VAL A 1 314 ? -16.663 12.132 13.552 1.00 94.31 314 VAL A O 1
ATOM 2383 N N . LEU A 1 315 ? -16.183 9.960 13.791 1.00 93.62 315 LEU A N 1
ATOM 2384 C CA . LEU A 1 315 ? -17.313 9.659 14.667 1.00 93.62 315 LEU A CA 1
ATOM 2385 C C . LEU A 1 315 ? -17.182 10.336 16.034 1.00 93.62 315 LEU A C 1
ATOM 2387 O O . LEU A 1 315 ? -18.195 10.788 16.576 1.00 93.62 315 LEU A O 1
ATOM 2391 N N . ALA A 1 316 ? -15.971 10.421 16.588 1.00 93.19 316 ALA A N 1
ATOM 2392 C CA . ALA A 1 316 ? -15.703 11.140 17.828 1.00 93.19 316 ALA A CA 1
ATOM 2393 C C . ALA A 1 316 ? -15.991 12.635 17.664 1.00 93.19 316 ALA A C 1
ATOM 2395 O O . ALA A 1 316 ? -16.761 13.200 18.443 1.00 93.19 316 ALA A O 1
ATOM 2396 N N . PHE A 1 317 ? -15.475 13.240 16.592 1.00 93.56 317 PHE A N 1
ATOM 2397 C CA . PHE A 1 317 ? -15.743 14.633 16.243 1.00 93.56 317 PHE A CA 1
ATOM 2398 C C . PHE A 1 317 ? -17.245 14.898 16.048 1.00 93.56 317 PHE A C 1
ATOM 2400 O O . PHE A 1 317 ? -17.811 15.805 16.658 1.00 93.56 317 PHE A O 1
ATOM 2407 N N . TRP A 1 318 ? -17.935 14.048 15.282 1.00 93.69 318 TRP A N 1
ATOM 2408 C CA . TRP A 1 318 ? -19.370 14.192 15.022 1.00 93.69 318 TRP A CA 1
ATOM 2409 C C . TRP A 1 318 ? -20.235 14.052 16.282 1.00 93.69 318 TRP A C 1
ATOM 2411 O O . TRP A 1 318 ? -21.202 14.793 16.472 1.00 93.69 318 TRP A O 1
ATOM 2421 N N . ASN A 1 319 ? -19.904 13.112 17.174 1.00 93.62 319 ASN A N 1
ATOM 2422 C CA . ASN A 1 319 ? -20.614 12.973 18.448 1.00 93.62 319 ASN A CA 1
ATOM 2423 C C . ASN A 1 319 ? -20.342 14.167 19.373 1.00 93.62 319 ASN A C 1
ATOM 2425 O O . ASN A 1 319 ? -21.274 14.626 20.038 1.00 93.62 319 ASN A O 1
ATOM 2429 N N . ARG A 1 320 ? -19.123 14.724 19.356 1.00 92.19 320 ARG A N 1
ATOM 2430 C CA . ARG A 1 320 ? -18.781 15.931 20.116 1.00 92.19 320 ARG A CA 1
ATOM 2431 C C . ARG A 1 320 ? -19.564 17.153 19.634 1.00 92.19 320 ARG A C 1
ATOM 2433 O O . ARG A 1 320 ? -20.131 17.854 20.468 1.00 92.19 320 ARG A O 1
ATOM 2440 N N . LEU A 1 321 ? -19.701 17.342 18.317 1.00 93.31 321 LEU A N 1
ATOM 2441 C CA . LEU A 1 321 ? -20.567 18.376 17.726 1.00 93.31 321 LEU A CA 1
ATOM 2442 C C . LEU A 1 321 ? -22.029 18.239 18.177 1.00 93.31 321 LEU A C 1
ATOM 2444 O O . LEU A 1 321 ? -22.711 19.230 18.419 1.00 93.31 321 LEU A O 1
ATOM 2448 N N . ARG A 1 322 ? -22.506 17.002 18.361 1.00 93.06 322 ARG A N 1
ATOM 2449 C CA . ARG A 1 322 ? -23.841 16.701 18.908 1.00 93.06 322 ARG A CA 1
ATOM 2450 C C . ARG A 1 322 ? -23.913 16.733 20.439 1.00 93.06 322 ARG A C 1
ATOM 2452 O O . ARG A 1 322 ? -24.903 16.262 20.996 1.00 93.06 322 ARG A O 1
ATOM 2459 N N . ARG A 1 323 ? -22.885 17.256 21.118 1.00 91.62 323 ARG A N 1
ATOM 2460 C CA . ARG A 1 323 ? -22.781 17.359 22.585 1.00 91.62 323 ARG A CA 1
ATOM 2461 C C . ARG A 1 323 ? -22.919 16.016 23.315 1.00 91.62 323 ARG A C 1
ATOM 2463 O O . ARG A 1 323 ? -23.379 15.964 24.451 1.00 91.62 323 ARG A O 1
ATOM 2470 N N . ARG A 1 324 ? -22.523 14.915 22.672 1.00 91.06 324 ARG A N 1
ATOM 2471 C CA . ARG A 1 324 ? -22.481 13.585 23.297 1.00 91.06 324 ARG A CA 1
ATOM 2472 C C . ARG A 1 324 ? -21.100 13.351 23.903 1.00 91.06 324 ARG A C 1
ATOM 2474 O O . ARG A 1 324 ? -20.088 13.604 23.255 1.00 91.06 324 ARG A O 1
ATOM 2481 N N . THR A 1 325 ? -21.065 12.852 25.136 1.00 85.50 325 THR A N 1
ATOM 2482 C CA . THR A 1 325 ? -19.827 12.522 25.867 1.00 85.50 325 THR A CA 1
ATOM 2483 C C . THR A 1 325 ? -19.193 11.219 25.388 1.00 85.50 325 THR A C 1
ATOM 2485 O O . THR A 1 325 ? -17.973 11.078 25.389 1.00 85.50 325 THR A O 1
ATOM 2488 N N . HIS A 1 326 ? -20.021 10.276 24.941 1.00 89.81 326 HIS A N 1
ATOM 2489 C CA . HIS A 1 326 ? -19.593 8.977 24.442 1.00 89.81 326 HIS A CA 1
ATOM 2490 C C . HIS A 1 326 ? -19.795 8.866 22.930 1.00 89.81 326 HIS A C 1
ATOM 2492 O O . HIS A 1 326 ? -20.784 9.353 22.372 1.00 89.81 326 HIS A O 1
ATOM 2498 N N . VAL A 1 327 ? -18.866 8.180 22.262 1.00 90.81 327 VAL A N 1
ATOM 2499 C CA . VAL A 1 327 ? -18.942 7.925 20.821 1.00 90.81 327 VAL A CA 1
ATOM 2500 C C . VAL A 1 327 ? -19.917 6.777 20.574 1.00 90.81 327 VAL A C 1
ATOM 2502 O O . VAL A 1 327 ? -19.564 5.605 20.694 1.00 90.81 327 VAL A O 1
ATOM 2505 N N . ASN A 1 328 ? -21.162 7.128 20.249 1.00 89.44 328 ASN A N 1
ATOM 2506 C CA . ASN A 1 328 ? -22.254 6.176 20.053 1.00 89.44 328 ASN A CA 1
ATOM 2507 C C . ASN A 1 328 ? -22.554 5.975 18.563 1.00 89.44 328 ASN A C 1
ATOM 2509 O O . ASN A 1 328 ? -22.849 6.935 17.845 1.00 89.44 328 ASN A O 1
ATOM 2513 N N . VAL A 1 329 ? -22.524 4.721 18.103 1.00 88.94 329 VAL A N 1
ATOM 2514 C CA . VAL A 1 329 ? -22.721 4.323 16.700 1.00 88.94 329 VAL A CA 1
ATOM 2515 C C . VAL A 1 329 ? -23.532 3.034 16.624 1.00 88.94 329 VAL A C 1
ATOM 2517 O O . VAL A 1 329 ? -23.222 2.055 17.296 1.00 88.94 329 VAL A O 1
ATOM 2520 N N . ALA A 1 330 ? -24.581 3.024 15.795 1.00 84.31 330 ALA A N 1
ATOM 2521 C CA . ALA A 1 330 ? -25.442 1.856 15.562 1.00 84.31 330 ALA A CA 1
ATOM 2522 C C . ALA A 1 330 ? -25.942 1.162 16.854 1.00 84.31 330 ALA A C 1
ATOM 2524 O O . ALA A 1 330 ? -26.028 -0.065 16.916 1.00 84.31 330 ALA A O 1
ATOM 2525 N N . GLY A 1 331 ? -26.248 1.950 17.892 1.00 82.75 331 GLY A N 1
ATOM 2526 C CA . GLY A 1 331 ? -26.717 1.448 19.189 1.00 82.75 331 GLY A CA 1
ATOM 2527 C C . GLY A 1 331 ? -25.625 0.855 20.089 1.00 82.75 331 GLY A C 1
ATOM 2528 O O . GLY A 1 331 ? -25.947 0.122 21.018 1.00 82.75 331 GLY A O 1
ATOM 2529 N N . ARG A 1 332 ? -24.343 1.129 19.817 1.00 86.00 332 ARG A N 1
ATOM 2530 C CA . ARG A 1 332 ? -23.198 0.701 20.635 1.00 86.00 332 ARG A CA 1
ATOM 2531 C C . ARG A 1 332 ? -22.247 1.864 20.912 1.00 86.00 332 ARG A C 1
ATOM 2533 O O . ARG A 1 332 ? -22.202 2.815 20.136 1.00 86.00 332 ARG A O 1
ATOM 2540 N N . THR A 1 333 ? -21.468 1.761 21.983 1.00 87.56 333 THR A N 1
ATOM 2541 C CA . THR A 1 333 ? -20.483 2.774 22.391 1.00 87.56 333 THR A CA 1
ATOM 2542 C C . THR A 1 333 ? -19.064 2.293 22.108 1.00 87.56 333 THR A C 1
ATOM 2544 O O . THR A 1 333 ? -18.727 1.148 22.412 1.00 87.56 333 THR A O 1
ATOM 2547 N N . ILE A 1 334 ? -18.235 3.159 21.525 1.00 88.62 334 ILE A N 1
ATOM 2548 C CA . ILE A 1 334 ? -16.808 2.896 21.302 1.00 88.62 334 ILE A CA 1
ATOM 2549 C C . ILE A 1 334 ? -16.027 3.277 22.575 1.00 88.62 334 ILE A C 1
ATOM 2551 O O . ILE A 1 334 ? -16.231 4.384 23.082 1.00 88.62 334 ILE A O 1
ATOM 2555 N N . PRO A 1 335 ? -15.140 2.405 23.098 1.00 88.69 335 PRO A N 1
ATOM 2556 C CA . PRO A 1 335 ? -14.313 2.714 24.268 1.00 88.69 335 PRO A CA 1
ATOM 2557 C C . PRO A 1 335 ? -13.403 3.931 24.048 1.00 88.69 335 PRO A C 1
ATOM 2559 O O . PRO A 1 335 ? -12.836 4.091 22.965 1.00 88.69 335 PRO A O 1
ATOM 2562 N N . GLN A 1 336 ? -13.206 4.752 25.085 1.00 85.94 336 GLN A N 1
ATOM 2563 C CA . GLN A 1 336 ? -12.345 5.943 25.010 1.00 85.94 336 GLN A CA 1
ATOM 2564 C C . GLN A 1 336 ? -10.887 5.592 24.684 1.00 85.94 336 GLN A C 1
ATOM 2566 O O . GLN A 1 336 ? -10.288 6.258 23.843 1.00 85.94 336 GLN A O 1
ATOM 2571 N N . ASP A 1 337 ? -10.363 4.486 25.216 1.00 83.44 337 ASP A N 1
ATOM 2572 C CA . ASP A 1 337 ? -9.009 4.001 24.905 1.00 83.44 337 ASP A CA 1
ATOM 2573 C C . ASP A 1 337 ? -8.804 3.745 23.406 1.00 83.44 337 ASP A C 1
ATOM 2575 O O . ASP A 1 337 ? -7.731 3.997 22.856 1.00 83.44 337 ASP A O 1
ATOM 2579 N N . SER A 1 338 ? -9.848 3.274 22.711 1.00 84.25 338 SER A N 1
ATOM 2580 C CA . SER A 1 338 ? -9.801 3.057 21.260 1.00 84.25 338 SER A CA 1
ATOM 2581 C C . SER A 1 338 ? -9.752 4.376 20.486 1.00 84.25 338 SER A C 1
ATOM 2583 O O . SER A 1 338 ? -9.112 4.445 19.438 1.00 84.25 338 SER A O 1
ATOM 2585 N N . VAL A 1 339 ? -10.401 5.426 20.998 1.00 89.81 339 VAL A N 1
ATOM 2586 C CA . VAL A 1 339 ? -10.352 6.776 20.417 1.00 89.81 339 VAL A CA 1
ATOM 2587 C C . VAL A 1 339 ? -8.986 7.415 20.674 1.00 89.81 339 VAL A C 1
ATOM 2589 O O . VAL A 1 339 ? -8.371 7.910 19.735 1.00 89.81 339 VAL A O 1
ATOM 2592 N N . ALA A 1 340 ? -8.465 7.335 21.901 1.00 88.06 340 ALA A N 1
ATOM 2593 C CA . ALA A 1 340 ? -7.136 7.843 22.246 1.00 88.06 340 ALA A CA 1
ATOM 2594 C C . ALA A 1 340 ? -6.032 7.151 21.427 1.00 88.06 340 ALA A C 1
ATOM 2596 O O . ALA A 1 340 ? -5.165 7.807 20.852 1.00 88.06 340 ALA A O 1
ATOM 2597 N N . THR A 1 341 ? -6.118 5.825 21.275 1.00 86.00 341 THR A N 1
ATOM 2598 C CA . THR A 1 341 ? -5.207 5.064 20.406 1.00 86.00 341 THR A CA 1
ATOM 2599 C C . THR A 1 341 ? -5.299 5.536 18.953 1.00 86.00 341 THR A C 1
ATOM 2601 O O . THR A 1 341 ? -4.272 5.681 18.291 1.00 86.00 341 THR A O 1
ATOM 2604 N N . ALA A 1 342 ? -6.508 5.818 18.452 1.00 90.00 342 ALA A N 1
ATOM 2605 C CA . ALA A 1 342 ? -6.700 6.322 17.096 1.00 90.00 342 ALA A CA 1
ATOM 2606 C C . ALA A 1 342 ? -6.061 7.705 16.878 1.00 90.00 342 ALA A C 1
ATOM 2608 O O . ALA A 1 342 ? -5.432 7.929 15.839 1.00 90.00 342 ALA A O 1
ATOM 2609 N N . VAL A 1 343 ? -6.165 8.600 17.866 1.00 92.44 343 VAL A N 1
ATOM 2610 C CA . VAL A 1 343 ? -5.487 9.907 17.861 1.00 92.44 343 VAL A CA 1
ATOM 2611 C C . VAL A 1 343 ? -3.971 9.717 17.825 1.00 92.44 343 VAL A C 1
ATOM 2613 O O . VAL A 1 343 ? -3.318 10.254 16.935 1.00 92.44 343 VAL A O 1
ATOM 2616 N N . ASN A 1 344 ? -3.417 8.887 18.713 1.00 89.62 344 ASN A N 1
ATOM 2617 C CA . ASN A 1 344 ? -1.972 8.656 18.802 1.00 89.62 344 ASN A CA 1
ATOM 2618 C C . ASN A 1 344 ? -1.386 8.074 17.509 1.00 89.62 344 ASN A C 1
ATOM 2620 O O . ASN A 1 344 ? -0.345 8.534 17.045 1.00 89.62 344 ASN A O 1
ATOM 2624 N N . ILE A 1 345 ? -2.063 7.096 16.894 1.00 89.75 345 ILE A N 1
ATOM 2625 C CA . ILE A 1 345 ? -1.646 6.531 15.598 1.00 89.75 345 ILE A CA 1
ATOM 2626 C C . ILE A 1 345 ? -1.648 7.612 14.513 1.00 89.75 345 ILE A C 1
ATOM 2628 O O . ILE A 1 345 ? -0.731 7.658 13.695 1.00 89.75 345 ILE A O 1
ATOM 2632 N N . THR A 1 346 ? -2.653 8.488 14.517 1.00 92.62 346 THR A N 1
ATOM 2633 C CA . THR A 1 346 ? -2.793 9.539 13.504 1.00 92.62 346 THR A CA 1
ATOM 2634 C C . THR A 1 346 ? -1.744 10.627 13.657 1.00 92.62 346 THR A C 1
ATOM 2636 O O . THR A 1 346 ? -1.117 10.998 12.669 1.00 92.62 346 THR A O 1
ATOM 2639 N N . LEU A 1 347 ? -1.481 11.080 14.884 1.00 92.69 347 LEU A N 1
ATOM 2640 C CA . LEU A 1 347 ? -0.416 12.043 15.163 1.00 92.69 347 LEU A CA 1
ATOM 2641 C C . LEU A 1 347 ? 0.964 11.473 14.822 1.00 92.69 347 LEU A C 1
ATOM 2643 O O . LEU A 1 347 ? 1.758 12.152 14.176 1.00 92.69 347 LEU A O 1
ATOM 2647 N N . ALA A 1 348 ? 1.233 10.215 15.184 1.00 91.44 348 ALA A N 1
ATOM 2648 C CA . ALA A 1 348 ? 2.487 9.552 14.832 1.00 91.44 348 ALA A CA 1
ATOM 2649 C C . ALA A 1 348 ? 2.653 9.406 13.308 1.00 91.44 348 ALA A C 1
ATOM 2651 O O . ALA A 1 348 ? 3.740 9.637 12.785 1.00 91.44 348 ALA A O 1
ATOM 2652 N N . GLY A 1 349 ? 1.575 9.064 12.591 1.00 92.75 349 GLY A N 1
ATOM 2653 C CA . GLY A 1 349 ? 1.567 8.994 11.130 1.00 92.75 349 GLY A CA 1
ATOM 2654 C C . GLY A 1 349 ? 1.828 10.351 10.476 1.00 92.75 349 GLY A C 1
ATOM 2655 O O . GLY A 1 349 ? 2.713 10.455 9.634 1.00 92.75 349 GLY A O 1
ATOM 2656 N N . LEU A 1 350 ? 1.120 11.404 10.902 1.00 94.44 350 LEU A N 1
ATOM 2657 C CA . LEU A 1 350 ? 1.334 12.768 10.403 1.00 94.44 350 LEU A CA 1
ATOM 2658 C C . LEU A 1 350 ? 2.759 13.258 10.678 1.00 94.44 350 LEU A C 1
ATOM 2660 O O . LEU A 1 350 ? 3.398 13.794 9.779 1.00 94.44 350 LEU A O 1
ATOM 2664 N N . GLY A 1 351 ? 3.281 13.029 11.886 1.00 94.19 351 GLY A N 1
ATOM 2665 C CA . GLY A 1 351 ? 4.662 13.366 12.228 1.00 94.19 351 GLY A CA 1
ATOM 2666 C C . GLY A 1 351 ? 5.675 12.650 11.333 1.00 94.19 351 GLY A C 1
ATOM 2667 O O . GLY A 1 351 ? 6.602 13.284 10.835 1.00 94.19 351 GLY A O 1
ATOM 2668 N N . ALA A 1 352 ? 5.471 11.356 11.061 1.00 94.38 352 ALA A N 1
ATOM 2669 C CA . ALA A 1 352 ? 6.328 10.593 10.156 1.00 94.38 352 ALA A CA 1
ATOM 2670 C C . ALA A 1 352 ? 6.281 11.126 8.713 1.00 94.38 352 ALA A C 1
ATOM 2672 O O . ALA A 1 352 ? 7.337 11.263 8.097 1.00 94.38 352 ALA A O 1
ATOM 2673 N N . VAL A 1 353 ? 5.095 11.479 8.194 1.00 95.75 353 VAL A N 1
ATOM 2674 C CA . VAL A 1 353 ? 4.971 12.121 6.873 1.00 95.75 353 VAL A CA 1
ATOM 2675 C C . VAL A 1 353 ? 5.706 13.457 6.854 1.00 95.75 353 VAL A C 1
ATOM 2677 O O . VAL A 1 353 ? 6.500 13.691 5.955 1.00 95.75 353 VAL A O 1
ATOM 2680 N N . LEU A 1 354 ? 5.481 14.334 7.834 1.00 96.50 354 LEU A N 1
ATOM 2681 C CA . LEU A 1 354 ? 6.098 15.663 7.836 1.00 96.50 354 LEU A CA 1
ATOM 2682 C C . LEU A 1 354 ? 7.627 15.585 7.903 1.00 96.50 354 LEU A C 1
ATOM 2684 O O . LEU A 1 354 ? 8.305 16.269 7.140 1.00 96.50 354 LEU A O 1
ATOM 2688 N N . LEU A 1 355 ? 8.170 14.724 8.769 1.00 96.12 355 LEU A N 1
ATOM 2689 C CA . LEU A 1 355 ? 9.617 14.523 8.885 1.00 96.12 355 LEU A CA 1
ATOM 2690 C C . LEU A 1 355 ? 10.212 13.886 7.625 1.00 96.12 355 LEU A C 1
ATOM 2692 O O . LEU A 1 355 ? 11.264 14.322 7.163 1.00 96.12 355 LEU A O 1
ATOM 2696 N N . GLY A 1 356 ? 9.541 12.880 7.061 1.00 96.50 356 GLY A N 1
ATOM 2697 C CA . GLY A 1 356 ? 9.967 12.224 5.827 1.00 96.50 356 GLY A CA 1
ATOM 2698 C C . GLY A 1 356 ? 9.967 13.177 4.636 1.00 96.50 356 GLY A C 1
ATOM 2699 O O . GLY A 1 356 ? 10.961 13.276 3.925 1.00 96.50 356 GLY A O 1
ATOM 2700 N N . TRP A 1 357 ? 8.890 13.942 4.476 1.00 96.94 357 TRP A N 1
ATOM 2701 C CA . TRP A 1 357 ? 8.758 14.928 3.411 1.00 96.94 357 TRP A CA 1
ATOM 2702 C C . TRP A 1 357 ? 9.809 16.031 3.528 1.00 96.94 357 TRP A C 1
ATOM 2704 O O . TRP A 1 357 ? 10.474 16.344 2.543 1.00 96.94 357 TRP A O 1
ATOM 2714 N N . PHE A 1 358 ? 10.021 16.563 4.735 1.00 96.50 358 PHE A N 1
ATOM 2715 C CA . PHE A 1 358 ? 11.088 17.527 4.993 1.00 96.50 358 PHE A CA 1
ATOM 2716 C C . PHE A 1 358 ? 12.467 16.959 4.632 1.00 96.50 358 PHE A C 1
ATOM 2718 O O . PHE A 1 358 ? 13.239 17.624 3.947 1.00 96.50 358 PHE A O 1
ATOM 2725 N N . ALA A 1 359 ? 12.766 15.719 5.031 1.00 96.06 359 ALA A N 1
ATOM 2726 C CA . ALA A 1 359 ? 14.032 15.071 4.699 1.00 96.06 359 ALA A CA 1
ATOM 2727 C C . ALA A 1 359 ? 14.221 14.901 3.182 1.00 96.06 359 ALA A C 1
ATOM 2729 O O . ALA A 1 359 ? 15.305 15.193 2.681 1.00 96.06 359 ALA A O 1
ATOM 2730 N N . LEU A 1 360 ? 13.176 14.499 2.447 1.00 95.00 360 LEU A N 1
ATOM 2731 C CA . LEU A 1 360 ? 13.213 14.417 0.983 1.00 95.00 360 LEU A CA 1
ATOM 2732 C C . LEU A 1 360 ? 13.491 15.785 0.350 1.00 95.00 360 LEU A C 1
ATOM 2734 O O . LEU A 1 360 ? 14.350 15.884 -0.516 1.00 95.00 360 LEU A O 1
ATOM 2738 N N . LEU A 1 361 ? 12.820 16.849 0.803 1.00 94.12 361 LEU A N 1
ATOM 2739 C CA . LEU A 1 361 ? 13.051 18.202 0.280 1.00 94.12 361 LEU A CA 1
ATOM 2740 C C . LEU A 1 361 ? 14.483 18.692 0.521 1.00 94.12 361 LEU A C 1
ATOM 2742 O O . LEU A 1 361 ? 15.039 19.386 -0.325 1.00 94.12 361 LEU A O 1
ATOM 2746 N N . VAL A 1 362 ? 15.086 18.329 1.656 1.00 93.12 362 VAL A N 1
ATOM 2747 C CA . VAL A 1 362 ? 16.489 18.654 1.945 1.00 93.12 362 VAL A CA 1
ATOM 2748 C C . VAL A 1 362 ? 17.430 17.893 1.008 1.00 93.12 362 VAL A C 1
ATOM 2750 O O . VAL A 1 362 ? 18.343 18.505 0.458 1.00 93.12 362 VAL A O 1
ATOM 2753 N N . CYS A 1 363 ? 17.200 16.593 0.796 1.00 91.00 363 CYS A N 1
ATOM 2754 C CA . CYS A 1 363 ? 18.042 15.771 -0.081 1.00 91.00 363 CYS A CA 1
ATOM 2755 C C . CYS A 1 363 ? 17.941 16.220 -1.546 1.00 91.00 363 CYS A C 1
ATOM 2757 O O . CYS A 1 363 ? 18.952 16.438 -2.197 1.00 91.00 363 CYS A O 1
ATOM 2759 N N . GLU A 1 364 ? 16.727 16.460 -2.041 1.00 89.62 364 GLU A N 1
ATOM 2760 C CA . GLU A 1 364 ? 16.473 16.804 -3.448 1.00 89.62 364 GLU A CA 1
ATOM 2761 C C . GLU A 1 364 ? 16.673 18.302 -3.764 1.00 89.62 364 GLU A C 1
ATOM 2763 O O . GLU A 1 364 ? 16.425 18.751 -4.885 1.00 89.62 364 GLU A O 1
ATOM 2768 N N . SER A 1 365 ? 17.143 19.099 -2.797 1.00 81.19 365 SER A N 1
ATOM 2769 C CA . SER A 1 365 ? 17.381 20.541 -2.969 1.00 81.19 365 SER A CA 1
ATOM 2770 C C . SER A 1 365 ? 18.455 20.878 -4.019 1.00 81.19 365 SER A C 1
ATOM 2772 O O . SER A 1 365 ? 18.519 22.014 -4.487 1.00 81.19 365 SER A O 1
ATOM 2774 N N . GLY A 1 366 ? 19.267 19.896 -4.429 1.00 74.00 366 GLY A N 1
ATOM 2775 C CA . GLY A 1 366 ? 20.331 20.024 -5.430 1.00 74.00 366 GLY A CA 1
ATOM 2776 C C . GLY A 1 366 ? 19.902 19.967 -6.907 1.00 74.00 366 GLY A C 1
ATOM 2777 O O . GLY A 1 366 ? 20.782 19.881 -7.759 1.00 74.00 366 GLY A O 1
ATOM 2778 N N . ASN A 1 367 ? 18.601 20.031 -7.231 1.00 66.69 367 ASN A N 1
ATOM 2779 C CA . ASN A 1 367 ? 18.030 19.845 -8.585 1.00 66.69 367 ASN A CA 1
ATOM 2780 C C . ASN A 1 367 ? 18.221 18.435 -9.182 1.00 66.69 367 ASN A C 1
ATOM 2782 O O . ASN A 1 367 ? 18.355 18.276 -10.396 1.00 66.69 367 ASN A O 1
ATOM 2786 N N . SER A 1 368 ? 18.197 17.402 -8.344 1.00 70.25 368 SER A N 1
ATOM 2787 C CA . SER A 1 368 ? 18.337 16.000 -8.771 1.00 70.25 368 SER A CA 1
ATOM 2788 C C . SER A 1 368 ? 17.088 15.463 -9.496 1.00 70.25 368 SER A C 1
ATOM 2790 O O . SER A 1 368 ? 17.157 14.465 -10.215 1.00 70.25 368 SER A O 1
ATOM 2792 N N . LEU A 1 369 ? 15.952 16.159 -9.368 1.00 80.56 369 LEU A N 1
ATOM 2793 C CA . LEU A 1 369 ? 14.681 15.806 -9.999 1.00 80.56 369 LEU A CA 1
ATOM 2794 C C . LEU A 1 369 ? 14.507 16.428 -11.400 1.00 80.56 369 LEU A C 1
ATOM 2796 O O . LEU A 1 369 ? 14.976 17.541 -11.650 1.00 80.56 369 LEU A O 1
ATOM 2800 N N . PRO A 1 370 ? 13.773 15.762 -12.314 1.00 79.69 370 PRO A N 1
ATOM 2801 C CA . PRO A 1 370 ? 13.424 16.337 -13.612 1.00 79.69 370 PRO A CA 1
ATOM 2802 C C . PRO A 1 370 ? 12.666 17.669 -13.477 1.00 79.69 370 PRO A C 1
ATOM 2804 O O . PRO A 1 370 ? 11.733 17.782 -12.687 1.00 79.69 370 PRO A O 1
ATOM 2807 N N . ALA A 1 371 ? 13.000 18.658 -14.315 1.00 71.12 371 ALA A N 1
ATOM 2808 C CA . ALA A 1 371 ? 12.444 20.021 -14.248 1.00 71.12 371 ALA A CA 1
ATOM 2809 C C . ALA A 1 371 ? 10.912 20.115 -14.417 1.00 71.12 371 ALA A C 1
ATOM 2811 O O . ALA A 1 371 ? 10.310 21.140 -14.112 1.00 71.12 371 ALA A O 1
ATOM 2812 N N . GLN A 1 372 ? 10.286 19.058 -14.932 1.00 72.88 372 GLN A N 1
ATOM 2813 C CA . GLN A 1 372 ? 8.842 18.959 -15.152 1.00 72.88 372 GLN A CA 1
ATOM 2814 C C . GLN A 1 372 ? 8.045 18.607 -13.884 1.00 72.88 372 GLN A C 1
ATOM 2816 O O . GLN A 1 372 ? 6.820 18.711 -13.889 1.00 72.88 372 GLN A O 1
ATOM 2821 N N . HIS A 1 373 ? 8.716 18.206 -12.803 1.00 78.44 373 HIS A N 1
ATOM 2822 C CA . HIS A 1 373 ? 8.081 17.832 -11.543 1.00 78.44 373 HIS A CA 1
ATOM 2823 C C . HIS A 1 373 ? 8.229 18.946 -10.510 1.00 78.44 373 HIS A C 1
ATOM 2825 O O . HIS A 1 373 ? 9.334 19.408 -10.252 1.00 78.44 373 HIS A O 1
ATOM 2831 N N . ASP A 1 374 ? 7.126 19.332 -9.864 1.00 86.25 374 ASP A N 1
ATOM 2832 C CA . ASP A 1 374 ? 7.181 20.164 -8.658 1.00 86.25 374 ASP A CA 1
ATOM 2833 C C . ASP A 1 374 ? 7.711 19.313 -7.485 1.00 86.25 374 ASP A C 1
ATOM 2835 O O . ASP A 1 374 ? 7.013 18.372 -7.071 1.00 86.25 374 ASP A O 1
ATOM 2839 N N . PRO A 1 375 ? 8.906 19.611 -6.931 1.00 87.62 375 PRO A N 1
ATOM 2840 C CA . PRO A 1 375 ? 9.482 18.840 -5.832 1.00 87.62 375 PRO A CA 1
ATOM 2841 C C . PRO A 1 375 ? 8.601 18.862 -4.584 1.00 87.62 375 PRO A C 1
ATOM 2843 O O . PRO A 1 375 ? 8.525 17.867 -3.867 1.00 87.62 375 PRO A O 1
ATOM 2846 N N . PHE A 1 376 ? 7.889 19.966 -4.331 1.00 91.50 376 PHE A N 1
ATOM 2847 C CA . PHE A 1 376 ? 7.052 20.099 -3.143 1.00 91.50 376 PHE A CA 1
ATOM 2848 C C . PHE A 1 376 ? 5.917 19.074 -3.160 1.00 91.50 376 PHE A C 1
ATOM 2850 O O . PHE A 1 376 ? 5.816 18.242 -2.254 1.00 91.50 376 PHE A O 1
ATOM 2857 N N . THR A 1 377 ? 5.116 19.085 -4.228 1.00 92.81 377 THR A N 1
ATOM 2858 C CA . THR A 1 377 ? 3.984 18.167 -4.397 1.00 92.81 377 THR A CA 1
ATOM 2859 C C . THR A 1 377 ? 4.441 16.725 -4.613 1.00 92.81 377 THR A C 1
ATOM 2861 O O . THR A 1 377 ? 3.881 15.811 -4.006 1.00 92.81 377 THR A O 1
ATOM 2864 N N . SER A 1 378 ? 5.471 16.501 -5.434 1.00 93.12 378 SER A N 1
ATOM 2865 C CA . SER A 1 378 ? 5.920 15.147 -5.794 1.00 93.12 378 SER A CA 1
ATOM 2866 C C . SER A 1 378 ? 6.561 14.421 -4.611 1.00 93.12 378 SER A C 1
ATOM 2868 O O . SER A 1 378 ? 6.197 13.278 -4.332 1.00 93.12 378 SER A O 1
ATOM 2870 N N . CYS A 1 379 ? 7.435 15.086 -3.844 1.00 95.06 379 CYS A N 1
ATOM 2871 C CA . CYS A 1 379 ? 8.009 14.490 -2.635 1.00 95.06 379 CYS A CA 1
ATOM 2872 C C . CYS A 1 379 ? 6.941 14.246 -1.563 1.00 95.06 379 CYS A C 1
ATOM 2874 O O . CYS A 1 379 ? 7.007 13.237 -0.858 1.00 95.06 379 CYS A O 1
ATOM 2876 N N . PHE A 1 380 ? 5.938 15.127 -1.442 1.00 96.56 380 PHE A N 1
ATOM 2877 C CA . PHE A 1 380 ? 4.829 14.912 -0.509 1.00 96.56 380 PHE A CA 1
ATOM 2878 C C . PHE A 1 380 ? 4.012 13.674 -0.893 1.00 96.56 380 PHE A C 1
ATOM 2880 O O . PHE A 1 380 ? 3.728 12.829 -0.041 1.00 96.56 380 PHE A O 1
ATOM 2887 N N . PHE A 1 381 ? 3.696 13.535 -2.183 1.00 97.19 381 PHE A N 1
ATOM 2888 C CA . PHE A 1 381 ? 2.976 12.388 -2.727 1.00 97.19 381 PHE A CA 1
ATOM 2889 C C . PHE A 1 381 ? 3.728 11.074 -2.477 1.00 97.19 381 PHE A C 1
ATOM 2891 O O . PHE A 1 381 ? 3.148 10.140 -1.923 1.00 97.19 381 PHE A O 1
ATOM 2898 N N . GLU A 1 382 ? 5.024 11.021 -2.800 1.00 97.00 382 GLU A N 1
ATOM 2899 C CA . GLU A 1 382 ? 5.880 9.850 -2.555 1.00 97.00 382 GLU A CA 1
ATOM 2900 C C . GLU A 1 382 ? 5.984 9.499 -1.071 1.00 97.00 382 GLU A C 1
ATOM 2902 O O . GLU A 1 382 ? 5.892 8.335 -0.693 1.00 97.00 382 GLU A O 1
ATOM 2907 N N . THR A 1 383 ? 6.123 10.502 -0.203 1.00 97.44 383 THR A N 1
ATOM 2908 C CA . THR A 1 383 ? 6.218 10.292 1.249 1.00 97.44 383 THR A CA 1
ATOM 2909 C C . THR A 1 383 ? 4.940 9.657 1.799 1.00 97.44 383 THR A C 1
ATOM 2911 O O . THR A 1 383 ? 4.999 8.701 2.580 1.00 97.44 383 THR A O 1
ATOM 2914 N N . VAL A 1 384 ? 3.772 10.165 1.390 1.00 97.31 384 VAL A N 1
ATOM 2915 C CA . VAL A 1 384 ? 2.477 9.617 1.814 1.00 97.31 384 VAL A CA 1
ATOM 2916 C C . VAL A 1 384 ? 2.238 8.242 1.196 1.00 97.31 384 VAL A C 1
ATOM 2918 O O . VAL A 1 384 ? 1.765 7.350 1.898 1.00 97.31 384 VAL A O 1
ATOM 2921 N N . SER A 1 385 ? 2.611 8.038 -0.069 1.00 97.19 385 SER A N 1
ATOM 2922 C CA . SER A 1 385 ? 2.542 6.733 -0.731 1.00 97.19 385 SER A CA 1
ATOM 2923 C C . SER A 1 385 ? 3.425 5.696 -0.030 1.00 97.19 385 SER A C 1
ATOM 2925 O O . SER A 1 385 ? 2.966 4.593 0.266 1.00 97.19 385 SER A O 1
ATOM 2927 N N . ALA A 1 386 ? 4.654 6.060 0.343 1.00 97.19 386 ALA A N 1
ATOM 2928 C CA . ALA A 1 386 ? 5.573 5.195 1.071 1.00 97.19 386 ALA A CA 1
ATOM 2929 C C . ALA A 1 386 ? 5.038 4.831 2.463 1.00 97.19 386 ALA A C 1
ATOM 2931 O O . ALA A 1 386 ? 4.939 3.647 2.780 1.00 97.19 386 ALA A O 1
ATOM 2932 N N . LEU A 1 387 ? 4.629 5.813 3.279 1.00 95.81 387 LEU A N 1
ATOM 2933 C CA . LEU A 1 387 ? 4.061 5.541 4.608 1.00 95.81 387 LEU A CA 1
ATOM 2934 C C . LEU A 1 387 ? 2.734 4.768 4.520 1.00 95.81 387 LEU A C 1
ATOM 2936 O O . LEU A 1 387 ? 2.445 3.904 5.348 1.00 95.81 387 LEU A O 1
ATOM 2940 N N . GLY A 1 388 ? 1.910 5.077 3.524 1.00 94.06 388 GLY A N 1
ATOM 2941 C CA . GLY A 1 388 ? 0.662 4.373 3.259 1.00 94.06 388 GLY A CA 1
ATOM 2942 C C . GLY A 1 388 ? 0.869 2.945 2.752 1.00 94.06 388 GLY A C 1
ATOM 2943 O O . GLY A 1 388 ? -0.079 2.168 2.788 1.00 94.06 388 GLY A O 1
ATOM 2944 N N . THR A 1 389 ? 2.086 2.600 2.315 1.00 95.19 389 THR A N 1
ATOM 2945 C CA . THR A 1 389 ? 2.400 1.419 1.498 1.00 95.19 389 THR A CA 1
ATOM 2946 C C . THR A 1 389 ? 1.451 1.319 0.302 1.00 95.19 389 THR A C 1
ATOM 2948 O O . THR A 1 389 ? 0.756 0.321 0.128 1.00 95.19 389 THR A O 1
ATOM 2951 N N . VAL A 1 390 ? 1.338 2.415 -0.455 1.00 95.62 390 VAL A N 1
ATOM 2952 C CA . VAL A 1 390 ? 0.410 2.510 -1.583 1.00 95.62 390 VAL A CA 1
ATOM 2953 C C . VAL A 1 390 ? 1.047 2.138 -2.896 1.00 95.62 390 VAL A C 1
ATOM 2955 O O . VAL A 1 390 ? 0.424 1.384 -3.626 1.00 95.62 390 VAL A O 1
ATOM 2958 N N . GLY A 1 391 ? 2.216 2.687 -3.218 1.00 92.88 391 GLY A N 1
ATOM 2959 C CA . GLY A 1 391 ? 2.933 2.344 -4.450 1.00 92.88 391 GLY A CA 1
ATOM 2960 C C . GLY A 1 391 ? 2.579 3.186 -5.661 1.00 92.88 391 GLY A C 1
ATOM 2961 O O . GLY A 1 391 ? 3.239 3.067 -6.684 1.00 92.88 391 GLY A O 1
ATOM 2962 N N . LEU A 1 392 ? 1.593 4.081 -5.553 1.00 95.25 392 LEU A N 1
ATOM 2963 C CA . LEU A 1 392 ? 1.414 5.116 -6.564 1.00 95.25 392 LEU A CA 1
ATOM 2964 C C . LEU A 1 392 ? 2.581 6.099 -6.480 1.00 95.25 392 LEU A C 1
ATOM 2966 O O . LEU A 1 392 ? 2.990 6.489 -5.385 1.00 95.25 392 LEU A O 1
ATOM 2970 N N . SER A 1 393 ? 3.063 6.546 -7.632 1.00 94.69 393 SER A N 1
ATOM 2971 C CA . SER A 1 393 ? 4.151 7.514 -7.753 1.00 94.69 393 SER A CA 1
ATOM 2972 C C . SER A 1 393 ? 3.795 8.547 -8.815 1.00 94.69 393 SER A C 1
ATOM 2974 O O . SER A 1 393 ? 3.148 8.211 -9.803 1.00 94.69 393 SER A O 1
ATOM 2976 N N . THR A 1 394 ? 4.257 9.788 -8.649 1.00 93.44 394 THR A N 1
ATOM 2977 C CA . THR A 1 394 ? 4.232 10.812 -9.711 1.00 93.44 394 THR A CA 1
ATOM 2978 C C . THR A 1 394 ? 5.326 10.601 -10.769 1.00 93.44 394 THR A C 1
ATOM 2980 O O . THR A 1 394 ? 5.480 11.418 -11.676 1.00 93.44 394 THR A O 1
ATOM 2983 N N . GLY A 1 395 ? 6.103 9.519 -10.653 1.00 91.75 395 GLY A N 1
ATOM 2984 C CA . GLY A 1 395 ? 7.185 9.143 -11.558 1.00 91.75 395 GLY A CA 1
ATOM 2985 C C . GLY A 1 395 ? 8.581 9.548 -11.081 1.00 91.75 395 GLY A C 1
ATOM 2986 O O . GLY A 1 395 ? 9.534 9.376 -11.835 1.00 91.75 395 GLY A O 1
ATOM 2987 N N . ILE A 1 396 ? 8.737 10.072 -9.857 1.00 92.88 396 ILE A N 1
ATOM 2988 C CA . ILE A 1 396 ? 10.052 10.522 -9.368 1.00 92.88 396 ILE A CA 1
ATOM 2989 C C . ILE A 1 396 ? 10.891 9.404 -8.733 1.00 92.88 396 ILE A C 1
ATOM 2991 O O . ILE A 1 396 ? 12.108 9.552 -8.655 1.00 92.88 396 ILE A O 1
ATOM 2995 N N . THR A 1 397 ? 10.285 8.282 -8.313 1.00 92.38 397 THR A N 1
ATOM 2996 C CA . THR A 1 397 ? 10.971 7.196 -7.577 1.00 92.38 397 THR A CA 1
ATOM 2997 C C . THR A 1 397 ? 12.300 6.741 -8.208 1.00 92.38 397 THR A C 1
ATOM 2999 O O . THR A 1 397 ? 13.275 6.598 -7.465 1.00 92.38 397 THR A O 1
ATOM 3002 N N . PRO A 1 398 ? 12.404 6.544 -9.542 1.00 91.94 398 PRO A N 1
ATOM 3003 C CA . PRO A 1 398 ? 13.658 6.122 -10.178 1.00 91.94 398 PRO A CA 1
ATOM 3004 C C . PRO A 1 398 ? 14.779 7.171 -10.124 1.00 91.94 398 PRO A C 1
ATOM 3006 O O . PRO A 1 398 ? 15.954 6.818 -10.216 1.00 91.94 398 PRO A O 1
ATOM 3009 N N . TYR A 1 399 ? 14.427 8.451 -9.975 1.00 91.06 399 TY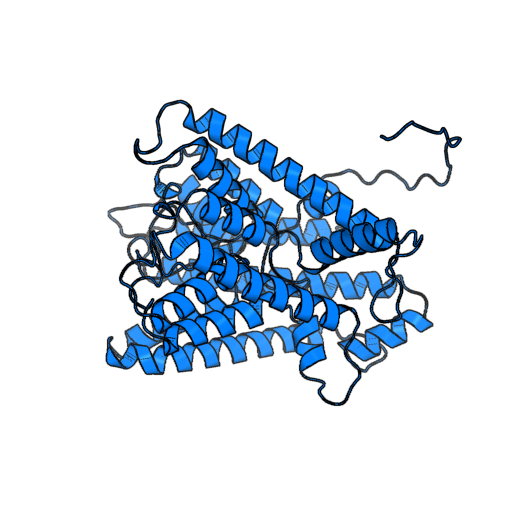R A N 1
ATOM 3010 C CA . TYR A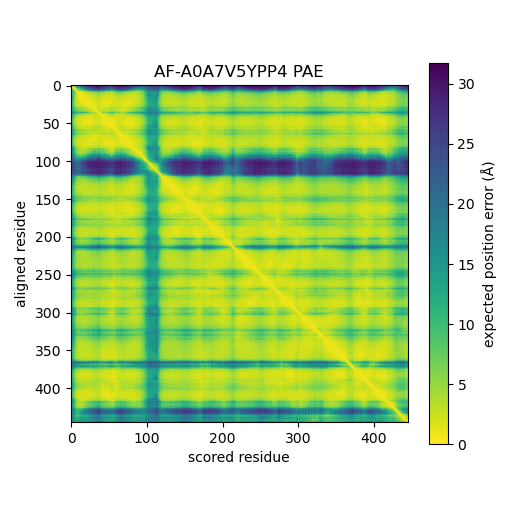 1 399 ? 15.350 9.590 -10.030 1.00 91.06 399 TYR A CA 1
ATOM 3011 C C . TYR A 1 399 ? 15.811 10.067 -8.652 1.00 91.06 399 TYR A C 1
ATOM 3013 O O . TYR A 1 399 ? 16.784 10.807 -8.568 1.00 91.06 399 TYR A O 1
ATOM 3021 N N . LEU A 1 400 ? 15.151 9.620 -7.579 1.00 92.44 400 LEU A N 1
ATOM 3022 C CA . LEU A 1 400 ? 15.484 10.007 -6.209 1.00 92.44 400 LEU A CA 1
ATOM 3023 C C . LEU A 1 400 ? 16.931 9.681 -5.853 1.00 92.44 400 LEU A C 1
ATOM 3025 O O . LEU A 1 400 ? 17.445 8.621 -6.231 1.00 92.44 400 LEU A O 1
ATOM 3029 N N . GLU A 1 401 ? 17.547 10.528 -5.036 1.00 92.94 401 GLU A N 1
ATOM 3030 C CA . GLU A 1 401 ? 18.879 10.268 -4.508 1.00 92.94 401 GLU A CA 1
ATOM 3031 C C . GLU A 1 401 ? 18.907 9.032 -3.590 1.00 92.94 401 GLU A C 1
ATOM 3033 O O . GLU A 1 401 ? 17.899 8.678 -2.963 1.00 92.94 401 GLU A O 1
ATOM 3038 N N . PRO A 1 402 ? 20.068 8.368 -3.430 1.00 93.75 402 PRO A N 1
ATOM 3039 C CA . PRO A 1 402 ? 20.182 7.199 -2.560 1.00 93.75 402 PRO A CA 1
ATOM 3040 C C . PRO A 1 402 ? 19.731 7.458 -1.114 1.00 93.75 402 PRO A C 1
ATOM 3042 O O . PRO A 1 402 ? 19.138 6.579 -0.488 1.00 93.75 402 PRO A O 1
ATOM 3045 N N . LEU A 1 403 ? 19.965 8.665 -0.583 1.00 94.12 403 LEU A N 1
ATOM 3046 C CA . LEU A 1 403 ? 19.515 9.040 0.759 1.00 94.12 403 LEU A CA 1
ATOM 3047 C C . LEU A 1 403 ? 17.984 9.168 0.826 1.00 94.12 403 LEU A C 1
ATOM 3049 O O . LEU A 1 403 ? 17.372 8.613 1.739 1.00 94.12 403 LEU A O 1
ATOM 3053 N N . SER A 1 404 ? 17.355 9.790 -0.174 1.00 95.12 404 SER A N 1
ATOM 3054 C CA . SER A 1 404 ? 15.893 9.859 -0.315 1.00 95.12 404 SER A CA 1
ATOM 3055 C C . SER A 1 404 ? 15.262 8.467 -0.406 1.00 95.12 404 SER A C 1
ATOM 3057 O O . SER A 1 404 ? 14.266 8.188 0.268 1.00 95.12 404 SER A O 1
ATOM 3059 N N . ARG A 1 405 ? 15.884 7.541 -1.153 1.00 95.94 405 ARG A N 1
ATOM 3060 C CA . A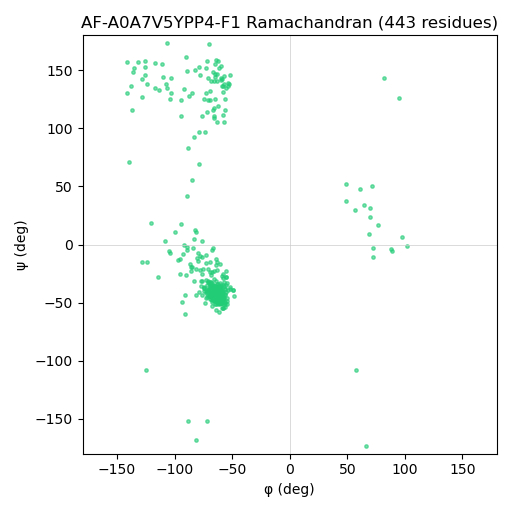RG A 1 405 ? 15.461 6.128 -1.219 1.00 95.94 405 ARG A CA 1
ATOM 3061 C C . ARG A 1 405 ? 15.510 5.457 0.156 1.00 95.94 405 ARG A C 1
ATOM 3063 O O . ARG A 1 405 ? 14.583 4.725 0.507 1.00 95.94 405 ARG A O 1
ATOM 3070 N N . LEU A 1 406 ? 16.535 5.719 0.970 1.00 97.12 406 LEU A N 1
ATOM 3071 C CA . LEU A 1 406 ? 16.611 5.196 2.342 1.00 97.12 406 LEU A CA 1
ATOM 3072 C C . LEU A 1 406 ? 15.533 5.791 3.259 1.00 97.12 406 LEU A C 1
ATOM 3074 O O . LEU A 1 406 ? 14.946 5.053 4.054 1.00 97.12 406 LEU A O 1
ATOM 3078 N N . VAL A 1 407 ? 15.221 7.084 3.126 1.00 97.38 407 VAL A N 1
ATOM 3079 C CA . VAL A 1 407 ? 14.120 7.715 3.876 1.00 97.38 407 VAL A CA 1
ATOM 3080 C C . VAL A 1 407 ? 12.788 7.051 3.527 1.00 97.38 407 VAL A C 1
ATOM 3082 O O . VAL A 1 407 ? 12.075 6.599 4.426 1.00 97.38 407 VAL A O 1
ATOM 3085 N N . LEU A 1 408 ? 12.480 6.902 2.234 1.00 97.75 408 LEU A N 1
ATOM 3086 C CA . LEU A 1 408 ? 11.273 6.204 1.785 1.00 97.75 408 LEU A CA 1
ATOM 3087 C C . LEU A 1 408 ? 11.256 4.735 2.237 1.00 97.75 408 LEU A C 1
ATOM 3089 O O . LEU A 1 408 ? 10.215 4.244 2.667 1.00 97.75 408 LEU A O 1
ATOM 3093 N N . THR A 1 409 ? 12.402 4.047 2.236 1.00 97.69 409 THR A N 1
ATOM 3094 C CA . THR A 1 409 ? 12.544 2.681 2.778 1.00 97.69 409 THR A CA 1
ATOM 3095 C C . THR A 1 409 ? 12.129 2.618 4.251 1.00 97.69 409 THR A C 1
ATOM 3097 O O . THR A 1 409 ? 11.343 1.751 4.644 1.00 97.69 409 THR A O 1
ATOM 3100 N N . GLY A 1 410 ? 12.591 3.571 5.065 1.00 96.12 410 GLY A N 1
ATOM 3101 C CA . GLY A 1 410 ? 12.197 3.691 6.469 1.00 96.12 410 GLY A CA 1
ATOM 3102 C C . GLY A 1 410 ? 10.704 3.982 6.652 1.00 96.12 410 GLY A C 1
ATOM 3103 O O . GLY A 1 410 ? 10.064 3.394 7.528 1.00 96.12 410 GLY A O 1
ATOM 3104 N N . LEU A 1 411 ? 10.125 4.836 5.803 1.00 96.44 411 LEU A N 1
ATOM 3105 C CA . LEU A 1 411 ? 8.693 5.146 5.827 1.00 96.44 411 LEU A CA 1
ATOM 3106 C C . LEU A 1 411 ? 7.830 3.945 5.440 1.00 96.44 411 LEU A C 1
ATOM 3108 O O . LEU A 1 411 ? 6.857 3.677 6.139 1.00 96.44 411 LEU A O 1
ATOM 3112 N N . MET A 1 412 ? 8.205 3.189 4.403 1.00 96.56 412 MET A N 1
ATOM 3113 C CA . MET A 1 412 ? 7.517 1.951 4.009 1.00 96.56 412 MET A CA 1
ATOM 3114 C C . MET A 1 412 ? 7.492 0.941 5.156 1.00 96.56 412 MET A C 1
ATOM 3116 O O . MET A 1 412 ? 6.441 0.396 5.500 1.00 96.56 412 MET A O 1
ATOM 3120 N N . PHE A 1 413 ? 8.641 0.742 5.806 1.00 94.69 413 PHE A N 1
ATOM 3121 C CA . PHE A 1 413 ? 8.750 -0.157 6.951 1.00 94.69 413 PHE A CA 1
ATOM 3122 C C . PHE A 1 413 ? 7.899 0.309 8.143 1.00 94.69 413 PHE A C 1
ATOM 3124 O O . PHE A 1 413 ? 7.141 -0.477 8.720 1.00 94.69 413 PHE A O 1
ATOM 3131 N N . SER A 1 414 ? 7.981 1.598 8.489 1.00 92.75 414 SER A N 1
ATOM 3132 C CA . SER A 1 414 ? 7.187 2.214 9.561 1.00 92.75 414 SER A CA 1
ATOM 3133 C C . SER A 1 414 ? 5.684 2.136 9.278 1.00 92.75 414 SER A C 1
ATOM 3135 O O . SER A 1 414 ? 4.901 1.774 10.156 1.00 92.75 414 SER A O 1
ATOM 3137 N N . GLY A 1 415 ? 5.284 2.397 8.034 1.00 91.12 415 GLY A N 1
ATOM 3138 C CA . GLY A 1 415 ? 3.913 2.291 7.551 1.00 91.12 415 GLY A CA 1
ATOM 3139 C C . GLY A 1 415 ? 3.345 0.883 7.687 1.00 91.12 415 GLY A C 1
ATOM 3140 O O . GLY A 1 415 ? 2.234 0.701 8.192 1.00 91.12 415 GLY A O 1
ATOM 3141 N N . ARG A 1 416 ? 4.140 -0.129 7.315 1.00 90.12 416 ARG A N 1
ATOM 3142 C CA . ARG A 1 416 ? 3.741 -1.538 7.385 1.00 90.12 416 ARG A CA 1
ATOM 3143 C C . ARG A 1 416 ? 3.574 -2.042 8.813 1.00 90.12 416 ARG A C 1
ATOM 3145 O O . ARG A 1 416 ? 2.569 -2.677 9.129 1.00 90.12 416 ARG A O 1
ATOM 3152 N N . VAL A 1 417 ? 4.564 -1.789 9.668 1.00 85.50 417 VAL A N 1
ATOM 3153 C CA . VAL A 1 417 ? 4.566 -2.251 11.068 1.00 85.50 417 VAL A CA 1
ATOM 3154 C C . VAL A 1 417 ? 3.629 -1.405 11.944 1.00 85.50 417 VAL A C 1
ATOM 3156 O O . VAL A 1 417 ? 3.105 -1.873 12.961 1.00 85.50 417 VAL A O 1
ATOM 3159 N N . GLY A 1 418 ? 3.383 -0.165 11.530 1.00 82.62 418 GLY A N 1
ATOM 3160 C CA . GLY A 1 418 ? 2.640 0.849 12.258 1.00 82.62 418 GLY A CA 1
ATOM 3161 C C . GLY A 1 418 ? 3.592 1.750 13.057 1.00 82.62 418 GLY A C 1
ATOM 3162 O O . GLY A 1 418 ? 4.347 1.240 13.893 1.00 82.62 418 GLY A O 1
ATOM 3163 N N . PRO A 1 419 ? 3.524 3.086 12.892 1.00 76.25 419 PRO A N 1
ATOM 3164 C CA . PRO A 1 419 ? 4.481 4.012 13.503 1.00 76.25 419 PRO A CA 1
ATOM 3165 C C . PRO A 1 419 ? 4.457 3.950 15.036 1.00 76.25 419 PRO A C 1
ATOM 3167 O O . PRO A 1 419 ? 5.502 3.976 15.682 1.00 76.25 419 PRO A O 1
ATOM 3170 N N . LEU A 1 420 ? 3.273 3.770 15.633 1.00 72.69 420 LEU A N 1
ATOM 3171 C CA . LEU A 1 420 ? 3.135 3.599 17.080 1.00 72.69 420 LEU A CA 1
ATOM 3172 C C . LEU A 1 420 ? 3.732 2.268 17.567 1.00 72.69 420 LEU A C 1
ATOM 3174 O O . LEU A 1 420 ? 4.390 2.231 18.602 1.00 72.69 420 LEU A O 1
ATOM 3178 N N . THR A 1 421 ? 3.541 1.177 16.822 1.00 76.38 421 THR A N 1
ATOM 3179 C CA . THR A 1 421 ? 4.128 -0.132 17.150 1.00 76.38 421 THR A CA 1
ATOM 3180 C C . THR A 1 421 ? 5.649 -0.064 17.122 1.00 76.38 421 THR A C 1
ATOM 3182 O O . THR A 1 421 ? 6.298 -0.607 18.014 1.00 76.38 421 THR A O 1
ATOM 3185 N N . LEU A 1 422 ? 6.211 0.622 16.123 1.00 78.69 422 LEU A N 1
ATOM 3186 C CA . LEU A 1 422 ? 7.649 0.822 15.996 1.00 78.69 422 LEU A CA 1
ATOM 3187 C C . LEU A 1 422 ? 8.195 1.665 17.156 1.00 78.69 422 LEU A C 1
ATOM 3189 O O . LEU A 1 422 ? 9.153 1.249 17.806 1.00 78.69 422 LEU A O 1
ATOM 3193 N N . ALA A 1 423 ? 7.539 2.785 17.476 1.00 77.38 423 ALA A N 1
ATOM 3194 C CA . ALA A 1 423 ? 7.914 3.630 18.609 1.00 77.38 423 ALA A CA 1
ATOM 3195 C C . ALA A 1 423 ? 7.895 2.848 19.935 1.00 77.38 423 ALA A C 1
ATOM 3197 O O . ALA A 1 423 ? 8.862 2.889 20.690 1.00 77.38 423 ALA A O 1
ATOM 3198 N N . LEU A 1 424 ? 6.841 2.064 20.186 1.00 74.75 424 LEU A N 1
ATOM 3199 C CA . LEU A 1 424 ? 6.723 1.233 21.390 1.00 74.75 424 LEU A CA 1
ATOM 3200 C C . LEU A 1 424 ? 7.722 0.068 21.423 1.00 74.75 424 LEU A C 1
ATOM 3202 O O . LEU A 1 424 ? 8.158 -0.329 22.500 1.00 74.75 424 LEU A O 1
ATOM 3206 N N . ALA A 1 425 ? 8.087 -0.499 20.270 1.00 74.50 425 ALA A N 1
ATOM 3207 C CA . ALA A 1 425 ? 9.072 -1.578 20.200 1.00 74.50 425 ALA A CA 1
ATOM 3208 C C . ALA A 1 425 ? 10.488 -1.092 20.555 1.00 74.50 425 ALA A C 1
ATOM 3210 O O . ALA A 1 425 ? 11.255 -1.855 21.159 1.00 74.50 425 ALA A O 1
ATOM 3211 N N . LEU A 1 426 ? 10.803 0.155 20.184 1.00 76.00 426 LEU A N 1
ATOM 3212 C CA . LEU A 1 426 ? 12.069 0.838 20.460 1.00 76.00 426 LEU A CA 1
ATOM 3213 C C . LEU A 1 426 ? 12.111 1.466 21.858 1.00 76.00 426 LEU A C 1
ATOM 3215 O O . LEU A 1 426 ? 13.179 1.525 22.463 1.00 76.00 426 LEU A O 1
ATOM 3219 N N . ALA A 1 427 ? 10.964 1.899 22.383 1.00 75.81 427 ALA A N 1
ATOM 3220 C CA . ALA A 1 427 ? 10.868 2.444 23.726 1.00 75.81 427 ALA A CA 1
ATOM 3221 C C . ALA A 1 427 ? 11.225 1.390 24.790 1.00 75.81 427 ALA A C 1
ATOM 3223 O O . ALA A 1 427 ? 10.866 0.208 24.705 1.00 75.81 427 ALA A O 1
ATOM 3224 N N . SER A 1 428 ? 11.929 1.833 25.829 1.00 63.03 428 SER A N 1
ATOM 3225 C CA . SER A 1 428 ? 12.094 1.050 27.051 1.00 63.03 428 SER A CA 1
ATOM 3226 C C . SER A 1 428 ? 10.765 1.056 27.810 1.00 63.03 428 SER A C 1
ATOM 3228 O O . SER A 1 428 ? 10.187 2.128 27.976 1.00 63.03 428 SER A O 1
ATOM 3230 N N . PRO A 1 429 ? 10.241 -0.101 28.255 1.00 59.69 429 PRO A N 1
ATOM 3231 C CA . PRO A 1 429 ? 9.024 -0.111 29.050 1.00 59.69 429 PRO A CA 1
ATOM 3232 C C . PRO A 1 429 ? 9.300 0.575 30.387 1.00 59.69 429 PRO A C 1
ATOM 3234 O O . PRO A 1 429 ? 10.001 0.016 31.233 1.00 59.69 429 PRO A O 1
ATOM 3237 N N . ASP A 1 430 ? 8.745 1.769 30.576 1.00 60.19 430 ASP A N 1
ATOM 3238 C CA . ASP A 1 430 ? 8.670 2.365 31.901 1.00 60.19 430 ASP A CA 1
ATOM 3239 C C . ASP A 1 430 ? 7.741 1.517 32.784 1.00 60.19 430 ASP A C 1
ATOM 3241 O O . ASP A 1 430 ? 6.721 1.000 32.306 1.00 60.19 430 ASP A O 1
ATOM 3245 N N . PRO A 1 431 ? 8.079 1.323 34.071 1.00 65.00 431 PRO A N 1
ATOM 3246 C CA . PRO A 1 431 ? 7.184 0.652 34.998 1.00 65.00 431 PRO A CA 1
ATOM 3247 C C . PRO A 1 431 ? 5.863 1.423 35.067 1.00 65.00 431 PRO A C 1
ATOM 3249 O O . PRO A 1 431 ? 5.864 2.650 35.143 1.00 65.00 431 PRO A O 1
ATOM 3252 N N . ILE A 1 432 ? 4.741 0.698 35.050 1.00 64.50 432 ILE A N 1
ATOM 3253 C CA . ILE A 1 432 ? 3.412 1.288 35.251 1.00 64.50 432 ILE A CA 1
ATOM 3254 C C . ILE A 1 432 ? 3.439 2.012 36.601 1.00 64.50 432 ILE A C 1
ATOM 3256 O O . ILE A 1 432 ? 3.650 1.383 37.639 1.00 64.50 432 ILE A O 1
ATOM 3260 N N . ARG A 1 433 ? 3.284 3.336 36.575 1.00 68.62 433 ARG A N 1
ATOM 3261 C CA . ARG A 1 433 ? 3.234 4.177 37.772 1.00 68.62 433 ARG A CA 1
ATOM 3262 C C . ARG A 1 433 ? 1.772 4.363 38.152 1.00 68.62 433 ARG A C 1
ATOM 3264 O O . ARG A 1 433 ? 1.035 5.017 37.429 1.00 68.62 433 ARG A O 1
ATOM 3271 N N . ASP A 1 434 ? 1.370 3.755 39.263 1.00 77.44 434 ASP A N 1
ATOM 3272 C CA . ASP A 1 434 ? -0.012 3.763 39.765 1.00 77.44 434 ASP A CA 1
ATOM 3273 C C . ASP A 1 434 ? -0.283 4.964 40.689 1.00 77.44 434 ASP A C 1
ATOM 3275 O O . ASP A 1 434 ? -0.851 4.847 41.771 1.00 77.44 434 ASP A O 1
ATOM 3279 N N . TRP A 1 435 ? 0.229 6.132 40.307 1.00 84.19 435 TRP A N 1
ATOM 3280 C CA . TRP A 1 435 ? 0.017 7.384 41.021 1.00 84.19 435 TRP A CA 1
ATOM 3281 C C . TRP A 1 435 ? -0.241 8.492 39.999 1.00 84.19 435 TRP A C 1
ATOM 3283 O O . TRP A 1 435 ? 0.414 8.557 38.959 1.00 84.19 435 TRP A O 1
ATOM 3293 N N . GLN A 1 436 ? -1.232 9.335 40.280 1.00 83.75 436 GLN A N 1
ATOM 3294 C CA . GLN A 1 436 ? -1.666 10.419 39.403 1.00 83.75 436 GLN A CA 1
ATOM 3295 C C . GLN A 1 436 ? -1.224 11.755 40.006 1.00 83.75 436 GLN A C 1
ATOM 3297 O O . GLN A 1 436 ? -1.306 11.955 41.218 1.00 83.75 436 GLN A O 1
ATOM 3302 N N . TYR A 1 437 ? -0.727 12.660 39.166 1.00 88.31 437 TYR A N 1
ATOM 3303 C CA . TYR A 1 437 ? -0.481 14.043 39.569 1.00 88.31 437 TYR A CA 1
ATOM 3304 C C . TYR A 1 437 ? -1.810 14.805 39.736 1.00 88.31 437 TYR A C 1
ATOM 3306 O O . TYR A 1 437 ? -2.811 14.393 39.147 1.00 88.31 437 TYR A O 1
ATOM 3314 N N . PRO A 1 438 ? -1.839 15.909 40.507 1.00 89.12 438 PRO A N 1
ATOM 3315 C CA . PRO A 1 438 ? -3.000 16.793 40.564 1.00 89.12 438 PRO A CA 1
ATOM 3316 C C . PRO A 1 438 ? -3.443 17.233 39.164 1.00 89.12 438 PRO A C 1
ATOM 3318 O O . PRO A 1 438 ? -2.608 17.533 38.311 1.00 89.12 438 PRO A O 1
ATOM 3321 N N . GLU A 1 439 ? -4.755 17.251 38.932 1.00 86.25 439 GLU A N 1
ATOM 3322 C CA . GLU A 1 439 ? -5.326 17.746 37.682 1.00 86.25 439 GLU A CA 1
ATOM 3323 C C . GLU A 1 439 ? -5.251 19.277 37.660 1.00 86.25 439 GLU A C 1
ATOM 3325 O O . GLU A 1 439 ? -5.736 19.940 38.576 1.00 86.25 439 GLU A O 1
ATOM 3330 N N . GLU A 1 440 ? -4.649 19.838 36.613 1.00 89.81 440 GLU A N 1
ATOM 3331 C CA . GLU A 1 440 ? -4.653 21.276 36.343 1.00 89.81 440 GLU A CA 1
ATOM 3332 C C . GLU A 1 440 ? -5.366 21.546 35.018 1.00 89.81 440 GLU A C 1
ATOM 3334 O O . GLU A 1 440 ? -5.140 20.861 34.014 1.00 89.81 440 GLU A O 1
ATOM 3339 N N . GLU A 1 441 ? -6.239 22.554 35.005 1.00 84.19 441 GLU A N 1
ATOM 3340 C CA . GLU A 1 441 ? -6.920 22.980 33.787 1.00 84.19 441 GLU A CA 1
ATOM 3341 C C . GLU A 1 441 ? -5.960 23.784 32.907 1.00 84.19 441 GLU A C 1
ATOM 3343 O O . GLU A 1 441 ? -5.598 24.921 33.210 1.00 84.19 441 GLU A O 1
ATOM 3348 N N . VAL A 1 442 ? -5.569 23.201 31.776 1.00 88.38 442 VAL A N 1
ATOM 3349 C CA . VAL A 1 442 ? -4.848 23.915 30.720 1.00 88.38 442 VAL A CA 1
ATOM 3350 C C . VAL A 1 442 ? -5.865 24.409 29.700 1.00 88.38 442 VAL A C 1
ATOM 3352 O O . VAL A 1 442 ? -6.638 23.623 29.151 1.00 88.38 442 VAL A O 1
ATOM 3355 N N . MET A 1 443 ? -5.866 25.716 29.434 1.00 85.25 443 MET A N 1
ATOM 3356 C CA . MET A 1 443 ? -6.750 26.317 28.438 1.00 85.25 443 MET A CA 1
ATOM 3357 C C . MET A 1 443 ? -6.434 25.754 27.045 1.00 85.25 443 MET A C 1
ATOM 3359 O O . MET A 1 443 ? -5.326 25.916 26.535 1.00 85.25 443 MET A O 1
ATOM 3363 N N . VAL A 1 444 ? -7.422 25.107 26.429 1.00 83.06 444 VAL A N 1
ATOM 3364 C CA . VAL A 1 444 ? -7.391 24.663 25.029 1.00 83.06 444 VAL A CA 1
ATOM 3365 C C . VAL A 1 444 ? -8.449 25.469 24.272 1.00 83.06 444 VAL A C 1
ATOM 3367 O O . VAL A 1 444 ? -9.548 25.654 24.794 1.00 83.06 444 VAL A O 1
ATOM 3370 N N . GLY A 1 445 ? -8.080 26.002 23.102 1.00 70.25 445 GLY A N 1
ATOM 3371 C CA . GLY A 1 445 ? -8.898 26.933 22.309 1.00 70.25 445 GLY A CA 1
ATOM 3372 C C . GLY A 1 445 ? -10.136 26.344 21.646 1.00 70.25 445 GLY A C 1
ATOM 3373 O O . GLY A 1 445 ? -10.243 25.098 21.545 1.00 70.25 445 GLY A O 1
#